Protein AF-A0A034WH17-F1 (afdb_monomer)

Secondary structure (DSSP, 8-state):
-HHHHHHHHHHHHHHHHHHHHHHHHHHSSB-TTT--B--HHHHHHHHHHHHHHHHHHHHHHHHHHHHHHHHHHHHHHHHHHHHHHHHHHHHHHHHHHHHHHHHHHHHHHHHHHHHHHHHHHHHHHHHHHHHHHHHHHHHHHHHHHHHHHHHHHHHHHHHHHHTS-TT--S---HHHHHHHHHHHHHHHHHHHHHHHHHHHHHHHHHHHHHHHHHHHHHHHHHHHHHHHHHHHHHHHHHHHHHHHHHHHHHHHHHHHHHHHHHHHHHHHHHHHHHHHHHHHHHHHHHHHHHHHHHHHHHHHHHHHHHHHHHHHHHHS-HHHHHHHHHHHHHHHHHHHHHHHHHHTTGGGGSGGGTTS-S--SSHHHHHHHHHHHHHHHHHHHHHHHHHHHHHHHHTT--HHHHHHHHHHHHHHHHHHHHHHHHHHHHHHHHHHHHHHHHHHHTSHHHHTHHHHHHHHHHHHHHHHHHHHHHHHHHHHHHHHHHHHHHHHHHHHHHHHHHHHHHH---SS-SEEEEEEPPP-TTS-TTSPPP--EEEEEEETTEEEE-TTTS-HHHHHHHHHHHHHHHHHHH-TT-EEEEEESTTTT--HHHHHHHHHHHHHHHHHHTTSTTEEEEEE---HHHHHHH---SEEEEEEE-TTS-EEEEEEE--

pLDDT: mean 79.83, std 11.94, range [41.06, 96.44]

Solvent-accessible surface area (backbone atoms only — not comparable to full-atom values): 36294 Å² total; per-residue (Å²): 99,72,68,44,52,51,52,38,52,50,52,60,50,47,51,61,49,48,55,54,47,43,55,47,34,72,76,44,52,32,39,93,86,79,68,46,79,46,54,76,67,58,41,48,52,51,43,49,52,49,48,53,49,54,67,49,44,62,60,54,41,54,52,34,49,52,53,38,53,53,44,49,52,51,51,53,54,51,59,64,45,48,63,52,52,57,48,48,56,50,46,68,62,44,52,62,53,53,52,53,52,49,53,55,48,52,55,51,51,53,51,52,50,54,54,47,55,53,52,53,61,64,45,50,59,61,51,53,52,47,54,51,49,58,64,44,48,60,56,51,53,52,49,53,51,50,51,51,48,54,51,48,52,51,50,51,51,54,52,54,58,69,72,48,69,97,78,81,71,95,81,76,69,69,68,64,56,49,53,51,48,51,54,52,48,53,53,47,50,54,53,46,50,54,46,51,53,50,48,55,49,48,51,52,51,50,53,51,49,51,54,51,49,52,51,51,50,52,54,49,52,52,50,48,53,51,50,53,50,52,53,52,48,53,52,50,51,51,52,51,52,53,52,49,52,49,51,52,52,51,52,52,51,52,52,56,50,62,64,47,50,59,59,50,52,52,53,50,52,50,52,52,52,51,51,52,53,51,52,52,54,48,50,55,50,51,52,50,51,51,52,52,51,54,50,52,53,52,51,50,54,50,47,53,48,52,51,51,53,50,54,54,54,68,68,52,65,62,69,59,58,54,49,56,52,53,55,55,52,53,61,54,52,62,55,49,63,65,54,56,67,67,51,63,68,66,61,72,73,60,68,80,69,77,77,80,88,83,80,87,75,78,66,68,65,67,52,54,63,56,49,55,54,51,55,53,51,54,49,50,53,54,48,52,52,47,50,52,50,49,50,58,55,56,76,67,57,61,63,68,59,54,51,53,49,51,53,48,51,49,54,52,50,49,52,53,50,51,51,49,50,54,50,50,50,51,51,51,51,52,51,52,50,50,53,51,50,55,51,55,49,63,35,65,74,57,61,41,34,69,59,54,48,50,51,52,51,48,53,52,52,52,50,52,51,51,52,50,53,51,50,52,51,51,52,53,50,52,51,51,51,52,51,50,52,52,56,51,50,53,53,32,32,53,42,28,33,52,51,38,57,61,25,55,80,64,94,74,56,71,35,45,39,72,46,64,65,86,74,68,87,80,58,66,89,89,54,86,85,83,82,56,79,45,52,32,33,29,39,96,89,43,78,43,66,39,81,98,68,59,52,72,31,54,50,46,48,51,53,48,46,48,50,53,22,46,47,63,72,72,27,83,85,52,36,69,45,77,40,72,48,80,60,58,69,52,52,72,69,37,44,54,27,41,36,52,50,52,49,49,53,50,60,77,38,63,83,46,94,56,60,43,82,45,78,45,71,90,53,66,66,58,61,62,64,48,72,75,67,60,62,51,75,48,76,48,67,48,100,84,72,44,85,43,79,44,83,43,73,57,131

InterPro domains:
  IPR013134 RAD50, zinc hook [PF04423] (13-61)
  IPR013134 RAD50, zinc hook [PS51131] (1-83)
  IPR027417 P-loop containing nucleoside triphosphate hydrolase [G3DSA:3.40.50.300] (482-635)
  IPR027417 P-loop containing nucleoside triphosphate hydrolase [SSF52540] (314-627)

Foldseek 3Di:
DVVLVVVLVVLVVLLVVLVVQLVVCVVAVAGPVPRHHDDPVRSVVSSVVSVVVNVCSVVVSVVSVVVVVVVVVVVVVVVVCVVVVVVVVVCVVVVVVVVVVVVVVVVVVVVVVVVVVVVVVVVPVVVVVVVVVVVCVVVVVVVVVVVVVVVVVVVVVVVVVVVDDPDPDPDDDPPVVVVVVVVVVVVVVVVVVVVVVVVVVVVVVVVVVVVVVVVVVVVVVVVVVVVVVVVVVVVVVVVVVVVVVVVVVVVVVVVVVVVVVVVVVVVVVVVVVVVVVVVVVVVVVVVVVVVVVVVVVVVVVVVVVVVVVVVVVVVPPVVVVVVVVVVVVVVVVVVVVVVVVVCVVVVVVVCVVVPDPDDPDVVVVVVVVVVVVVVVVVVVVVVVVVVVVVVVVVVPDPVVVVVVVVVVVVVVVVVVVVVVVVVVVVVVVVVVVVVVVVVVCPPCCNVCVVVVVVVVVVVVVVVVVVVVVVVVVLVVVVVVVVVVVVVLQVQLQVVLQVQCVQQDPDLFFNGKGKDWDDFDPPPDSPDDDDIDIFIWTDGPNDIDTCVVPDDPQRVLSVVVSSQVSCCVSPVPPAQEDEAEASCPPPDPRSLLSVLVVVLVVCVVCVPPPRHDYHYHHPDPVSVVSNVPDQKDWDWDADPVRDIDIDIDGDD

Organism: Bactrocera dorsalis (NCBI:txid27457)

Radius of gyration: 71.46 Å; Cα contacts (8 Å, |Δi|>4): 250; chains: 1; bounding box: 167×82×192 Å

Nearest PDB structures (foldseek):
  5dac-assembly1_B  TM=8.583E-01  e=9.312E-20  Thermochaetoides thermophila DSM 1495
  5da9-assembly1_B  TM=8.779E-01  e=2.730E-19  Thermochaetoides thermophila DSM 1495
  5da9-assembly1_A  TM=8.452E-01  e=2.422E-19  Thermochaetoides thermophila DSM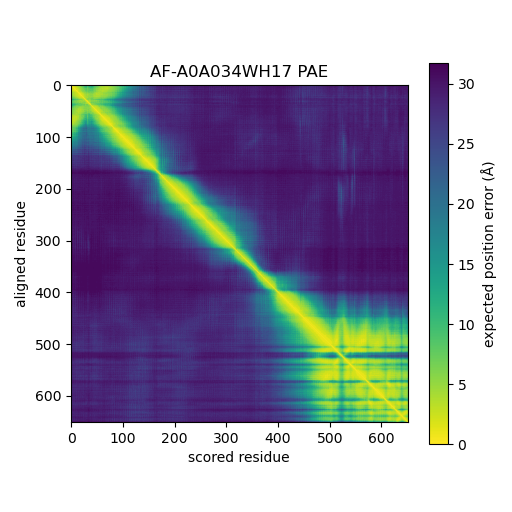 1495
  5dac-assembly1_A  TM=7.720E-01  e=6.506E-20  Thermochaetoides thermophila DSM 1495
  7zr1-assembly1_D  TM=3.183E-01  e=1.409E-17  Thermochaetoides thermophila

Mean predicted aligned error: 24.1 Å

Sequence (651 aa):
MAKYQLEHGALLSAEAMYKKYIEKVTEEPCCPLCHKDMTDNEASDITMELSDEINRLPENIKRTEKLLKAEQKKYENLLHIKSVVETVARLEADIPKKKKELTTIEEKLAKCVEEHESLQMLLAEPTSSLELADSMMGDVSLLDEAMKEVTRLKNDIAQLNTKLPADFESDVNIEELQMIKAGVSEELDTERHTLEEKQANLEKIVNALNKMQEQKNAYQDERLKLQEGQQSLAQLQERQTELKNLIESKTAEIKLLRTKLPTLKQKLNSLVAEKNRLLEASRKRVAKMQTELNAYKKMEHEIERLNSEVLEFQMLNLVAEIAELKESLKTCKAQIEKKSAEISKTTNELETVKTECLQQETLERDLKDNRELKILQDKKASIDVRVQAITKQLGKMDFPKLSVEKNTLIKQRDKGTERRGELIGKIGEVKSQIKKLEGEINEPKYKNSLENYRRANYEVGMSKQAIKELGESRISLEWSLMQFHAEKMERINKLIREYWRLIYRGNDIDYIQIQTDEVDLNANADRRRNYNYRVMQSKNGSEIEMRGRCSAGQRVLASLIIRMALAETFSSNCGVLALDEPTTNLDRNNILSLCEALNRIVDERRMQSNFMLIIITHDDDFISTLGKITTYHRVFRNDECKSVIRKVKVA

Structure (mmCIF, N/CA/C/O backbone):
data_AF-A0A034WH17-F1
#
_entry.id   AF-A0A034WH17-F1
#
loop_
_atom_site.group_PDB
_atom_site.id
_atom_site.type_symbol
_atom_site.label_atom_id
_atom_site.label_alt_id
_atom_site.label_comp_id
_atom_site.label_asym_id
_atom_site.label_entity_id
_atom_site.label_seq_id
_atom_site.pdbx_PDB_ins_code
_atom_site.Cartn_x
_atom_site.Cartn_y
_atom_site.Cartn_z
_atom_site.occupancy
_atom_site.B_iso_or_equiv
_atom_site.auth_seq_id
_atom_site.auth_comp_id
_atom_site.auth_asym_id
_atom_site.auth_atom_id
_atom_site.pdbx_PDB_model_num
ATOM 1 N N . MET A 1 1 ? -64.648 -9.199 15.637 1.00 70.38 1 MET A N 1
ATOM 2 C CA . MET A 1 1 ? -64.026 -10.370 16.298 1.00 70.38 1 MET A CA 1
ATOM 3 C C . MET A 1 1 ? -64.544 -10.606 17.721 1.00 70.38 1 MET A C 1
ATOM 5 O O . MET A 1 1 ? -65.188 -11.623 17.923 1.00 70.38 1 MET A O 1
ATOM 9 N N . ALA A 1 2 ? -64.365 -9.675 18.672 1.00 75.12 2 ALA A N 1
ATOM 10 C CA . ALA A 1 2 ? -64.743 -9.874 20.085 1.00 75.12 2 ALA A CA 1
ATOM 11 C C . ALA A 1 2 ? -66.212 -10.295 20.316 1.00 75.12 2 ALA A C 1
ATOM 13 O O . ALA A 1 2 ? -66.474 -11.201 21.101 1.00 75.12 2 ALA A O 1
ATOM 14 N N . LYS A 1 3 ? -67.160 -9.699 19.576 1.00 80.00 3 LYS A N 1
ATOM 15 C CA . LYS A 1 3 ? -68.592 -10.042 19.648 1.00 80.00 3 LYS A CA 1
ATOM 16 C C . LYS A 1 3 ? -68.870 -11.519 19.316 1.00 80.00 3 LYS A C 1
ATOM 18 O O . LYS A 1 3 ? -69.465 -12.216 20.124 1.00 80.00 3 LYS A O 1
ATOM 23 N N . TYR A 1 4 ? -68.378 -12.005 18.174 1.00 82.81 4 TYR A N 1
ATOM 24 C CA . TYR A 1 4 ? -68.589 -13.393 17.738 1.00 82.81 4 TYR A CA 1
ATOM 25 C C . TYR A 1 4 ? -67.833 -14.415 18.596 1.00 82.81 4 TYR A C 1
ATOM 27 O O . TYR A 1 4 ? -68.262 -15.555 18.709 1.00 82.81 4 TYR A O 1
ATOM 35 N N . GLN A 1 5 ? -66.720 -14.018 19.219 1.00 79.06 5 GLN A N 1
ATOM 36 C CA . GLN A 1 5 ? -65.963 -14.886 20.122 1.00 79.06 5 GLN A CA 1
ATOM 37 C C . GLN A 1 5 ? -66.694 -15.103 21.456 1.00 79.06 5 GLN A C 1
ATOM 39 O O . GLN A 1 5 ? -66.744 -16.228 21.947 1.00 79.06 5 GLN A O 1
ATOM 44 N N . LEU A 1 6 ? -67.304 -14.045 22.003 1.00 80.81 6 LEU A N 1
ATOM 45 C CA . LEU A 1 6 ? -68.185 -14.128 23.173 1.00 80.81 6 LEU A CA 1
ATOM 46 C C . LEU A 1 6 ? -69.433 -14.967 22.878 1.00 80.81 6 LEU A C 1
ATOM 48 O O . LEU A 1 6 ? -69.781 -15.845 23.659 1.00 80.81 6 LEU A O 1
ATOM 52 N N . GLU A 1 7 ? -70.068 -14.734 21.730 1.00 82.44 7 GLU A N 1
ATOM 53 C CA . GLU A 1 7 ? -71.270 -15.454 21.297 1.00 82.44 7 GLU A CA 1
ATOM 54 C C . GLU A 1 7 ? -70.994 -16.949 21.058 1.00 82.44 7 GLU A C 1
ATOM 56 O O . GLU A 1 7 ? -71.742 -17.802 21.526 1.00 82.44 7 GLU A O 1
ATOM 61 N N . HIS A 1 8 ? -69.863 -17.289 20.433 1.00 83.19 8 HIS A N 1
ATOM 62 C CA . HIS A 1 8 ? -69.418 -18.675 20.265 1.00 83.19 8 HIS A CA 1
ATOM 63 C C . HIS A 1 8 ? -69.139 -19.369 21.610 1.00 83.19 8 HIS A C 1
ATOM 65 O O . HIS A 1 8 ? -69.536 -20.516 21.812 1.00 83.19 8 HIS A O 1
ATOM 71 N N . GLY A 1 9 ? -68.486 -18.675 22.551 1.00 79.81 9 GLY A N 1
ATOM 72 C CA . GLY A 1 9 ? -68.226 -19.204 23.894 1.00 79.81 9 GLY A CA 1
ATOM 73 C C . GLY A 1 9 ? -69.499 -19.413 24.721 1.00 79.81 9 GLY A C 1
ATOM 74 O O . GLY A 1 9 ? -69.612 -20.412 25.434 1.00 79.81 9 GLY A O 1
ATOM 75 N N . ALA A 1 10 ? -70.476 -18.511 24.592 1.00 81.56 10 ALA A N 1
ATOM 76 C CA . ALA A 1 10 ? -71.771 -18.626 25.256 1.00 81.56 10 ALA A CA 1
ATOM 77 C C . ALA A 1 10 ? -72.571 -19.836 24.744 1.00 81.56 10 ALA A C 1
ATOM 79 O O . ALA A 1 10 ? -73.089 -20.602 25.553 1.00 81.56 10 ALA A O 1
ATOM 80 N N . LEU A 1 11 ? -72.605 -20.060 23.424 1.00 80.94 11 LEU A N 1
ATOM 81 C CA . LEU A 1 11 ? -73.311 -21.196 22.817 1.00 80.94 11 LEU A CA 1
ATOM 82 C C . LEU A 1 11 ? -72.694 -22.554 23.205 1.00 80.94 11 LEU A C 1
ATOM 84 O O . LEU A 1 11 ? -73.429 -23.483 23.527 1.00 80.94 11 LEU A O 1
ATOM 88 N N . LEU A 1 12 ? -71.360 -22.660 23.258 1.00 77.88 12 LEU A N 1
ATOM 89 C CA . LEU A 1 12 ? -70.675 -23.873 23.741 1.00 77.88 12 LEU A CA 1
ATOM 90 C C . LEU A 1 12 ? -70.960 -24.163 25.222 1.00 77.88 12 LEU A C 1
ATOM 92 O O . LEU A 1 12 ? -71.083 -25.317 25.628 1.00 77.88 12 LEU A O 1
ATOM 96 N N . SER A 1 13 ? -71.070 -23.113 26.035 1.00 78.25 13 SER A N 1
ATOM 97 C CA . SER A 1 13 ? -71.364 -23.248 27.466 1.00 78.25 13 SER A CA 1
ATOM 98 C C . SER A 1 13 ? -72.826 -23.638 27.714 1.00 78.25 13 SER A C 1
ATOM 100 O O . SER A 1 13 ? -73.105 -24.413 28.628 1.00 78.25 13 SER A O 1
ATOM 102 N N . ALA A 1 14 ? -73.748 -23.143 26.881 1.00 80.88 14 ALA A N 1
ATOM 103 C CA . ALA A 1 14 ? -75.170 -23.469 26.948 1.00 80.88 14 ALA A CA 1
ATOM 104 C C . ALA A 1 14 ? -75.442 -24.960 26.682 1.00 80.88 14 ALA A C 1
ATOM 106 O O . ALA A 1 14 ? -76.230 -25.565 27.402 1.00 80.88 14 ALA A O 1
ATOM 107 N N . GLU A 1 15 ? -74.732 -25.590 25.735 1.00 78.06 15 GLU A N 1
ATOM 108 C CA . GLU A 1 15 ? -74.875 -27.029 25.452 1.00 78.06 15 GLU A CA 1
ATOM 109 C C . GLU A 1 15 ? -74.555 -27.899 26.682 1.00 78.06 15 GLU A C 1
ATOM 111 O O . GLU A 1 15 ? -75.314 -28.803 27.037 1.00 78.06 15 GLU A O 1
ATOM 116 N N . ALA A 1 16 ? -73.448 -27.606 27.371 1.00 76.75 16 ALA A N 1
ATOM 117 C CA . ALA A 1 16 ? -73.050 -28.333 28.576 1.00 76.75 16 ALA A CA 1
ATOM 118 C C . ALA A 1 16 ? -74.015 -28.094 29.752 1.00 76.75 16 ALA A C 1
ATOM 120 O O . ALA A 1 16 ? -74.224 -28.983 30.579 1.00 76.75 16 ALA A O 1
ATOM 121 N N . MET A 1 17 ? -74.599 -26.896 29.829 1.00 78.06 17 MET A N 1
ATOM 122 C CA . MET A 1 17 ? -75.560 -26.522 30.865 1.00 78.06 17 MET A CA 1
ATOM 123 C C . MET A 1 17 ? -76.907 -27.223 30.666 1.00 78.06 17 MET A C 1
ATOM 125 O O . MET A 1 17 ? -77.419 -27.820 31.610 1.00 78.06 17 MET A O 1
ATOM 129 N N . TYR A 1 18 ? -77.450 -27.216 29.445 1.00 81.44 18 TYR A N 1
ATOM 130 C CA . TYR A 1 18 ? -78.733 -27.854 29.145 1.00 81.44 18 TYR A CA 1
ATOM 131 C C . TYR A 1 18 ? -78.678 -29.376 29.310 1.00 81.44 18 TYR A C 1
ATOM 133 O O . TYR A 1 18 ? -79.598 -29.940 29.893 1.00 81.44 18 TYR A O 1
ATOM 141 N N . LYS A 1 19 ? -77.574 -30.038 28.925 1.00 78.25 19 LYS A N 1
ATOM 142 C CA . LYS A 1 19 ? -77.391 -31.484 29.167 1.00 78.25 19 LYS A CA 1
ATOM 143 C C . LYS A 1 19 ? -77.446 -31.840 30.656 1.00 78.25 19 LYS A C 1
ATOM 145 O O . LYS A 1 19 ? -78.161 -32.758 31.038 1.00 78.25 19 LYS A O 1
ATOM 150 N N . LYS A 1 20 ? -76.770 -31.061 31.508 1.00 77.56 20 LYS A N 1
ATOM 151 C CA . LYS A 1 20 ? -76.813 -31.250 32.969 1.00 77.56 20 LYS A CA 1
ATOM 152 C C . LYS A 1 20 ? -78.182 -30.962 33.580 1.00 77.56 20 LYS A C 1
ATOM 154 O O . LYS A 1 20 ? -78.516 -31.520 34.620 1.00 77.56 20 LYS A O 1
ATOM 159 N N . TYR A 1 21 ? -78.946 -30.044 32.992 1.00 77.88 21 TYR A N 1
ATOM 160 C CA . TYR A 1 21 ? -80.290 -29.723 33.470 1.00 77.88 21 TYR A CA 1
ATOM 161 C C . TYR A 1 21 ? -81.280 -30.827 33.119 1.00 77.88 21 TYR A C 1
ATOM 163 O O . TYR A 1 21 ? -82.083 -31.183 33.973 1.00 77.88 21 TYR A O 1
ATOM 171 N N . ILE A 1 22 ? -81.157 -31.424 31.932 1.00 76.44 22 ILE A N 1
ATOM 172 C CA . ILE A 1 22 ? -81.919 -32.616 31.553 1.00 76.44 22 ILE A CA 1
ATOM 173 C C . ILE A 1 22 ? -81.597 -33.786 32.489 1.00 76.44 22 ILE A C 1
ATOM 175 O O . ILE A 1 22 ? -82.520 -34.372 33.043 1.00 76.44 22 ILE A O 1
ATOM 179 N N . GLU A 1 23 ? -80.315 -34.086 32.738 1.00 77.62 23 GLU A N 1
ATOM 180 C CA . GLU A 1 23 ? -79.916 -35.159 33.669 1.00 77.62 23 GLU A CA 1
ATOM 181 C C . GLU A 1 23 ? -80.581 -34.992 35.046 1.00 77.62 23 GLU A C 1
ATOM 183 O O . GLU A 1 23 ? -81.218 -35.919 35.539 1.00 77.62 23 GLU A O 1
ATOM 188 N N . LYS A 1 24 ? -80.539 -33.782 35.619 1.00 72.94 24 LYS A N 1
ATOM 189 C CA . LYS A 1 24 ? -81.145 -33.507 36.930 1.00 72.94 24 LYS A CA 1
ATOM 190 C C . LYS A 1 24 ? -82.668 -33.607 36.953 1.00 72.94 24 LYS A C 1
ATOM 192 O O . LYS A 1 24 ? -83.202 -34.126 37.921 1.00 72.94 24 LYS A O 1
ATOM 197 N N . VAL A 1 25 ? -83.349 -33.127 35.912 1.00 74.12 25 VAL A N 1
ATOM 198 C CA . VAL A 1 25 ? -84.822 -33.191 35.809 1.00 74.12 25 VAL A CA 1
ATOM 199 C C . VAL A 1 25 ? -85.300 -34.638 35.634 1.00 74.12 25 VAL A C 1
ATOM 201 O O . VAL A 1 25 ? -86.414 -34.971 36.027 1.00 74.12 25 VAL A O 1
ATOM 204 N N . THR A 1 26 ? -84.452 -35.508 35.069 1.00 67.56 26 THR A N 1
ATOM 205 C CA . THR A 1 26 ? -84.753 -36.937 34.888 1.00 67.56 26 THR A CA 1
ATOM 206 C C . THR A 1 26 ? -84.529 -37.745 36.176 1.00 67.56 26 THR A C 1
ATOM 208 O O . THR A 1 26 ? -85.210 -38.744 36.394 1.00 67.56 26 THR A O 1
ATOM 211 N N . GLU A 1 27 ? -83.577 -37.337 37.024 1.00 72.62 27 GLU A N 1
ATOM 212 C CA . GLU A 1 27 ? -83.278 -37.985 38.313 1.00 72.62 27 GLU A CA 1
ATOM 213 C C . GLU A 1 27 ? -84.244 -37.565 39.432 1.00 72.62 27 GLU A C 1
ATOM 215 O O . GLU A 1 27 ? -84.697 -38.409 40.205 1.00 72.62 27 GLU A O 1
ATOM 220 N N . GLU A 1 28 ? -84.588 -36.278 39.502 1.00 69.06 28 GLU A N 1
ATOM 221 C CA . GLU A 1 28 ? -85.575 -35.721 40.427 1.00 69.06 28 GLU A CA 1
ATOM 222 C C . GLU A 1 28 ? -86.510 -34.793 39.632 1.00 69.06 28 GLU A C 1
ATOM 224 O O . GLU A 1 28 ? -86.023 -33.831 39.032 1.00 69.06 28 GLU A O 1
ATOM 229 N N . PRO A 1 29 ? -87.839 -35.019 39.620 1.00 67.38 29 PRO A N 1
ATOM 230 C CA . PRO A 1 29 ? -88.783 -34.190 38.872 1.00 67.38 29 PRO A CA 1
ATOM 231 C C . PRO A 1 29 ? -89.000 -32.840 39.576 1.00 67.38 29 PRO A C 1
ATOM 233 O O . PRO A 1 29 ? -90.081 -32.526 40.062 1.00 67.38 29 PRO A O 1
ATOM 236 N N . CYS A 1 30 ? -87.952 -32.021 39.655 1.00 69.44 30 CYS A N 1
ATOM 237 C CA . CYS A 1 30 ? -87.979 -30.657 40.161 1.00 69.44 30 CYS A CA 1
ATOM 238 C C . CYS A 1 30 ? -87.142 -29.727 39.265 1.00 69.44 30 CYS A C 1
ATOM 240 O O . CYS A 1 30 ? -86.194 -30.131 38.592 1.00 69.44 30 CYS A O 1
ATOM 242 N N . CYS A 1 31 ? -87.498 -28.442 39.210 1.00 73.62 31 CYS A N 1
ATOM 243 C CA . CYS A 1 31 ? -86.782 -27.476 38.372 1.00 73.62 31 CYS A CA 1
ATOM 244 C C . CYS A 1 31 ? -85.362 -27.199 38.897 1.00 73.62 31 CYS A C 1
ATOM 246 O O . CYS A 1 31 ? -85.235 -26.664 39.995 1.00 73.62 31 CYS A O 1
ATOM 248 N N . PRO A 1 32 ? -84.287 -27.384 38.110 1.00 68.94 32 PRO A N 1
ATOM 249 C CA . PRO A 1 32 ? -82.913 -27.204 38.588 1.00 68.94 32 PRO A CA 1
ATOM 250 C C . PRO A 1 32 ? -82.523 -25.733 38.829 1.00 68.94 32 PRO A C 1
ATOM 252 O O . PRO A 1 32 ? -81.454 -25.459 39.372 1.00 68.94 32 PRO A O 1
ATOM 255 N N . LEU A 1 33 ? -83.372 -24.775 38.433 1.00 75.31 33 LEU A N 1
ATOM 256 C CA . LEU A 1 33 ? -83.175 -23.339 38.668 1.00 75.31 33 LEU A CA 1
ATOM 257 C C . LEU A 1 33 ? -83.979 -22.824 39.868 1.00 75.31 33 LEU A C 1
ATOM 259 O O . LEU A 1 33 ? -83.452 -22.062 40.676 1.00 75.31 33 LEU A O 1
ATOM 263 N N . CYS A 1 34 ? -85.249 -23.223 39.996 1.00 78.06 34 CYS A N 1
ATOM 264 C CA . CYS A 1 34 ? -86.155 -22.703 41.029 1.00 78.06 34 CYS A CA 1
ATOM 265 C C . CYS A 1 34 ? -86.627 -23.748 42.054 1.00 78.06 34 CYS A C 1
ATOM 267 O O . CYS A 1 34 ? -87.380 -23.388 42.952 1.00 78.06 34 CYS A O 1
ATOM 269 N N . HIS A 1 35 ? -86.178 -25.004 41.937 1.00 71.62 35 HIS A N 1
ATOM 270 C CA . HIS A 1 35 ? -86.382 -26.120 42.877 1.00 71.62 35 HIS A CA 1
ATOM 271 C C . HIS A 1 35 ? -87.854 -26.441 43.181 1.00 71.62 35 HIS A C 1
ATOM 273 O O . HIS A 1 35 ? -88.190 -26.908 44.263 1.00 71.62 35 HIS A O 1
ATOM 279 N N . LYS A 1 36 ? -88.750 -26.150 42.233 1.00 73.00 36 LYS A N 1
ATOM 280 C CA . LYS A 1 36 ? -90.177 -26.461 42.341 1.00 73.00 36 LYS A CA 1
ATOM 281 C C . LYS A 1 36 ? -90.426 -27.870 41.806 1.00 73.00 36 LYS A C 1
ATOM 283 O O . LYS A 1 36 ? -89.983 -28.149 40.691 1.00 73.00 36 LYS A O 1
ATOM 288 N N . ASP A 1 37 ? -91.142 -28.693 42.566 1.00 73.94 37 ASP A N 1
ATOM 289 C CA . ASP A 1 37 ? -91.571 -30.026 42.133 1.00 73.94 37 ASP A CA 1
ATOM 290 C C . ASP A 1 37 ? -92.480 -29.913 40.904 1.00 73.94 37 ASP A C 1
ATOM 292 O O . ASP A 1 37 ? -93.397 -29.084 40.862 1.00 73.94 37 ASP A O 1
ATOM 296 N N . MET A 1 38 ? -92.179 -30.713 39.889 1.00 68.81 38 MET A N 1
ATOM 297 C CA . MET A 1 38 ? -92.894 -30.776 38.623 1.00 68.81 38 MET A CA 1
ATOM 298 C C . MET A 1 38 ? -93.713 -32.055 38.547 1.00 68.81 38 MET A C 1
ATOM 300 O O . MET A 1 38 ? -93.343 -33.091 39.097 1.00 68.81 38 MET A O 1
ATOM 304 N N . THR A 1 39 ? -94.822 -31.999 37.821 1.00 70.50 39 THR A N 1
ATOM 305 C CA . THR A 1 39 ? -95.518 -33.221 37.409 1.00 70.50 39 THR A CA 1
ATOM 306 C C . THR A 1 39 ? -94.762 -33.909 36.265 1.00 70.50 39 THR A C 1
ATOM 308 O O . THR A 1 39 ? -94.078 -33.240 35.491 1.00 70.50 39 THR A O 1
ATOM 311 N N . ASP A 1 40 ? -94.900 -35.231 36.111 1.00 69.62 40 ASP A N 1
ATOM 312 C CA . ASP A 1 40 ? -94.170 -36.002 35.082 1.00 69.62 40 ASP A CA 1
ATOM 313 C C . ASP A 1 40 ? -94.384 -35.465 33.650 1.00 69.62 40 ASP A C 1
ATOM 315 O O . ASP A 1 40 ? -93.472 -35.504 32.824 1.00 69.62 40 ASP A O 1
ATOM 319 N N . ASN A 1 41 ? -95.559 -34.892 33.361 1.00 69.56 41 ASN A N 1
ATOM 320 C CA . ASN A 1 41 ? -95.834 -34.246 32.073 1.00 69.56 41 ASN A CA 1
ATOM 321 C C . ASN A 1 41 ? -95.044 -32.935 31.896 1.00 69.56 41 ASN A C 1
ATOM 323 O O . ASN A 1 41 ? -94.470 -32.714 30.836 1.00 69.56 41 ASN A O 1
ATOM 327 N N . GLU A 1 42 ? -94.956 -32.092 32.931 1.00 71.75 42 GLU A N 1
ATOM 328 C CA . GLU A 1 42 ? -94.194 -30.832 32.886 1.00 71.75 42 GLU A CA 1
ATOM 329 C C . GLU A 1 42 ? -92.680 -31.088 32.787 1.00 71.75 42 GLU A C 1
ATOM 331 O O . GLU A 1 42 ? -91.974 -30.387 32.058 1.00 71.75 42 GLU A O 1
ATOM 336 N N . ALA A 1 43 ? -92.182 -32.122 33.475 1.00 70.44 43 ALA A N 1
ATOM 337 C CA . ALA A 1 43 ? -90.789 -32.553 33.382 1.00 70.44 43 ALA A CA 1
ATOM 338 C C . ALA A 1 43 ? -90.451 -33.091 31.979 1.00 70.44 43 ALA A C 1
ATOM 340 O O . ALA A 1 43 ? -89.380 -32.788 31.441 1.00 70.44 43 ALA A O 1
ATOM 341 N N . SER A 1 44 ? -91.370 -33.839 31.357 1.00 73.81 44 SER A N 1
ATOM 342 C CA . SER A 1 44 ? -91.218 -34.337 29.985 1.00 73.81 44 SER A CA 1
ATOM 343 C C . SER A 1 44 ? -91.236 -33.205 28.953 1.00 73.81 44 SER A C 1
ATOM 345 O O . SER A 1 44 ? -90.388 -33.193 28.060 1.00 73.81 44 SER A O 1
ATOM 347 N N . ASP A 1 45 ? -92.140 -32.232 29.086 1.00 77.25 45 ASP A N 1
ATOM 348 C CA . ASP A 1 45 ? -92.236 -31.091 28.166 1.00 77.25 45 ASP A CA 1
ATOM 349 C C . ASP A 1 45 ? -90.972 -30.217 28.214 1.00 77.25 45 ASP A C 1
ATOM 351 O O . ASP A 1 45 ? -90.398 -29.895 27.173 1.00 77.25 45 ASP A O 1
ATOM 355 N N . ILE A 1 46 ? -90.460 -29.911 29.412 1.00 75.75 46 ILE A N 1
ATOM 356 C CA . ILE A 1 46 ? -89.216 -29.139 29.579 1.00 75.75 46 ILE A CA 1
ATOM 357 C C . ILE A 1 46 ? -88.003 -29.916 29.061 1.00 75.75 46 ILE A C 1
ATOM 359 O O . ILE A 1 46 ? -87.108 -29.339 28.442 1.00 75.75 46 ILE A O 1
ATOM 363 N N . THR A 1 47 ? -87.963 -31.231 29.278 1.00 76.56 47 THR A N 1
ATOM 364 C CA . THR A 1 47 ? -86.888 -32.077 28.749 1.00 76.56 47 THR A CA 1
ATOM 365 C C . THR A 1 47 ? -86.925 -32.134 27.222 1.00 76.56 47 THR A C 1
ATOM 367 O O . THR A 1 47 ? -85.868 -32.119 26.587 1.00 76.56 47 THR A O 1
ATOM 370 N N . MET A 1 48 ? -88.117 -32.140 26.621 1.00 79.19 48 MET A N 1
ATOM 371 C CA . MET A 1 48 ? -88.299 -32.095 25.171 1.00 79.19 48 MET A CA 1
ATOM 372 C C . MET A 1 48 ? -87.889 -30.733 24.593 1.00 79.19 48 MET A C 1
ATOM 374 O O . MET A 1 48 ? -87.110 -30.704 23.644 1.00 79.19 48 MET A O 1
ATOM 378 N N . GLU A 1 49 ? -88.303 -29.614 25.199 1.00 79.06 49 GLU A N 1
ATOM 379 C CA . GLU A 1 49 ? -87.887 -28.266 24.775 1.00 79.06 49 GLU A CA 1
ATOM 380 C C . GLU A 1 49 ? -86.369 -28.059 24.893 1.00 79.06 49 GLU A C 1
ATOM 382 O O . GLU A 1 49 ? -85.730 -27.563 23.962 1.00 79.06 49 GLU A O 1
ATOM 387 N N . LEU A 1 50 ? -85.760 -28.479 26.008 1.00 77.31 50 LEU A N 1
ATOM 388 C CA . LEU A 1 50 ? -84.309 -28.400 26.191 1.00 77.31 50 LEU A CA 1
ATOM 389 C C . LEU A 1 50 ? -83.560 -29.333 25.230 1.00 77.31 50 LEU A C 1
ATOM 391 O O . LEU A 1 50 ? -82.482 -28.972 24.758 1.00 77.31 50 LEU A O 1
ATOM 395 N N . SER A 1 51 ? -84.117 -30.502 24.905 1.00 77.44 51 SER A N 1
ATOM 396 C CA . SER A 1 51 ? -83.537 -31.420 23.914 1.00 77.44 51 SER A CA 1
ATOM 397 C C . SER A 1 51 ? -83.613 -30.855 22.497 1.00 77.44 51 SER A C 1
ATOM 399 O O . SER A 1 51 ? -82.632 -30.933 21.756 1.00 77.44 51 SER A O 1
ATOM 401 N N . ASP A 1 52 ? -84.730 -30.234 22.121 1.00 80.31 52 ASP A N 1
ATOM 402 C CA . ASP A 1 52 ? -84.880 -29.551 20.834 1.00 80.31 52 ASP A CA 1
ATOM 403 C C . ASP A 1 52 ? -83.910 -28.371 20.703 1.00 80.31 52 ASP A C 1
ATOM 405 O O . ASP A 1 52 ? -83.305 -28.175 19.643 1.00 80.31 52 ASP A O 1
ATOM 409 N N . GLU A 1 53 ? -83.679 -27.628 21.785 1.00 77.81 53 GLU A N 1
ATOM 410 C CA . GLU A 1 53 ? -82.714 -26.529 21.785 1.00 77.81 53 GLU A CA 1
ATOM 411 C C . GLU A 1 53 ? -81.258 -27.037 21.767 1.00 77.81 53 GLU A C 1
ATOM 413 O O . GLU A 1 53 ? -80.420 -26.484 21.048 1.00 77.81 53 GLU A O 1
ATOM 418 N N . ILE A 1 54 ? -80.955 -28.163 22.433 1.00 78.19 54 ILE A N 1
ATOM 419 C CA . ILE A 1 54 ? -79.680 -28.891 22.275 1.00 78.19 54 ILE A CA 1
ATOM 420 C C . ILE A 1 54 ? -79.483 -29.361 20.834 1.00 78.19 54 ILE A C 1
ATOM 422 O O . ILE A 1 54 ? -78.363 -29.302 20.335 1.00 78.19 54 ILE A O 1
ATOM 426 N N . ASN A 1 55 ? -80.535 -29.781 20.132 1.00 79.62 55 ASN A N 1
ATOM 427 C CA . ASN A 1 55 ? -80.426 -30.206 18.736 1.00 79.62 55 ASN A CA 1
ATOM 428 C C . ASN A 1 55 ? -80.150 -29.029 17.780 1.00 79.62 55 ASN A C 1
ATOM 430 O O . ASN A 1 55 ? -79.479 -29.210 16.762 1.00 79.62 55 ASN A O 1
ATOM 434 N N . ARG A 1 56 ? -80.602 -27.812 18.114 1.00 80.25 56 ARG A N 1
ATOM 435 C CA . ARG A 1 56 ? -80.366 -26.581 17.328 1.00 80.25 56 ARG A CA 1
ATOM 436 C C . ARG A 1 56 ? -79.021 -25.906 17.624 1.00 80.25 56 ARG A C 1
ATOM 438 O O . ARG A 1 56 ? -78.456 -25.228 16.760 1.00 80.25 56 ARG A O 1
ATOM 445 N N . LEU A 1 57 ? -78.472 -26.098 18.824 1.00 80.44 57 LEU A N 1
ATOM 446 C CA . LEU A 1 57 ? -77.203 -25.505 19.265 1.00 80.44 57 LEU A CA 1
ATOM 447 C C . LEU A 1 57 ? -75.991 -25.826 18.357 1.00 80.44 57 LEU A C 1
ATOM 449 O O . LEU A 1 57 ? -75.273 -24.886 18.005 1.00 80.44 57 LEU A O 1
ATOM 453 N N . PRO A 1 58 ? -75.756 -27.072 17.896 1.00 80.50 58 PRO A N 1
ATOM 454 C CA . PRO A 1 58 ? -74.631 -27.415 17.024 1.00 80.50 58 PRO A CA 1
ATOM 455 C C . PRO A 1 58 ? -74.604 -26.632 15.709 1.00 80.50 58 PRO A C 1
ATOM 457 O O . PRO A 1 58 ? -73.532 -26.282 15.206 1.00 80.50 58 PRO A O 1
ATOM 460 N N . GLU A 1 59 ? -75.772 -26.345 15.135 1.00 82.69 59 GLU A N 1
ATOM 461 C CA . GLU A 1 59 ? -75.886 -25.601 13.882 1.00 82.69 59 GLU A CA 1
ATOM 462 C C . GLU A 1 59 ? -75.569 -24.112 14.091 1.00 82.69 59 GLU A C 1
ATOM 464 O O . GLU A 1 59 ? -74.808 -23.513 13.322 1.00 82.69 59 GLU A O 1
ATOM 469 N N . ASN A 1 60 ? -76.043 -23.544 15.203 1.00 82.00 60 ASN A N 1
ATOM 470 C CA . ASN A 1 60 ? -75.722 -22.179 15.620 1.00 82.00 60 ASN A CA 1
ATOM 471 C C . ASN A 1 60 ? -74.235 -22.012 15.979 1.00 82.00 60 ASN A C 1
ATOM 473 O O . ASN A 1 60 ? -73.618 -21.024 15.573 1.00 82.00 60 ASN A O 1
ATOM 477 N N . ILE A 1 61 ? -73.625 -22.991 16.657 1.00 82.12 61 ILE A N 1
ATOM 478 C CA . ILE A 1 61 ? -72.184 -23.009 16.956 1.00 82.12 61 ILE A CA 1
ATOM 479 C C . ILE A 1 61 ? -71.380 -23.013 15.652 1.00 82.12 61 ILE A C 1
ATOM 481 O O . ILE A 1 61 ? -70.544 -22.130 15.454 1.00 82.12 61 ILE A O 1
ATOM 485 N N . LYS A 1 62 ? -71.688 -23.918 14.709 1.00 85.00 62 LYS A N 1
ATOM 486 C CA . LYS A 1 62 ? -71.016 -23.975 13.395 1.00 85.00 62 LYS A CA 1
ATOM 487 C C . LYS A 1 62 ? -71.156 -22.671 12.608 1.00 85.00 62 LYS A C 1
ATOM 489 O O . LYS A 1 62 ? -70.202 -22.228 11.960 1.00 85.00 62 LYS A O 1
ATOM 494 N N . ARG A 1 63 ? -72.330 -22.035 12.648 1.00 86.44 63 ARG A N 1
ATOM 495 C CA . ARG A 1 63 ? -72.577 -20.751 11.977 1.00 86.44 63 ARG A CA 1
ATOM 496 C C . ARG A 1 63 ? -71.716 -19.635 12.569 1.00 86.44 63 ARG A C 1
ATOM 498 O O . ARG A 1 63 ? -71.054 -18.916 11.815 1.00 86.44 63 ARG A O 1
ATOM 505 N N . THR A 1 64 ? -71.690 -19.509 13.893 1.00 83.31 64 THR A N 1
ATOM 506 C CA . THR A 1 64 ? -70.908 -18.481 14.595 1.00 83.31 64 THR A CA 1
ATOM 507 C C . THR A 1 64 ? -69.406 -18.730 14.457 1.00 83.31 64 THR A C 1
ATOM 509 O O . THR A 1 64 ? -68.650 -17.786 14.231 1.00 83.31 64 THR A O 1
ATOM 512 N N . GLU A 1 65 ? -68.962 -19.989 14.468 1.00 84.88 65 GLU A N 1
ATOM 513 C CA . GLU A 1 65 ? -67.566 -20.366 14.221 1.00 84.88 65 GLU A CA 1
ATOM 514 C C . GLU A 1 65 ? -67.112 -19.971 12.805 1.00 84.88 65 GLU A C 1
ATOM 516 O O . GLU A 1 65 ? -66.024 -19.420 12.618 1.00 84.88 65 GLU A O 1
ATOM 521 N N . LYS A 1 66 ? -67.963 -20.179 11.790 1.00 87.50 66 LYS A N 1
ATOM 522 C CA . LYS A 1 66 ? -67.679 -19.775 10.403 1.00 87.50 66 LYS A CA 1
ATOM 523 C C . LYS A 1 66 ? -67.553 -18.255 10.262 1.00 87.50 66 LYS A C 1
ATOM 525 O O . LYS A 1 66 ? -66.655 -17.779 9.566 1.00 87.50 66 LYS A O 1
ATOM 530 N N . LEU A 1 67 ? -68.421 -17.493 10.932 1.00 87.69 67 LEU A N 1
ATOM 531 C CA . LEU A 1 67 ? -68.349 -16.027 10.965 1.00 87.69 67 LEU A CA 1
ATOM 532 C C . LEU A 1 67 ? -67.098 -15.536 11.706 1.00 87.69 67 LEU A C 1
ATOM 534 O O . LEU A 1 67 ? -66.431 -14.611 11.239 1.00 87.69 67 LEU A O 1
ATOM 538 N N . LEU A 1 68 ? -66.734 -16.188 12.814 1.00 86.19 68 LEU A N 1
ATOM 539 C CA . LEU A 1 68 ? -65.526 -15.873 13.572 1.00 86.19 68 LEU A CA 1
ATOM 540 C C . LEU A 1 68 ? -64.259 -16.123 12.742 1.00 86.19 68 LEU A C 1
ATOM 542 O O . LEU A 1 68 ? -63.407 -15.239 12.671 1.00 86.19 68 LEU A O 1
ATOM 546 N N . LYS A 1 69 ? -64.171 -17.268 12.051 1.00 86.44 69 LYS A N 1
ATOM 547 C CA . LYS A 1 69 ? -63.068 -17.592 11.128 1.00 86.44 69 LYS A CA 1
ATOM 548 C C . LYS A 1 69 ? -62.967 -16.596 9.969 1.00 86.44 69 LYS A C 1
ATOM 550 O O . LYS A 1 69 ? -61.866 -16.198 9.593 1.00 86.44 69 LYS A O 1
ATOM 555 N N . ALA A 1 70 ? -64.096 -16.156 9.411 1.00 86.62 70 ALA A N 1
ATOM 556 C CA . ALA A 1 70 ? -64.105 -15.149 8.350 1.00 86.62 70 ALA A CA 1
ATOM 557 C C . ALA A 1 70 ? -63.569 -13.787 8.835 1.00 86.62 70 ALA A C 1
ATOM 559 O O . ALA A 1 70 ? -62.782 -13.152 8.133 1.00 86.62 70 ALA A O 1
ATOM 560 N N . GLU A 1 71 ? -63.950 -13.353 10.039 1.00 84.38 71 GLU A N 1
ATOM 561 C CA . GLU A 1 71 ? -63.451 -12.106 10.635 1.00 84.38 71 GLU A CA 1
ATOM 562 C C . GLU A 1 71 ? -61.987 -12.199 11.090 1.00 84.38 71 GLU A C 1
ATOM 564 O O . GLU A 1 71 ? -61.241 -11.235 10.926 1.00 84.38 71 GLU A O 1
ATOM 569 N N . GLN A 1 72 ? -61.540 -13.360 11.580 1.00 82.88 72 GLN A N 1
ATOM 570 C CA . GLN A 1 72 ? -60.123 -13.634 11.856 1.00 82.88 72 GLN A CA 1
ATOM 571 C C . GLN A 1 72 ? -59.272 -13.496 10.593 1.00 82.88 72 GLN A C 1
ATOM 573 O O . GLN A 1 72 ? -58.291 -12.757 10.589 1.00 82.88 72 GLN A O 1
ATOM 578 N N . LYS A 1 73 ? -59.702 -14.114 9.488 1.00 85.38 73 LYS A N 1
ATOM 579 C CA . LYS A 1 73 ? -58.988 -14.043 8.209 1.00 85.38 73 LYS A CA 1
ATOM 580 C C . LYS A 1 73 ? -58.909 -12.615 7.659 1.00 85.38 73 LYS A C 1
ATOM 582 O O . LYS A 1 73 ? -57.882 -12.211 7.122 1.00 85.38 73 LYS A O 1
ATOM 587 N N . LYS A 1 74 ? -59.977 -11.819 7.803 1.00 83.88 74 LYS A N 1
ATOM 588 C CA . LYS A 1 74 ? -59.943 -10.390 7.440 1.00 83.88 74 LYS A CA 1
ATOM 589 C C . LYS A 1 74 ? -58.948 -9.609 8.298 1.00 83.88 74 LYS A C 1
ATOM 591 O O . LYS A 1 74 ? -58.216 -8.783 7.763 1.00 83.88 74 LYS A O 1
ATOM 596 N N . TYR A 1 75 ? -58.914 -9.867 9.603 1.00 82.94 75 TYR A N 1
ATOM 597 C CA . TYR A 1 75 ? -57.989 -9.207 10.519 1.00 82.94 75 TYR A CA 1
ATOM 598 C C . TYR A 1 75 ? -56.522 -9.548 10.210 1.00 82.94 75 TYR A C 1
ATOM 600 O O . TYR A 1 75 ? -55.696 -8.643 10.122 1.00 82.94 75 TYR A O 1
ATOM 608 N N . GLU A 1 76 ? -56.211 -10.822 9.957 1.00 81.88 76 GLU A N 1
ATOM 609 C CA . GLU A 1 76 ? -54.875 -11.266 9.533 1.00 81.88 76 GLU A CA 1
ATOM 610 C C . GLU A 1 76 ? -54.445 -10.600 8.219 1.00 81.88 76 GLU A C 1
ATOM 612 O O . GLU A 1 76 ? -53.345 -10.053 8.128 1.00 81.88 76 GLU A O 1
ATOM 617 N N . ASN A 1 77 ? -55.337 -10.543 7.226 1.00 83.06 77 ASN A N 1
ATOM 618 C CA . ASN A 1 77 ? -55.064 -9.853 5.963 1.00 83.06 77 ASN A CA 1
ATOM 619 C C . ASN A 1 77 ? -54.776 -8.352 6.163 1.00 83.06 77 ASN A C 1
ATOM 621 O O . ASN A 1 77 ? -53.872 -7.810 5.530 1.00 83.06 77 ASN A O 1
ATOM 625 N N . LEU A 1 78 ? -55.503 -7.672 7.057 1.00 80.88 78 LEU A N 1
ATOM 626 C CA . LEU A 1 78 ? -55.255 -6.259 7.378 1.00 80.88 78 LEU A CA 1
ATOM 627 C C . LEU A 1 78 ? -53.915 -6.050 8.101 1.00 80.88 78 LEU A C 1
ATOM 629 O O . LEU A 1 78 ? -53.230 -5.059 7.847 1.00 80.88 78 LEU A O 1
ATOM 633 N N . LEU A 1 79 ? -53.506 -6.993 8.952 1.00 79.69 79 LEU A N 1
ATOM 634 C CA . LEU A 1 79 ? -52.189 -7.002 9.596 1.00 79.69 79 LEU A CA 1
ATOM 635 C C . LEU A 1 79 ? -51.053 -7.121 8.575 1.00 79.69 79 LEU A C 1
ATOM 637 O O . LEU A 1 79 ? -50.075 -6.382 8.674 1.00 79.69 79 LEU A O 1
ATOM 641 N N . HIS A 1 80 ? -51.208 -7.981 7.566 1.00 77.81 80 HIS A N 1
ATOM 642 C CA . HIS A 1 80 ? -50.244 -8.100 6.468 1.00 77.81 80 HIS A CA 1
ATOM 643 C C . HIS A 1 80 ? -50.150 -6.826 5.614 1.00 77.81 80 HIS A C 1
ATOM 645 O O . HIS A 1 80 ? -49.068 -6.471 5.151 1.00 77.81 80 HIS A O 1
ATOM 651 N N . ILE A 1 81 ? -51.259 -6.107 5.425 1.00 80.50 81 ILE A N 1
ATOM 652 C CA . ILE A 1 81 ? -51.286 -4.863 4.640 1.00 80.50 81 ILE A CA 1
ATOM 653 C C . ILE A 1 81 ? -50.674 -3.688 5.419 1.00 80.50 81 ILE A C 1
ATOM 655 O O . ILE A 1 81 ? -50.106 -2.782 4.810 1.00 80.50 81 ILE A O 1
ATOM 659 N N . LYS A 1 82 ? -50.712 -3.706 6.757 1.00 81.06 82 LYS A N 1
ATOM 660 C CA . LYS A 1 82 ? -50.192 -2.617 7.598 1.00 81.06 82 LYS A CA 1
ATOM 661 C C . LYS A 1 82 ? -48.718 -2.290 7.319 1.00 81.06 82 LYS A C 1
ATOM 663 O O . LYS A 1 82 ? -48.386 -1.124 7.123 1.00 81.06 82 LYS A O 1
ATOM 668 N N . SER A 1 83 ? -47.846 -3.297 7.226 1.00 77.81 83 SER A N 1
ATOM 669 C CA . SER A 1 83 ? -46.415 -3.082 6.942 1.00 77.81 83 SER A CA 1
ATOM 670 C C . SER A 1 83 ? -46.163 -2.540 5.533 1.00 77.81 83 SER A C 1
ATOM 672 O O . SER A 1 83 ? -45.214 -1.786 5.307 1.00 77.81 83 SER A O 1
ATOM 674 N N . VAL A 1 84 ? -47.017 -2.913 4.576 1.00 79.88 84 VAL A N 1
ATOM 675 C CA . VAL A 1 84 ? -46.953 -2.417 3.198 1.00 79.88 84 VAL A CA 1
ATOM 676 C C . VAL A 1 84 ? -47.372 -0.950 3.156 1.00 79.88 84 VAL A C 1
ATOM 678 O O . VAL A 1 84 ? -46.657 -0.144 2.573 1.00 79.88 84 VAL A O 1
ATOM 681 N N . VAL A 1 85 ? -48.455 -0.575 3.840 1.00 82.75 85 VAL A N 1
ATOM 682 C CA . VAL A 1 85 ? -48.931 0.818 3.919 1.00 82.75 85 VAL A CA 1
ATOM 683 C C . VAL A 1 85 ? -47.904 1.726 4.597 1.00 82.75 85 VAL A C 1
ATOM 685 O O . VAL A 1 85 ? -47.611 2.801 4.082 1.00 82.75 85 VAL A O 1
ATOM 688 N N . GLU A 1 86 ? -47.290 1.285 5.698 1.00 82.06 86 GLU A N 1
ATOM 689 C CA . GLU A 1 86 ? -46.211 2.033 6.363 1.00 82.06 86 GLU A CA 1
ATOM 690 C C . GLU A 1 86 ? -44.982 2.204 5.452 1.00 82.06 86 GLU A C 1
ATOM 692 O O . GLU A 1 86 ? -44.340 3.256 5.438 1.00 82.06 86 GLU A O 1
ATOM 697 N N . THR A 1 87 ? -44.669 1.190 4.639 1.00 81.50 87 THR A N 1
ATOM 698 C CA . THR A 1 87 ? -43.561 1.255 3.679 1.00 81.50 87 THR A CA 1
ATOM 699 C C . THR A 1 87 ? -43.872 2.179 2.505 1.00 81.50 87 THR A C 1
ATOM 701 O O . THR A 1 87 ? -43.008 2.967 2.127 1.00 81.50 87 THR A O 1
ATOM 704 N N . VAL A 1 88 ? -45.092 2.131 1.966 1.00 84.50 88 VAL A N 1
ATOM 705 C CA . VAL A 1 88 ? -45.547 3.013 0.884 1.00 84.50 88 VAL A CA 1
ATOM 706 C C . VAL A 1 88 ? -45.567 4.466 1.350 1.00 84.50 88 VAL A C 1
ATOM 708 O O . VAL A 1 88 ? -44.971 5.298 0.681 1.00 84.50 88 VAL A O 1
ATOM 711 N N . ALA A 1 89 ? -46.116 4.768 2.530 1.00 83.94 89 ALA A N 1
ATOM 712 C CA . ALA A 1 89 ? -46.144 6.132 3.066 1.00 83.94 89 ALA A CA 1
ATOM 713 C C . ALA A 1 89 ? -44.733 6.724 3.252 1.00 83.94 89 ALA A C 1
ATOM 715 O O . ALA A 1 89 ? -44.488 7.896 2.965 1.00 83.94 89 ALA A O 1
ATOM 716 N N . ARG A 1 90 ? -43.771 5.901 3.693 1.00 85.88 90 ARG A N 1
ATOM 717 C CA . ARG A 1 90 ? -42.356 6.293 3.772 1.00 85.88 90 ARG A CA 1
ATOM 718 C C . ARG A 1 90 ? -41.758 6.546 2.385 1.00 85.88 90 ARG A C 1
ATOM 720 O O . ARG A 1 90 ? -41.107 7.566 2.184 1.00 85.88 90 ARG A O 1
ATOM 727 N N . LEU A 1 91 ? -41.992 5.651 1.425 1.00 84.81 91 LEU A N 1
ATOM 728 C CA . LEU A 1 91 ? -41.477 5.795 0.059 1.00 84.81 91 LEU A CA 1
ATOM 729 C C . LEU A 1 91 ? -42.093 6.997 -0.672 1.00 84.81 91 LEU A C 1
ATOM 731 O O . LEU A 1 91 ? -41.372 7.716 -1.358 1.00 84.81 91 LEU A O 1
ATOM 735 N N . GLU A 1 92 ? -43.382 7.275 -0.484 1.00 85.44 92 GLU A N 1
ATOM 736 C CA . GLU A 1 92 ? -44.054 8.466 -1.020 1.00 85.44 92 GLU A CA 1
ATOM 737 C C . GLU A 1 92 ? -43.451 9.768 -0.473 1.00 85.44 92 GLU A C 1
ATOM 739 O O . GLU A 1 92 ? -43.358 10.755 -1.202 1.00 85.44 92 GLU A O 1
ATOM 744 N N . ALA A 1 93 ? -42.973 9.769 0.776 1.00 84.62 93 ALA A N 1
ATOM 745 C CA . ALA A 1 93 ? -42.276 10.912 1.365 1.00 84.62 93 ALA A CA 1
ATOM 746 C C . ALA A 1 93 ? -40.807 11.040 0.906 1.00 84.62 93 ALA A C 1
ATOM 748 O O . ALA A 1 93 ? -40.291 12.158 0.791 1.00 84.62 93 ALA A O 1
ATOM 749 N N . ASP A 1 94 ? -40.126 9.920 0.645 1.00 86.81 94 ASP A N 1
ATOM 750 C CA . ASP A 1 94 ? -38.693 9.892 0.330 1.00 86.81 94 ASP A CA 1
ATOM 751 C C . ASP A 1 94 ? -38.390 10.054 -1.170 1.00 86.81 94 ASP A C 1
ATOM 753 O O . ASP A 1 94 ? -37.407 10.709 -1.529 1.00 86.81 94 ASP A O 1
ATOM 757 N N . ILE A 1 95 ? -39.245 9.542 -2.064 1.00 87.56 95 ILE A N 1
ATOM 758 C CA . ILE A 1 95 ? -39.068 9.647 -3.525 1.00 87.56 95 ILE A CA 1
ATOM 759 C C . ILE A 1 95 ? -38.937 11.110 -4.000 1.00 87.56 95 ILE A C 1
ATOM 761 O O . ILE A 1 95 ? -38.012 11.396 -4.765 1.00 87.56 95 ILE A O 1
ATOM 765 N N . PRO A 1 96 ? -39.776 12.072 -3.563 1.00 90.25 96 PRO A N 1
ATOM 766 C CA . PRO A 1 96 ? -39.644 13.471 -3.972 1.00 90.25 96 PRO A CA 1
ATOM 767 C C . PRO A 1 96 ? -38.341 14.113 -3.485 1.00 90.25 96 PRO A C 1
ATOM 769 O O . PRO A 1 96 ? -37.743 14.913 -4.204 1.00 90.25 96 PRO A O 1
ATOM 772 N N . LYS A 1 97 ? -37.879 13.754 -2.278 1.00 87.00 97 LYS A N 1
ATOM 773 C CA . LYS A 1 97 ? -36.609 14.251 -1.725 1.00 87.00 97 LYS A CA 1
ATOM 774 C C . LYS A 1 97 ? -35.433 13.736 -2.545 1.00 87.00 97 LYS A C 1
ATOM 776 O O . LYS A 1 97 ? -34.592 14.526 -2.958 1.00 87.00 97 LYS A O 1
ATOM 781 N N . LYS A 1 98 ? -35.427 12.438 -2.861 1.00 86.75 98 LYS A N 1
ATOM 782 C CA . LYS A 1 98 ? -34.384 11.821 -3.686 1.00 86.75 98 LYS A CA 1
ATOM 783 C C . LYS A 1 98 ? -34.386 12.338 -5.122 1.00 86.75 98 LYS A C 1
ATOM 785 O O . LYS A 1 98 ? -33.315 12.567 -5.667 1.00 86.75 98 LYS A O 1
ATOM 790 N N . LYS A 1 99 ? -35.557 12.617 -5.708 1.00 87.19 99 LYS A N 1
ATOM 791 C CA . LYS A 1 99 ? -35.650 13.286 -7.017 1.00 87.19 99 LYS A CA 1
ATOM 792 C C . LYS A 1 99 ? -35.062 14.701 -6.993 1.00 87.19 99 LYS A C 1
ATOM 794 O O . LYS A 1 99 ? -34.330 15.042 -7.910 1.00 87.19 99 LYS A O 1
ATOM 799 N N . LYS A 1 100 ? -35.321 15.496 -5.947 1.00 89.38 100 LYS A N 1
ATOM 800 C CA . LYS A 1 100 ? -34.708 16.831 -5.788 1.00 89.38 100 LYS A CA 1
ATOM 801 C C . LYS A 1 100 ? -33.194 16.768 -5.575 1.00 89.38 100 LYS A C 1
ATOM 803 O O . LYS A 1 100 ? -32.462 17.601 -6.103 1.00 89.38 100 LYS A O 1
ATOM 808 N N . GLU A 1 101 ? -32.718 15.799 -4.796 1.00 87.25 101 GLU A N 1
ATOM 809 C CA . GLU A 1 101 ? -31.279 15.563 -4.629 1.00 87.25 101 GLU A CA 1
ATOM 810 C C . GLU A 1 101 ? -30.628 15.198 -5.968 1.00 87.25 101 GLU A C 1
ATOM 812 O O . GLU A 1 101 ? -29.588 15.760 -6.300 1.00 87.25 101 GLU A O 1
ATOM 817 N N . LEU A 1 102 ? -31.269 14.330 -6.759 1.00 87.50 102 LEU A N 1
ATOM 818 C CA . LEU A 1 102 ? -30.780 13.926 -8.076 1.00 87.50 102 LEU A CA 1
ATOM 819 C C . LEU A 1 102 ? -30.678 15.118 -9.034 1.00 87.50 102 LEU A C 1
ATOM 821 O O . LEU A 1 102 ? -29.603 15.343 -9.577 1.00 87.50 102 LEU A O 1
ATOM 825 N N . THR A 1 103 ? -31.726 15.941 -9.156 1.00 90.31 103 THR A N 1
ATOM 826 C CA . THR A 1 103 ? -31.683 17.131 -10.026 1.00 90.31 103 THR A CA 1
ATOM 827 C C . THR A 1 103 ? -30.607 18.125 -9.587 1.00 90.31 103 THR A C 1
ATOM 829 O O . THR A 1 103 ? -29.913 18.698 -10.417 1.00 90.31 103 THR A O 1
ATOM 832 N N . THR A 1 104 ? -30.397 18.289 -8.276 1.00 90.38 104 THR A N 1
ATOM 833 C CA . THR A 1 104 ? -29.334 19.169 -7.755 1.00 90.38 104 THR A CA 1
ATOM 834 C C . THR A 1 104 ? -27.937 18.637 -8.100 1.00 90.38 104 THR A C 1
ATOM 836 O O . THR A 1 104 ? -27.010 19.412 -8.332 1.00 90.38 104 THR A O 1
ATOM 839 N N . ILE A 1 105 ? -27.755 17.314 -8.094 1.00 87.56 105 ILE A N 1
ATOM 840 C CA . ILE A 1 105 ? -26.490 16.673 -8.473 1.00 87.56 105 ILE A CA 1
ATOM 841 C C . ILE A 1 105 ? -26.271 16.780 -9.985 1.00 87.56 105 ILE A C 1
ATOM 843 O O . ILE A 1 105 ? -25.163 17.107 -10.399 1.00 87.56 105 ILE A O 1
ATOM 847 N N . GLU A 1 106 ? -27.308 16.569 -10.796 1.00 88.25 106 GLU A N 1
ATOM 848 C CA . GLU A 1 106 ? -27.252 16.717 -12.255 1.00 88.25 106 GLU A CA 1
ATOM 849 C C . GLU A 1 106 ? -26.904 18.156 -12.668 1.00 88.25 106 GLU A C 1
ATOM 851 O O . GLU A 1 106 ? -26.032 18.353 -13.511 1.00 88.25 106 GLU A O 1
ATOM 856 N N . GLU A 1 107 ? -27.479 19.172 -12.015 1.00 91.06 107 GLU A N 1
ATOM 857 C CA . GLU A 1 107 ? -27.127 20.582 -12.245 1.00 91.06 107 GLU A CA 1
ATOM 858 C C . GLU A 1 107 ? -25.671 20.898 -11.873 1.00 91.06 107 GLU A C 1
ATOM 860 O O . GLU A 1 107 ? -24.991 21.648 -12.575 1.00 91.06 107 GLU A O 1
ATOM 865 N N . LYS A 1 108 ? -25.168 20.330 -10.769 1.00 90.69 108 LYS A N 1
ATOM 866 C CA . LYS A 1 108 ? -23.757 20.482 -10.380 1.00 90.69 108 LYS A CA 1
ATOM 867 C C . LYS A 1 108 ? -22.826 19.797 -11.372 1.00 90.69 108 LYS A C 1
ATOM 869 O O . LYS A 1 108 ? -21.793 20.362 -11.706 1.00 90.69 108 LYS A O 1
ATOM 874 N N . LEU A 1 109 ? -23.197 18.609 -11.845 1.00 87.38 109 LEU A N 1
ATOM 875 C CA . LEU A 1 109 ? -22.427 17.876 -12.842 1.00 87.38 109 LEU A CA 1
ATOM 876 C C . LEU A 1 109 ? -22.355 18.658 -14.155 1.00 87.38 109 LEU A C 1
ATOM 878 O O . LEU A 1 109 ? -21.264 18.810 -14.691 1.00 87.38 109 LEU A O 1
ATOM 882 N N . ALA A 1 110 ? -23.479 19.207 -14.624 1.00 89.81 110 ALA A N 1
ATOM 883 C CA . ALA A 1 110 ? -23.517 20.034 -15.828 1.00 89.81 110 ALA A CA 1
ATOM 884 C C . ALA A 1 110 ? -22.580 21.248 -15.716 1.00 89.81 110 ALA A C 1
ATOM 886 O O . ALA A 1 110 ? -21.775 21.476 -16.614 1.00 89.81 110 ALA A O 1
ATOM 887 N N . LYS A 1 111 ? -22.601 21.961 -14.579 1.00 90.81 111 LYS A N 1
ATOM 888 C CA . LYS A 1 111 ? -21.681 23.084 -14.329 1.00 90.81 111 LYS A CA 1
ATOM 889 C C . LYS A 1 111 ? -20.215 22.659 -14.312 1.00 90.81 111 LYS A C 1
ATOM 891 O O . LYS A 1 111 ? -19.388 23.319 -14.924 1.00 90.81 111 LYS A O 1
ATOM 896 N N . CYS A 1 112 ? -19.888 21.555 -13.641 1.00 87.19 112 CYS A N 1
ATOM 897 C CA . CYS A 1 112 ? -18.511 21.061 -13.606 1.00 87.19 112 CYS A CA 1
ATOM 898 C C . CYS A 1 112 ? -18.011 20.619 -14.988 1.00 87.19 112 CYS A C 1
ATOM 900 O O . CYS A 1 112 ? -16.832 20.790 -15.282 1.00 87.19 112 CYS A O 1
ATOM 902 N N . VAL A 1 113 ? -18.881 20.049 -15.828 1.00 89.38 113 VAL A N 1
ATOM 903 C CA . VAL A 1 113 ? -18.534 19.685 -17.210 1.00 89.38 113 VAL A CA 1
ATOM 904 C C . VAL A 1 113 ? -18.288 20.940 -18.049 1.00 89.38 113 VAL A C 1
ATOM 906 O O . VAL A 1 113 ? -17.265 21.012 -18.721 1.00 89.38 113 VAL A O 1
ATOM 909 N N . GLU A 1 114 ? -19.150 21.952 -17.944 1.00 90.56 114 GLU A N 1
ATOM 910 C CA . GLU A 1 114 ? -18.989 23.229 -18.653 1.00 90.56 114 GLU A CA 1
ATOM 911 C C . GLU A 1 114 ? -17.692 23.959 -18.241 1.00 90.56 114 GLU A C 1
ATOM 913 O O . GLU A 1 114 ? -16.925 24.403 -19.095 1.00 90.56 114 GLU A O 1
ATOM 918 N N . GLU A 1 115 ? -17.384 24.006 -16.939 1.00 90.88 115 GLU A N 1
ATOM 919 C CA . GLU A 1 115 ? -16.119 24.550 -16.420 1.00 90.88 115 GLU A CA 1
ATOM 920 C C . GLU A 1 115 ? -14.899 23.749 -16.908 1.00 90.88 115 GLU A C 1
ATOM 922 O O . GLU A 1 115 ? -13.852 24.321 -17.219 1.00 90.88 115 GLU A O 1
ATOM 927 N N . HIS A 1 116 ? -15.012 22.421 -16.990 1.00 87.75 116 HIS A N 1
ATOM 928 C CA . HIS A 1 116 ? -13.929 21.569 -17.471 1.00 87.75 116 HIS A CA 1
ATOM 929 C C . HIS A 1 116 ? -13.633 21.801 -18.955 1.00 87.75 116 HIS A C 1
ATOM 931 O O . HIS A 1 116 ? -12.470 21.965 -19.325 1.00 87.75 116 HIS A O 1
ATOM 937 N N . GLU A 1 117 ? -14.671 21.855 -19.790 1.00 88.44 117 GLU A N 1
ATOM 938 C CA . GLU A 1 117 ? -14.537 22.135 -21.220 1.00 88.44 117 GLU A CA 1
ATOM 939 C C . GLU A 1 117 ? -13.956 23.537 -21.458 1.00 88.44 117 GLU A C 1
ATOM 941 O O . GLU A 1 117 ? -13.047 23.694 -22.278 1.00 88.44 117 GLU A O 1
ATOM 946 N N . SER A 1 118 ? -14.380 24.549 -20.686 1.00 90.25 118 SER A N 1
ATOM 947 C CA . SER A 1 118 ? -13.813 25.898 -20.809 1.00 90.25 118 SER A CA 1
ATOM 948 C C . SER A 1 118 ? -12.331 25.940 -20.425 1.00 90.25 118 SER A C 1
ATOM 950 O O . SER A 1 118 ? -11.533 26.593 -21.097 1.00 90.25 118 SER A O 1
ATOM 952 N N . LEU A 1 119 ? -11.943 25.243 -19.350 1.00 86.06 119 LEU A N 1
ATOM 953 C CA . LEU A 1 119 ? -10.550 25.162 -18.904 1.00 86.06 119 LEU A CA 1
ATOM 954 C C . LEU A 1 119 ? -9.672 24.389 -19.894 1.00 86.06 119 LEU A C 1
ATOM 956 O O . LEU A 1 119 ? -8.540 24.803 -20.138 1.00 86.06 119 LEU A O 1
ATOM 960 N N . GLN A 1 120 ? -10.180 23.311 -20.499 1.00 83.31 120 GLN A N 1
ATOM 961 C CA . GLN A 1 120 ? -9.471 22.602 -21.568 1.00 83.31 120 GLN A CA 1
ATOM 962 C C . GLN A 1 120 ? -9.246 23.500 -22.788 1.00 83.31 120 GLN A C 1
ATOM 964 O O . GLN A 1 120 ? -8.145 23.517 -23.339 1.00 83.31 120 GLN A O 1
ATOM 969 N N . MET A 1 121 ? -10.251 24.291 -23.175 1.00 85.06 121 MET A N 1
ATOM 970 C CA . MET A 1 121 ? -10.129 25.218 -24.300 1.00 85.06 121 MET A CA 1
ATOM 971 C C . MET A 1 121 ? -9.108 26.332 -24.016 1.00 85.06 121 MET A C 1
ATOM 973 O O . MET A 1 121 ? -8.311 26.665 -24.890 1.00 85.06 121 MET A O 1
ATOM 977 N N . LEU A 1 122 ? -9.065 26.852 -22.782 1.00 87.56 122 LEU A N 1
ATOM 978 C CA . LEU A 1 122 ? -8.062 27.834 -22.343 1.00 87.56 122 LEU A CA 1
ATOM 979 C C . LEU A 1 122 ? -6.637 27.261 -22.276 1.00 87.56 122 LEU A C 1
ATOM 981 O O . LEU A 1 122 ? -5.678 28.004 -22.458 1.00 87.56 122 LEU A O 1
ATOM 985 N N . LEU A 1 123 ? -6.480 25.961 -22.011 1.00 86.62 123 LEU A N 1
ATOM 986 C CA . LEU A 1 123 ? -5.177 25.289 -21.941 1.00 86.62 123 LEU A CA 1
ATOM 987 C C . LEU A 1 123 ? -4.601 24.922 -23.313 1.00 86.62 123 LEU A C 1
ATOM 989 O O . LEU A 1 123 ? -3.382 24.785 -23.432 1.00 86.62 123 LEU A O 1
ATOM 993 N N . ALA A 1 124 ? -5.437 24.776 -24.342 1.00 85.69 124 ALA A N 1
ATOM 994 C CA . ALA A 1 124 ? -5.005 24.325 -25.664 1.00 85.69 124 ALA A CA 1
ATOM 995 C C . ALA A 1 124 ? -3.968 25.264 -26.313 1.00 85.69 124 ALA A C 1
ATOM 997 O O . ALA A 1 124 ? -2.930 24.803 -26.788 1.00 85.69 124 ALA A O 1
ATOM 998 N N . GLU A 1 125 ? -4.206 26.579 -26.292 1.00 84.31 125 GLU A N 1
ATOM 999 C CA . GLU A 1 125 ? -3.311 27.573 -26.907 1.00 84.31 125 GLU A CA 1
ATOM 1000 C C . GLU A 1 125 ? -1.957 27.717 -26.172 1.00 84.31 125 GLU A C 1
ATOM 1002 O O . GLU A 1 125 ? -0.917 27.636 -26.836 1.00 84.31 125 GLU A O 1
ATOM 1007 N N . PRO A 1 126 ? -1.904 27.845 -24.827 1.00 84.69 126 PRO A N 1
ATOM 1008 C CA . PRO A 1 126 ? -0.644 27.832 -24.085 1.00 84.69 126 PRO A CA 1
ATOM 1009 C C . PRO A 1 126 ? 0.153 26.540 -24.276 1.00 84.69 126 PRO A C 1
ATOM 1011 O O . PRO A 1 126 ? 1.371 26.599 -24.415 1.00 84.69 126 PRO A O 1
ATOM 1014 N N . THR A 1 127 ? -0.517 25.383 -24.314 1.00 83.62 127 THR A N 1
ATOM 1015 C CA . THR A 1 127 ? 0.152 24.084 -24.498 1.00 83.62 127 THR A CA 1
ATOM 1016 C C . THR A 1 127 ? 0.755 23.977 -25.895 1.00 83.62 127 THR A C 1
ATOM 1018 O O . THR A 1 127 ? 1.922 23.625 -26.027 1.00 83.62 127 THR A O 1
ATOM 1021 N N . SER A 1 128 ? 0.014 24.381 -26.933 1.00 86.56 128 SER A N 1
ATOM 1022 C CA . SER A 1 128 ? 0.538 24.425 -28.303 1.00 86.56 128 SER A CA 1
ATOM 1023 C C . SER A 1 128 ? 1.699 25.415 -28.449 1.00 86.56 128 SER A C 1
ATOM 1025 O O . SER A 1 128 ? 2.659 25.135 -29.165 1.00 86.56 128 SER A O 1
ATOM 1027 N N . SER A 1 129 ? 1.640 26.554 -27.752 1.00 84.19 129 SER A N 1
ATOM 1028 C CA . SER A 1 129 ? 2.723 27.545 -27.742 1.00 84.19 129 SER A CA 1
ATOM 1029 C C . SER A 1 129 ? 3.974 27.022 -27.030 1.00 84.19 129 SER A C 1
ATOM 1031 O O . SER A 1 129 ? 5.087 27.278 -27.484 1.00 84.19 129 SER A O 1
ATOM 1033 N N . LEU A 1 130 ? 3.799 26.270 -25.938 1.00 86.44 130 LEU A N 1
ATOM 1034 C CA . LEU A 1 130 ? 4.887 25.620 -25.210 1.00 86.44 130 LEU A CA 1
ATOM 1035 C C . LEU A 1 130 ? 5.545 24.527 -26.060 1.00 86.44 130 LEU A C 1
ATOM 1037 O O . LEU A 1 130 ? 6.761 24.521 -26.185 1.00 86.44 130 LEU A O 1
ATOM 1041 N N . GLU A 1 131 ? 4.757 23.657 -26.698 1.00 85.56 131 GLU A N 1
ATOM 1042 C CA . GLU A 1 131 ? 5.273 22.615 -27.597 1.00 85.56 131 GLU A CA 1
ATOM 1043 C C . GLU A 1 131 ? 6.055 23.216 -28.773 1.00 85.56 131 GLU A C 1
ATOM 1045 O O . GLU A 1 131 ? 7.119 22.711 -29.141 1.00 85.56 131 GLU A O 1
ATOM 1050 N N . LEU A 1 132 ? 5.575 24.333 -29.335 1.00 85.19 132 LEU A N 1
ATOM 1051 C CA . LEU A 1 132 ? 6.298 25.066 -30.371 1.00 85.19 132 LEU A CA 1
ATOM 1052 C C . LEU A 1 132 ? 7.616 25.641 -29.829 1.00 85.19 132 LEU A C 1
ATOM 1054 O O . LEU A 1 132 ? 8.658 25.464 -30.459 1.00 85.19 132 LEU A O 1
ATOM 1058 N N . ALA A 1 133 ? 7.603 26.274 -28.654 1.00 80.69 133 ALA A N 1
ATOM 1059 C CA . ALA A 1 133 ? 8.809 26.811 -28.023 1.00 80.69 133 ALA A CA 1
ATOM 1060 C C . ALA A 1 133 ? 9.834 25.711 -27.680 1.00 80.69 133 ALA A C 1
ATOM 1062 O O . ALA A 1 133 ? 11.025 25.880 -27.945 1.00 80.69 133 ALA A O 1
ATOM 1063 N N . ASP A 1 134 ? 9.376 24.565 -27.172 1.00 81.44 134 ASP A N 1
ATOM 1064 C CA . ASP A 1 134 ? 10.208 23.395 -26.880 1.00 81.44 134 ASP A CA 1
ATOM 1065 C C . ASP A 1 134 ? 10.824 22.813 -28.157 1.00 81.44 134 ASP A C 1
ATOM 1067 O O . ASP A 1 134 ? 12.005 22.459 -28.169 1.00 81.44 134 ASP A O 1
ATOM 1071 N N . SER A 1 135 ? 10.064 22.777 -29.257 1.00 85.88 135 SER A N 1
ATOM 1072 C CA . SER A 1 135 ? 10.588 22.345 -30.558 1.00 85.88 135 SER A CA 1
ATOM 1073 C C . SER A 1 135 ? 11.680 23.283 -31.087 1.00 85.88 135 SER A C 1
ATOM 1075 O O . SER A 1 135 ? 12.660 22.821 -31.667 1.00 85.88 135 SER A O 1
ATOM 1077 N N . MET A 1 136 ? 11.565 24.588 -30.815 1.00 82.19 136 MET A N 1
ATOM 1078 C CA . MET A 1 136 ? 12.526 25.602 -31.253 1.00 82.19 136 MET A CA 1
ATOM 1079 C C . MET A 1 136 ? 13.759 25.707 -30.344 1.00 82.19 136 MET A C 1
ATOM 1081 O O . MET A 1 136 ? 14.797 26.177 -30.800 1.00 82.19 136 MET A O 1
ATOM 1085 N N . MET A 1 137 ? 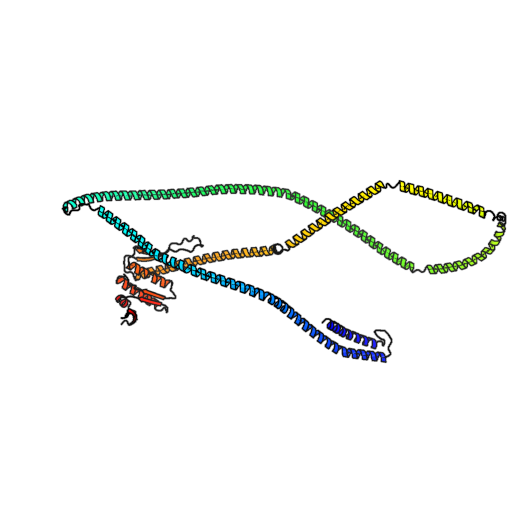13.705 25.262 -29.081 1.00 80.38 137 MET A N 1
ATOM 1086 C CA . MET A 1 137 ? 14.864 25.310 -28.172 1.00 80.38 137 MET A CA 1
ATOM 1087 C C . MET A 1 137 ? 16.073 24.531 -28.702 1.00 80.38 137 MET A C 1
ATOM 1089 O O . MET A 1 137 ? 17.210 24.971 -28.523 1.00 80.38 137 MET A O 1
ATOM 1093 N N . GLY A 1 138 ? 15.838 23.391 -29.362 1.00 81.19 138 GLY A N 1
ATOM 1094 C CA . GLY A 1 138 ? 16.905 22.609 -29.993 1.00 81.19 138 GLY A CA 1
ATOM 1095 C C . GLY A 1 138 ? 17.622 23.406 -31.084 1.00 81.19 138 GLY A C 1
ATOM 1096 O O . GLY A 1 138 ? 18.850 23.500 -31.078 1.00 81.19 138 GLY A O 1
ATOM 1097 N N . ASP A 1 139 ? 16.851 24.056 -31.955 1.00 83.44 139 ASP A N 1
ATOM 1098 C CA . ASP A 1 139 ? 17.373 24.883 -33.045 1.00 83.44 139 ASP A CA 1
ATOM 1099 C C . ASP A 1 139 ? 18.062 26.154 -32.527 1.00 83.44 139 ASP A C 1
ATOM 1101 O O . ASP A 1 139 ? 19.121 26.529 -33.029 1.00 83.44 139 ASP A O 1
ATOM 1105 N N . VAL A 1 140 ? 17.525 26.791 -31.479 1.00 81.88 140 VAL A N 1
ATOM 1106 C CA . VAL A 1 140 ? 18.141 27.962 -30.829 1.00 81.88 140 VAL A CA 1
ATOM 1107 C C . VAL A 1 140 ? 19.475 27.591 -30.182 1.00 81.88 140 VAL A C 1
ATOM 1109 O O . VAL A 1 140 ? 20.440 28.340 -30.311 1.00 81.88 140 VAL A O 1
ATOM 1112 N N . SER A 1 141 ? 19.577 26.418 -29.551 1.00 81.81 141 SER A N 1
ATOM 1113 C CA . SER A 1 141 ? 20.846 25.950 -28.987 1.00 81.81 141 SER A CA 1
ATOM 1114 C C . SER A 1 141 ? 21.895 25.673 -30.069 1.00 81.81 141 SER A C 1
ATOM 1116 O O . SER A 1 141 ? 23.074 25.948 -29.849 1.00 81.81 141 SER A O 1
ATOM 1118 N N . LEU A 1 142 ? 21.490 25.144 -31.230 1.00 84.19 142 LEU A N 1
ATOM 1119 C CA . LEU A 1 142 ? 22.382 24.968 -32.381 1.00 84.19 142 LEU A CA 1
ATOM 1120 C C . LEU A 1 142 ? 22.812 26.319 -32.970 1.00 84.19 142 LEU A C 1
ATOM 1122 O O . LEU A 1 142 ? 23.974 26.481 -33.345 1.00 84.19 142 LEU A O 1
ATOM 1126 N N . LEU A 1 143 ? 21.901 27.295 -33.017 1.00 84.44 143 LEU A N 1
ATOM 1127 C CA . LEU A 1 143 ? 22.185 28.656 -33.469 1.00 84.44 143 LEU A CA 1
ATOM 1128 C C . LEU A 1 143 ? 23.200 29.354 -32.550 1.00 84.44 143 LEU A C 1
ATOM 1130 O O . LEU A 1 143 ? 24.147 29.961 -33.046 1.00 84.44 143 LEU A O 1
ATOM 1134 N N . ASP A 1 144 ? 23.045 29.229 -31.230 1.00 85.38 144 ASP A N 1
ATOM 1135 C CA . ASP A 1 144 ? 23.972 29.783 -30.234 1.00 85.38 144 ASP A CA 1
ATOM 1136 C C . ASP A 1 144 ? 25.373 29.167 -30.353 1.00 85.38 144 ASP A C 1
ATOM 1138 O O . ASP A 1 144 ? 26.382 29.876 -30.289 1.00 85.38 144 ASP A O 1
ATOM 1142 N N . GLU A 1 145 ? 25.453 27.852 -30.569 1.00 84.25 145 GLU A N 1
ATOM 1143 C CA . GLU A 1 145 ? 26.727 27.158 -30.770 1.00 84.25 145 GLU A CA 1
ATOM 1144 C C . GLU A 1 145 ? 27.399 27.607 -32.078 1.00 84.25 145 GLU A C 1
ATOM 1146 O O . GLU A 1 145 ? 28.584 27.948 -32.085 1.00 84.25 145 GLU A O 1
ATOM 1151 N N . ALA A 1 146 ? 26.627 27.731 -33.163 1.00 81.31 146 ALA A N 1
ATOM 1152 C CA . ALA A 1 146 ? 27.113 28.263 -34.433 1.00 81.31 146 ALA A CA 1
ATOM 1153 C C . ALA A 1 146 ? 27.569 29.730 -34.314 1.00 81.31 146 ALA A C 1
ATOM 1155 O O . ALA A 1 146 ? 28.597 30.107 -34.878 1.00 81.31 146 ALA A O 1
ATOM 1156 N N . MET A 1 147 ? 26.865 30.571 -33.545 1.00 84.56 147 MET A N 1
ATOM 1157 C CA . MET A 1 147 ? 27.272 31.959 -33.291 1.00 84.56 147 MET A CA 1
ATOM 1158 C C . MET A 1 147 ? 28.577 32.042 -32.492 1.00 84.56 147 MET A C 1
ATOM 1160 O O . MET A 1 147 ? 29.441 32.871 -32.809 1.00 84.56 147 MET A O 1
ATOM 1164 N N . LYS A 1 148 ? 28.767 31.173 -31.491 1.00 86.06 148 LYS A N 1
ATOM 1165 C CA . LYS A 1 148 ? 30.047 31.056 -30.775 1.00 86.06 148 LYS A CA 1
ATOM 1166 C C . LYS A 1 148 ? 31.164 30.625 -31.715 1.00 86.06 148 LYS A C 1
ATOM 1168 O O . LYS A 1 148 ? 32.248 31.203 -31.656 1.00 86.06 148 LYS A O 1
ATOM 1173 N N . GLU A 1 149 ? 30.903 29.676 -32.611 1.00 85.31 149 GLU A N 1
ATOM 1174 C CA . GLU A 1 149 ? 31.891 29.219 -33.587 1.00 85.31 149 GLU A CA 1
ATOM 1175 C C . GLU A 1 149 ? 32.273 30.304 -34.593 1.00 85.31 149 GLU A C 1
ATOM 1177 O O . GLU A 1 149 ? 33.459 30.529 -34.826 1.00 85.31 149 GLU A O 1
ATOM 1182 N N . VAL A 1 150 ? 31.301 31.053 -35.118 1.00 85.25 150 VAL A N 1
ATOM 1183 C CA . VAL A 1 150 ? 31.554 32.217 -35.982 1.00 85.25 150 VAL A CA 1
ATOM 1184 C C . VAL A 1 150 ? 32.382 33.272 -35.249 1.00 85.25 150 VAL A C 1
ATOM 1186 O O . VAL A 1 150 ? 33.288 33.865 -35.834 1.00 85.25 150 VAL A O 1
ATOM 1189 N N . THR A 1 151 ? 32.105 33.502 -33.965 1.00 85.50 151 THR A N 1
ATOM 1190 C CA . THR A 1 151 ? 32.861 34.462 -33.149 1.00 85.50 151 THR A CA 1
ATOM 1191 C C . THR A 1 151 ? 34.290 33.976 -32.897 1.00 85.50 151 THR A C 1
ATOM 1193 O O . THR A 1 151 ? 35.231 34.757 -33.041 1.00 85.50 151 THR A O 1
ATOM 1196 N N . ARG A 1 152 ? 34.477 32.681 -32.602 1.00 87.94 152 ARG A N 1
ATOM 1197 C CA . ARG A 1 152 ? 35.797 32.047 -32.469 1.00 87.94 152 ARG A CA 1
ATOM 1198 C C . ARG A 1 152 ? 36.590 32.168 -33.767 1.00 87.94 152 ARG A C 1
ATOM 1200 O O . ARG A 1 152 ? 37.686 32.707 -33.745 1.00 87.94 152 ARG A O 1
ATOM 1207 N N . LEU A 1 153 ? 36.001 31.783 -34.899 1.00 83.38 153 LEU A N 1
ATOM 1208 C CA . LEU A 1 153 ? 36.644 31.857 -36.214 1.00 83.38 153 LEU A CA 1
ATOM 1209 C C . LEU A 1 153 ? 37.006 33.297 -36.606 1.00 83.38 153 LEU A C 1
ATOM 1211 O O . LEU A 1 153 ? 38.073 33.524 -37.166 1.00 83.38 153 LEU A O 1
ATOM 1215 N N . LYS A 1 154 ? 36.170 34.292 -36.276 1.00 81.12 154 LYS A N 1
ATOM 1216 C CA . LYS A 1 154 ? 36.514 35.712 -36.474 1.00 81.12 154 LYS A CA 1
ATOM 1217 C C . LYS A 1 154 ? 37.711 36.142 -35.627 1.00 81.12 154 LYS A C 1
ATOM 1219 O O . LYS A 1 154 ? 38.576 36.856 -36.132 1.00 81.12 154 LYS A O 1
ATOM 1224 N N . ASN A 1 155 ? 37.775 35.703 -34.371 1.00 81.19 155 ASN A N 1
ATOM 1225 C CA . ASN A 1 155 ? 38.908 35.986 -33.492 1.00 81.19 155 ASN A CA 1
ATOM 1226 C C . ASN A 1 155 ? 40.182 35.271 -33.964 1.00 81.19 155 ASN A C 1
ATOM 1228 O O . ASN A 1 155 ? 41.248 35.880 -33.950 1.00 81.19 155 ASN A O 1
ATOM 1232 N N . ASP A 1 156 ? 40.071 34.035 -34.450 1.00 81.12 156 ASP A N 1
ATOM 1233 C CA . ASP A 1 156 ? 41.192 33.271 -35.003 1.00 81.12 156 ASP A CA 1
ATOM 1234 C C . ASP A 1 156 ? 41.730 33.927 -36.286 1.00 81.12 156 ASP A C 1
ATOM 1236 O O . ASP A 1 156 ? 42.941 34.081 -36.435 1.00 81.12 156 ASP A O 1
ATOM 1240 N N . ILE A 1 157 ? 40.853 34.402 -37.181 1.00 77.38 157 ILE A N 1
ATOM 1241 C CA . ILE A 1 157 ? 41.243 35.178 -38.373 1.00 77.38 157 ILE A CA 1
ATOM 1242 C C . ILE A 1 157 ? 41.933 36.486 -37.969 1.00 77.38 157 ILE A C 1
ATOM 1244 O O . ILE A 1 157 ? 42.962 36.840 -38.543 1.00 77.38 157 ILE A O 1
ATOM 1248 N N . ALA A 1 158 ? 41.407 37.201 -36.970 1.00 76.81 158 ALA A N 1
ATOM 1249 C CA . ALA A 1 158 ? 42.034 38.421 -36.468 1.00 76.81 158 ALA A CA 1
ATOM 1250 C C . ALA A 1 158 ? 43.427 38.137 -35.877 1.00 76.81 158 ALA A C 1
ATOM 1252 O O . ALA A 1 158 ? 44.377 38.854 -36.182 1.00 76.81 158 ALA A O 1
ATOM 1253 N N . GLN A 1 159 ? 43.577 37.055 -35.108 1.00 75.88 159 GLN A N 1
ATOM 1254 C CA . GLN A 1 159 ? 44.867 36.635 -34.559 1.00 75.88 159 GLN A CA 1
ATOM 1255 C C . GLN A 1 159 ? 45.856 36.193 -35.644 1.00 75.88 159 GLN A C 1
ATOM 1257 O O . GLN A 1 159 ? 47.037 36.530 -35.569 1.00 75.88 159 GLN A O 1
ATOM 1262 N N . LEU A 1 160 ? 45.403 35.469 -36.670 1.00 71.38 160 LEU A N 1
ATOM 1263 C CA . LEU A 1 160 ? 46.243 35.078 -37.804 1.00 71.38 160 LEU A CA 1
ATOM 1264 C C . LEU A 1 160 ? 46.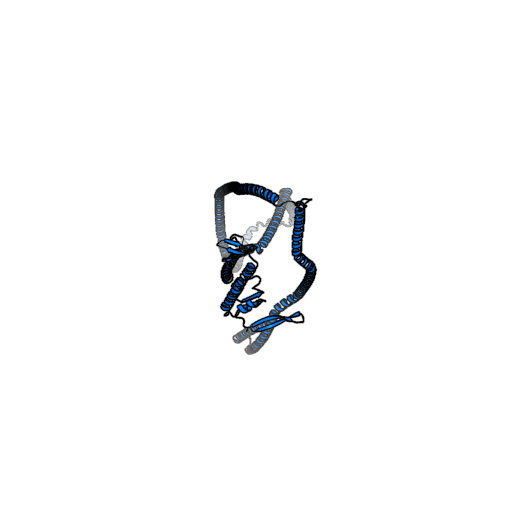697 36.297 -38.615 1.00 71.38 160 LEU A C 1
ATOM 1266 O O . LEU A 1 160 ? 47.872 36.381 -38.961 1.00 71.38 160 LEU A O 1
ATOM 1270 N N . ASN A 1 161 ? 45.823 37.287 -38.811 1.00 65.94 161 ASN A N 1
ATOM 1271 C CA . ASN A 1 161 ? 46.185 38.556 -39.443 1.00 65.94 161 ASN A CA 1
ATOM 1272 C C . ASN A 1 161 ? 47.196 39.363 -38.613 1.00 65.94 161 ASN A C 1
ATOM 1274 O O . ASN A 1 161 ? 48.054 40.017 -39.190 1.00 65.94 161 ASN A O 1
ATOM 1278 N N . THR A 1 162 ? 47.166 39.284 -37.275 1.00 66.75 162 THR A N 1
ATOM 1279 C CA . THR A 1 162 ? 48.191 39.929 -36.425 1.00 66.75 162 THR A CA 1
ATOM 1280 C C . THR A 1 162 ? 49.540 39.205 -36.405 1.00 66.75 162 THR A C 1
ATOM 1282 O O . THR A 1 162 ? 50.533 39.787 -35.977 1.00 66.75 162 THR A O 1
ATOM 1285 N N . LYS A 1 163 ? 49.593 37.941 -36.847 1.00 65.81 163 LYS A N 1
ATOM 1286 C CA . LYS A 1 163 ? 50.833 37.152 -36.954 1.00 65.81 163 LYS A CA 1
ATOM 1287 C C . LYS A 1 163 ? 51.528 37.308 -38.312 1.00 65.81 163 LYS A C 1
ATOM 1289 O O . LYS A 1 163 ? 52.623 36.779 -38.486 1.00 65.81 163 LYS A O 1
ATOM 1294 N N . LEU A 1 164 ? 50.913 38.025 -39.252 1.00 56.66 164 LEU A N 1
ATOM 1295 C CA . LEU A 1 164 ? 51.530 38.437 -40.510 1.00 56.66 164 LEU A CA 1
ATOM 1296 C C . LEU A 1 164 ? 52.183 39.820 -40.317 1.00 56.66 164 LEU A C 1
ATOM 1298 O O . LEU A 1 164 ? 51.513 40.737 -39.840 1.00 56.66 164 LEU A O 1
ATOM 1302 N N . PRO A 1 165 ? 53.472 40.003 -40.653 1.00 58.66 165 PRO A N 1
ATOM 1303 C CA . PRO A 1 165 ? 54.091 41.327 -40.666 1.00 58.66 165 PRO A CA 1
ATOM 1304 C C . PRO A 1 165 ? 53.417 42.227 -41.711 1.00 58.66 165 PRO A C 1
ATOM 1306 O O . PRO A 1 165 ? 53.002 41.743 -42.762 1.00 58.66 165 PRO A O 1
ATOM 1309 N N . ALA A 1 166 ? 53.341 43.534 -41.445 1.00 56.38 166 ALA A N 1
ATOM 1310 C CA . ALA A 1 166 ? 52.698 44.500 -42.343 1.00 56.38 166 ALA A CA 1
ATOM 1311 C C . ALA A 1 166 ? 53.396 44.642 -43.716 1.00 56.38 166 ALA A C 1
ATOM 1313 O O . ALA A 1 166 ? 52.735 45.013 -44.680 1.00 56.38 166 ALA A O 1
ATOM 1314 N N . ASP A 1 167 ? 54.677 44.268 -43.810 1.00 55.22 167 ASP A N 1
ATOM 1315 C CA . ASP A 1 167 ? 55.518 44.397 -45.008 1.00 55.22 167 ASP A CA 1
ATOM 1316 C C . ASP A 1 167 ? 56.034 43.026 -45.494 1.00 55.22 167 ASP A C 1
ATOM 1318 O O . ASP A 1 167 ? 57.238 42.784 -45.580 1.00 55.22 167 ASP A O 1
ATOM 1322 N N . PHE A 1 168 ? 55.134 42.077 -45.774 1.00 50.66 168 PHE A N 1
ATOM 1323 C CA . PHE A 1 168 ? 55.529 40.811 -46.405 1.00 50.66 168 PHE A CA 1
ATOM 1324 C C . PHE A 1 168 ? 55.719 41.001 -47.921 1.00 50.66 168 PHE A C 1
ATOM 1326 O O . PHE A 1 168 ? 54.826 40.704 -48.715 1.00 50.66 168 PHE A O 1
ATOM 1333 N N . GLU A 1 169 ? 56.886 41.511 -48.321 1.00 47.12 169 GLU A N 1
ATOM 1334 C CA . GLU A 1 169 ? 57.381 41.444 -49.701 1.00 47.12 169 GLU A CA 1
ATOM 1335 C C . GLU A 1 169 ? 58.113 40.114 -49.943 1.00 47.12 169 GLU A C 1
ATOM 1337 O O . GLU A 1 169 ? 58.921 39.657 -49.130 1.00 47.12 169 GLU A O 1
ATOM 1342 N N . SER A 1 170 ? 57.808 39.469 -51.073 1.00 51.12 170 SER A N 1
ATOM 1343 C CA . SER A 1 170 ? 58.500 38.264 -51.519 1.00 51.12 170 SER A CA 1
ATOM 1344 C C . SER A 1 170 ? 59.873 38.638 -52.069 1.00 51.12 170 SER A C 1
ATOM 1346 O O . SER A 1 170 ? 59.944 39.104 -53.197 1.00 51.12 170 SER A O 1
ATOM 1348 N N . ASP A 1 171 ? 60.931 38.451 -51.284 1.00 49.03 171 ASP A N 1
ATOM 1349 C CA . ASP A 1 171 ? 62.275 38.104 -51.775 1.00 49.03 171 ASP A CA 1
ATOM 1350 C C . ASP A 1 171 ? 63.230 37.915 -50.586 1.00 49.03 171 ASP A C 1
ATOM 1352 O O . ASP A 1 171 ? 63.929 38.831 -50.160 1.00 49.03 171 ASP A O 1
ATOM 1356 N N . VAL A 1 172 ? 63.279 36.697 -50.034 1.00 52.97 172 VAL A N 1
ATOM 1357 C CA . VAL A 1 172 ? 64.382 36.269 -49.157 1.00 52.97 172 VAL A CA 1
ATOM 1358 C C . VAL A 1 172 ? 64.783 34.842 -49.523 1.00 52.97 172 VAL A C 1
ATOM 1360 O O . VAL A 1 172 ? 63.936 33.961 -49.683 1.00 52.97 172 VAL A O 1
ATOM 1363 N N . ASN A 1 173 ? 66.088 34.629 -49.688 1.00 58.56 173 ASN A N 1
ATOM 1364 C CA . ASN A 1 173 ? 66.680 33.376 -50.142 1.00 58.56 173 ASN A CA 1
ATOM 1365 C C . ASN A 1 173 ? 66.484 32.238 -49.111 1.00 58.56 173 ASN A C 1
ATOM 1367 O O . ASN A 1 173 ? 66.661 32.417 -47.906 1.00 58.56 173 ASN A O 1
ATOM 1371 N N . ILE A 1 174 ? 66.120 31.052 -49.605 1.00 57.06 174 ILE A N 1
ATOM 1372 C CA . ILE A 1 174 ? 65.641 29.885 -48.838 1.00 57.06 174 ILE A CA 1
ATOM 1373 C C . ILE A 1 174 ? 66.711 29.278 -47.912 1.00 57.06 174 ILE A C 1
ATOM 1375 O O . ILE A 1 174 ? 66.369 28.665 -46.899 1.00 57.06 174 ILE A O 1
ATOM 1379 N N . GLU A 1 175 ? 67.994 29.460 -48.217 1.00 56.59 175 GLU A N 1
ATOM 1380 C CA . GLU A 1 175 ? 69.100 28.835 -47.475 1.00 56.59 175 GLU A CA 1
ATOM 1381 C C . GLU A 1 175 ? 69.381 29.513 -46.119 1.00 56.59 175 GLU A C 1
ATOM 1383 O O . GLU A 1 175 ? 69.617 28.819 -45.128 1.00 56.59 175 GLU A O 1
ATOM 1388 N N . GLU A 1 176 ? 69.250 30.842 -46.013 1.00 56.38 176 GLU A N 1
ATOM 1389 C CA . GLU A 1 176 ? 69.409 31.560 -44.733 1.00 56.38 176 GLU A CA 1
ATOM 1390 C C . GLU A 1 176 ? 68.240 31.278 -43.775 1.00 56.38 176 GLU A C 1
ATOM 1392 O O . GLU A 1 176 ? 68.433 31.080 -42.573 1.00 56.38 176 GLU A O 1
ATOM 1397 N N . LEU A 1 177 ? 67.024 31.145 -44.315 1.00 56.41 177 LEU A N 1
ATOM 1398 C CA . LEU A 1 177 ? 65.836 30.763 -43.548 1.00 56.41 177 LEU A CA 1
ATOM 1399 C C . LEU A 1 177 ? 65.896 29.312 -43.051 1.00 56.41 177 LEU A C 1
ATOM 1401 O O . LEU A 1 177 ? 65.367 29.018 -41.980 1.00 56.41 177 LEU A O 1
ATOM 1405 N N . GLN A 1 178 ? 66.553 28.400 -43.776 1.00 57.00 178 GLN A N 1
ATOM 1406 C CA . GLN A 1 178 ? 66.743 27.017 -43.328 1.00 57.00 178 GLN A CA 1
ATOM 1407 C C . GLN A 1 178 ? 67.769 26.894 -42.197 1.00 57.00 178 GLN A C 1
ATOM 1409 O O . GLN A 1 178 ? 67.540 26.109 -41.277 1.00 57.00 178 GLN A O 1
ATOM 1414 N N . MET A 1 179 ? 68.844 27.688 -42.208 1.00 63.47 179 MET A N 1
ATOM 1415 C CA . MET A 1 179 ? 69.811 27.711 -41.103 1.00 63.47 179 MET A CA 1
ATOM 1416 C C . MET A 1 179 ? 69.225 28.330 -39.832 1.00 63.47 179 MET A C 1
ATOM 1418 O O . MET A 1 179 ? 69.389 27.769 -38.750 1.00 63.47 179 MET A O 1
ATOM 1422 N N . ILE A 1 180 ? 68.476 29.430 -39.959 1.00 63.53 180 ILE A N 1
ATOM 1423 C CA . ILE A 1 180 ? 67.765 30.032 -38.821 1.00 63.53 180 ILE A CA 1
ATOM 1424 C C . ILE A 1 180 ? 66.694 29.066 -38.299 1.00 63.53 180 ILE A C 1
ATOM 1426 O O . ILE A 1 180 ? 66.573 28.878 -37.093 1.00 63.53 180 ILE A O 1
ATOM 1430 N N . LYS A 1 181 ? 65.964 28.377 -39.186 1.00 66.38 181 LYS A N 1
ATOM 1431 C CA . LYS A 1 181 ? 64.997 27.341 -38.794 1.00 66.38 181 LYS A CA 1
ATOM 1432 C C . LYS A 1 181 ? 65.661 26.172 -38.066 1.00 66.38 181 LYS A C 1
ATOM 1434 O O . LYS A 1 181 ? 65.070 25.673 -37.119 1.00 66.38 181 LYS A O 1
ATOM 1439 N N . ALA A 1 182 ? 66.847 25.732 -38.485 1.00 68.06 182 ALA A N 1
ATOM 1440 C CA . ALA A 1 182 ? 67.565 24.643 -37.825 1.00 68.06 182 ALA A CA 1
ATOM 1441 C C . ALA A 1 182 ? 68.042 25.045 -36.420 1.00 68.06 182 ALA A C 1
ATOM 1443 O O . ALA A 1 182 ? 67.768 24.317 -35.471 1.00 68.06 182 ALA A O 1
ATOM 1444 N N . GLY A 1 183 ? 68.647 26.230 -36.270 1.00 72.44 183 GLY A N 1
ATOM 1445 C CA . GLY A 1 183 ? 69.081 26.741 -34.963 1.00 72.44 183 GLY A CA 1
ATOM 1446 C C . GLY A 1 183 ? 67.913 26.996 -34.006 1.00 72.44 183 GLY A C 1
ATOM 1447 O O . GLY A 1 183 ? 67.941 26.556 -32.862 1.00 72.44 183 GLY A O 1
ATOM 1448 N N . VAL A 1 184 ? 66.830 27.608 -34.498 1.00 69.19 184 VAL A N 1
ATOM 1449 C CA . VAL A 1 184 ? 65.610 27.827 -33.702 1.00 69.19 184 VAL A CA 1
ATOM 1450 C C . VAL A 1 184 ? 64.901 26.507 -33.388 1.00 69.19 184 VAL A C 1
ATOM 1452 O O . VAL A 1 184 ? 64.290 26.398 -32.333 1.00 69.19 184 VAL A O 1
ATOM 1455 N N . SER A 1 185 ? 64.973 25.489 -34.254 1.00 68.88 185 SER A N 1
ATOM 1456 C CA . SER A 1 185 ? 64.400 24.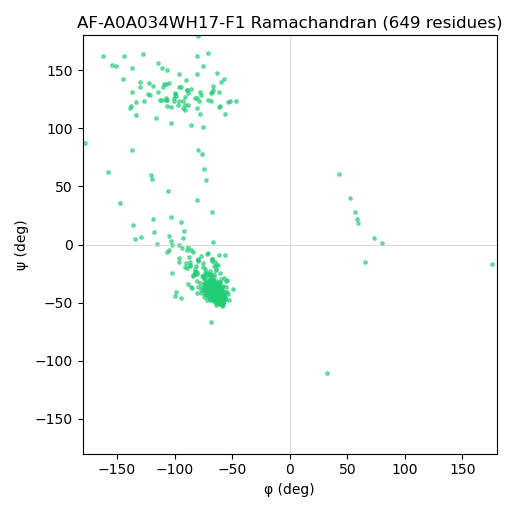167 -33.962 1.00 68.88 185 SER A CA 1
ATOM 1457 C C . SER A 1 185 ? 65.193 23.426 -32.887 1.00 68.88 185 SER A C 1
ATOM 1459 O O . SER A 1 185 ? 64.581 22.760 -32.063 1.00 68.88 185 SER A O 1
ATOM 1461 N N . GLU A 1 186 ? 66.519 23.566 -32.859 1.00 75.38 186 GLU A N 1
ATOM 1462 C CA . GLU A 1 186 ? 67.366 22.970 -31.821 1.00 75.38 186 GLU A CA 1
ATOM 1463 C C . GLU A 1 186 ? 67.155 23.666 -30.467 1.00 75.38 186 GLU A C 1
ATOM 1465 O O . GLU A 1 186 ? 66.914 22.998 -29.462 1.00 75.38 186 GLU A O 1
ATOM 1470 N N . GLU A 1 187 ? 67.103 25.003 -30.444 1.00 74.38 187 GLU A N 1
ATOM 1471 C CA . GLU A 1 187 ? 66.722 25.763 -29.245 1.00 74.38 187 GLU A CA 1
ATOM 1472 C C . GLU A 1 187 ? 65.299 25.410 -28.779 1.00 74.38 187 GLU A C 1
ATOM 1474 O O . GLU A 1 187 ? 65.072 25.177 -27.590 1.00 74.38 187 GLU A O 1
ATOM 1479 N N . LEU A 1 188 ? 64.344 25.278 -29.705 1.00 74.25 188 LEU A N 1
ATOM 1480 C CA . LEU A 1 188 ? 62.967 24.886 -29.401 1.00 74.25 188 LEU A CA 1
ATOM 1481 C C . LEU A 1 188 ? 62.878 23.463 -28.845 1.00 74.25 188 LEU A C 1
ATOM 1483 O O . LEU A 1 188 ? 62.076 23.228 -27.945 1.00 74.25 188 LEU A O 1
ATOM 1487 N N . ASP A 1 189 ? 63.669 22.521 -29.353 1.00 75.50 189 ASP A N 1
ATOM 1488 C CA . ASP A 1 189 ? 63.680 21.149 -28.850 1.00 75.50 189 ASP A CA 1
ATOM 1489 C C . ASP A 1 189 ? 64.332 21.075 -27.462 1.00 75.50 189 ASP A C 1
ATOM 1491 O O . ASP A 1 189 ? 63.804 20.388 -26.586 1.00 75.50 189 ASP A O 1
ATOM 1495 N N . THR A 1 190 ? 65.388 21.858 -27.196 1.00 80.44 190 THR A N 1
ATOM 1496 C CA . THR A 1 190 ? 65.936 21.970 -25.832 1.00 80.44 190 THR A CA 1
ATOM 1497 C C . THR A 1 190 ? 64.942 22.592 -24.851 1.00 80.44 190 THR A C 1
ATOM 1499 O O . THR A 1 190 ? 64.773 22.072 -23.746 1.00 80.44 190 THR A O 1
ATOM 1502 N N . GLU A 1 191 ? 64.214 23.636 -25.259 1.00 77.44 191 GLU A N 1
ATOM 1503 C CA . GLU A 1 191 ? 63.239 24.301 -24.391 1.00 77.44 191 GLU A CA 1
ATOM 1504 C C . GLU A 1 191 ? 61.938 23.495 -24.236 1.00 77.44 191 GLU A C 1
ATOM 1506 O O . GLU A 1 191 ? 61.270 23.547 -23.203 1.00 77.44 191 GLU A O 1
ATOM 1511 N N . ARG A 1 192 ? 61.582 22.670 -25.229 1.00 77.06 192 ARG A N 1
ATOM 1512 C CA . ARG A 1 192 ? 60.517 21.666 -25.097 1.00 77.06 192 ARG A CA 1
ATOM 1513 C C . ARG A 1 192 ? 60.893 20.593 -24.096 1.00 77.06 192 ARG A C 1
ATOM 1515 O O . ARG A 1 192 ? 60.050 20.224 -23.286 1.00 77.06 192 ARG A O 1
ATOM 1522 N N . HIS A 1 193 ? 62.141 20.133 -24.103 1.00 80.38 193 HIS A N 1
ATOM 1523 C CA . HIS A 1 193 ? 62.569 19.108 -23.161 1.00 80.38 193 HIS A CA 1
ATOM 1524 C C . HIS A 1 193 ? 62.616 19.645 -21.722 1.00 80.38 193 HIS A C 1
ATOM 1526 O O . HIS A 1 193 ? 62.132 18.987 -20.801 1.00 80.38 193 HIS A O 1
ATOM 1532 N N . THR A 1 194 ? 63.075 20.886 -21.518 1.00 82.75 194 THR A N 1
ATOM 1533 C CA . THR A 1 194 ? 62.994 21.542 -20.200 1.00 82.75 194 THR A CA 1
ATOM 1534 C C . THR A 1 194 ? 61.548 21.826 -19.778 1.00 82.75 194 THR A C 1
ATOM 1536 O O . THR A 1 194 ? 61.229 21.737 -18.587 1.00 82.75 194 THR A O 1
ATOM 1539 N N . LEU A 1 195 ? 60.647 22.131 -20.718 1.00 79.94 195 LEU A N 1
ATOM 1540 C CA . LEU A 1 195 ? 59.215 22.278 -20.449 1.00 79.94 195 LEU A CA 1
ATOM 1541 C C . LEU A 1 195 ? 58.576 20.944 -20.043 1.00 79.94 195 LEU A C 1
ATOM 1543 O O . LEU A 1 195 ? 57.835 20.922 -19.064 1.00 79.94 195 LEU A O 1
ATOM 1547 N N . GLU A 1 196 ? 58.880 19.848 -20.737 1.00 82.38 196 GLU A N 1
ATOM 1548 C CA . GLU A 1 196 ? 58.405 18.497 -20.411 1.00 82.38 196 GLU A CA 1
ATOM 1549 C C . GLU A 1 196 ? 58.900 18.050 -19.031 1.00 82.38 196 GLU A C 1
ATOM 1551 O O . GLU A 1 196 ? 58.111 17.558 -18.223 1.00 82.38 196 GLU A O 1
ATOM 1556 N N . GLU A 1 197 ? 60.170 18.296 -18.694 1.00 85.25 197 GLU A N 1
ATOM 1557 C CA . GLU A 1 197 ? 60.702 18.018 -17.355 1.00 85.25 197 GLU A CA 1
ATOM 1558 C C . GLU A 1 197 ? 60.009 18.854 -16.270 1.00 85.25 197 GLU A C 1
ATOM 1560 O O . GLU A 1 197 ? 59.659 18.340 -15.199 1.00 85.25 197 GLU A O 1
ATOM 1565 N N . LYS A 1 198 ? 59.768 20.146 -16.531 1.00 82.56 198 LYS A N 1
ATOM 1566 C CA . LYS A 1 198 ? 59.041 21.023 -15.601 1.00 82.56 198 LYS A CA 1
ATOM 1567 C C . LYS A 1 198 ? 57.569 20.633 -15.474 1.00 82.56 198 LYS A C 1
ATOM 1569 O O . LYS A 1 198 ? 57.052 20.675 -14.361 1.00 82.56 198 LYS A O 1
ATOM 1574 N N . GLN A 1 199 ? 56.907 20.221 -16.554 1.00 80.69 199 GLN A N 1
ATOM 1575 C CA . GLN A 1 199 ? 55.526 19.727 -16.544 1.00 80.69 199 GLN A CA 1
ATOM 1576 C C . GLN A 1 199 ? 55.417 18.405 -15.787 1.00 80.69 199 GLN A C 1
ATOM 1578 O O . GLN A 1 199 ? 54.568 18.287 -14.907 1.00 80.69 199 GLN A O 1
ATOM 1583 N N . ALA A 1 200 ? 56.331 17.461 -16.019 1.00 83.75 200 ALA A N 1
ATOM 1584 C CA . ALA A 1 200 ? 56.393 16.209 -15.271 1.00 83.75 200 ALA A CA 1
ATOM 1585 C C . ALA A 1 200 ? 56.648 16.450 -13.771 1.00 83.75 200 ALA A C 1
ATOM 1587 O O . ALA A 1 200 ? 56.072 15.775 -12.915 1.00 83.75 200 ALA A O 1
ATOM 1588 N N . ASN A 1 201 ? 57.481 17.435 -13.418 1.00 86.75 201 ASN A N 1
ATOM 1589 C CA . ASN A 1 201 ? 57.664 17.842 -12.023 1.00 86.75 201 ASN A CA 1
ATOM 1590 C C . ASN A 1 201 ? 56.426 18.538 -11.444 1.00 86.75 201 ASN A C 1
ATOM 1592 O O . ASN A 1 201 ? 56.084 18.294 -10.287 1.00 86.75 201 ASN A O 1
ATOM 1596 N N . LEU A 1 202 ? 55.729 19.359 -12.226 1.00 82.44 202 LEU A N 1
ATOM 1597 C CA . LEU A 1 202 ? 54.497 20.015 -11.799 1.00 82.44 202 LEU A CA 1
ATOM 1598 C C . LEU A 1 202 ? 53.378 18.993 -11.569 1.00 82.44 202 LEU A C 1
ATOM 1600 O O . LEU A 1 202 ? 52.719 19.057 -10.537 1.00 82.44 202 LEU A O 1
ATOM 1604 N N . GLU A 1 203 ? 53.228 17.990 -12.436 1.00 82.88 203 GLU A N 1
ATOM 1605 C CA . GLU A 1 203 ? 52.305 16.869 -12.227 1.00 82.88 203 GLU A CA 1
ATOM 1606 C C . GLU A 1 203 ? 52.648 16.067 -10.969 1.00 82.88 203 GLU A C 1
ATOM 1608 O O . GLU A 1 203 ? 51.757 15.740 -10.184 1.00 82.88 203 GLU A O 1
ATOM 1613 N N . LYS A 1 204 ? 53.935 15.797 -10.709 1.00 86.62 204 LYS A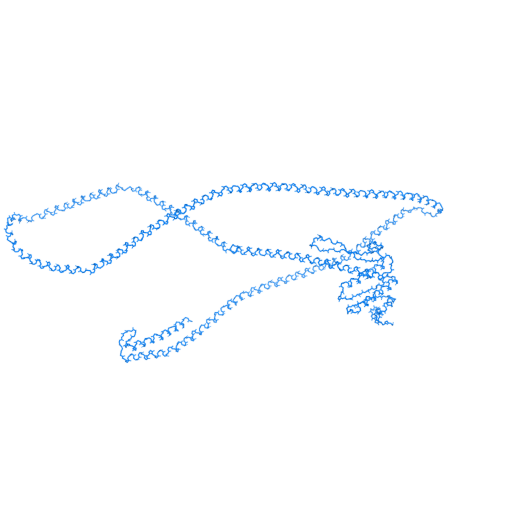 N 1
ATOM 1614 C CA . LYS A 1 204 ? 54.365 15.150 -9.456 1.00 86.62 204 LYS A CA 1
ATOM 1615 C C . LYS A 1 204 ? 53.990 15.982 -8.228 1.00 86.62 204 LYS A C 1
ATOM 1617 O O . LYS A 1 204 ? 53.497 15.419 -7.250 1.00 86.62 204 LYS A O 1
ATOM 1622 N N . ILE A 1 205 ? 54.190 17.301 -8.272 1.00 85.00 205 ILE A N 1
ATOM 1623 C CA . ILE A 1 205 ? 53.836 18.216 -7.176 1.00 85.00 205 ILE A CA 1
ATOM 1624 C C . ILE A 1 205 ? 52.315 18.293 -6.999 1.00 85.00 205 ILE A C 1
ATOM 1626 O O . ILE A 1 205 ? 51.840 18.214 -5.870 1.00 85.00 205 ILE A O 1
ATOM 1630 N N . VAL A 1 206 ? 51.543 18.389 -8.084 1.00 86.19 206 VAL A N 1
ATOM 1631 C CA . VAL A 1 206 ? 50.072 18.423 -8.049 1.00 86.19 206 VAL A CA 1
ATOM 1632 C C . VAL A 1 206 ? 49.512 17.115 -7.498 1.00 86.19 206 VAL A C 1
ATOM 1634 O O . VAL A 1 206 ? 48.651 17.144 -6.624 1.00 86.19 206 VAL A O 1
ATOM 1637 N N . ASN A 1 207 ? 50.044 15.966 -7.917 1.00 86.00 207 ASN A N 1
ATOM 1638 C CA . ASN A 1 207 ? 49.639 14.666 -7.384 1.00 86.00 207 ASN A CA 1
ATOM 1639 C C . ASN A 1 207 ? 49.993 14.522 -5.898 1.00 86.00 207 ASN A C 1
ATOM 1641 O O . ASN A 1 207 ? 49.185 14.017 -5.118 1.00 86.00 207 ASN A O 1
ATOM 1645 N N . ALA A 1 208 ? 51.163 15.011 -5.473 1.00 86.75 208 ALA A N 1
ATOM 1646 C CA . ALA A 1 208 ? 51.523 15.059 -4.059 1.00 86.75 208 ALA A CA 1
ATOM 1647 C C . ALA A 1 208 ? 50.592 15.991 -3.261 1.00 86.75 208 ALA A C 1
ATOM 1649 O O . ALA A 1 208 ? 50.175 15.639 -2.160 1.00 86.75 208 ALA A O 1
ATOM 1650 N N . LEU A 1 209 ? 50.221 17.144 -3.822 1.00 87.25 209 LEU A N 1
ATOM 1651 C CA . LEU A 1 209 ? 49.323 18.115 -3.197 1.00 87.25 209 LEU A CA 1
ATOM 1652 C C . LEU A 1 209 ? 47.891 17.579 -3.086 1.00 87.25 209 LEU A C 1
ATOM 1654 O O . LEU A 1 209 ? 47.285 17.704 -2.026 1.00 87.25 209 LEU A O 1
ATOM 1658 N N . ASN A 1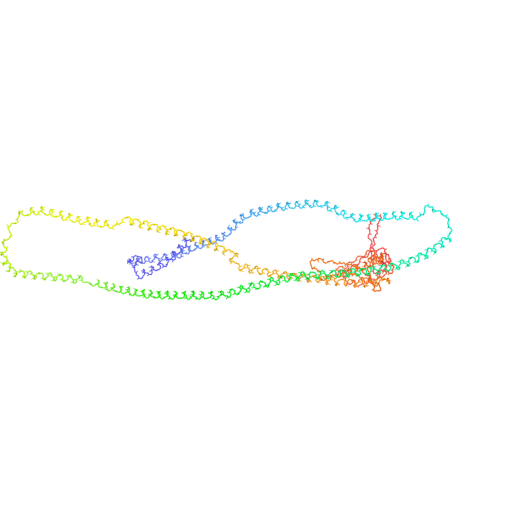 210 ? 47.389 16.902 -4.120 1.00 84.31 210 ASN A N 1
ATOM 1659 C CA . ASN A 1 210 ? 46.097 16.215 -4.091 1.00 84.31 210 ASN A CA 1
ATOM 1660 C C . ASN A 1 210 ? 46.085 15.104 -3.036 1.00 84.31 210 ASN A C 1
ATOM 1662 O O . ASN A 1 210 ? 45.160 15.039 -2.233 1.00 84.31 210 ASN A O 1
ATOM 1666 N N . LYS A 1 211 ? 47.156 14.306 -2.942 1.00 87.44 211 LYS A N 1
ATOM 1667 C CA . LYS A 1 211 ? 47.291 13.273 -1.904 1.00 87.44 211 LYS A CA 1
ATOM 1668 C C . LYS A 1 211 ? 47.324 13.864 -0.489 1.00 87.44 211 LYS A C 1
ATOM 1670 O O . LYS A 1 211 ? 46.711 13.319 0.424 1.00 87.44 211 LYS A O 1
ATOM 1675 N N . MET A 1 212 ? 48.008 14.994 -0.297 1.00 83.56 212 MET A N 1
ATOM 1676 C CA . MET A 1 212 ? 48.019 15.714 0.985 1.00 83.56 212 MET A CA 1
ATOM 1677 C C . MET A 1 212 ? 46.652 16.332 1.309 1.00 83.56 212 MET A C 1
ATOM 1679 O O . MET A 1 212 ? 46.249 16.355 2.471 1.00 83.56 212 MET A O 1
ATOM 1683 N N . GLN A 1 213 ? 45.914 16.796 0.300 1.00 84.50 213 GLN A N 1
ATOM 1684 C CA . GLN A 1 213 ? 44.557 17.317 0.456 1.00 84.50 213 GLN A CA 1
ATOM 1685 C C . GLN A 1 213 ? 43.565 16.202 0.823 1.00 84.50 213 GLN A C 1
ATOM 1687 O O . GLN A 1 213 ? 42.751 16.393 1.722 1.00 84.50 213 GLN A O 1
ATOM 1692 N N . GLU A 1 214 ? 43.668 15.024 0.203 1.00 84.94 214 GLU A N 1
ATOM 1693 C CA . GLU A 1 214 ? 42.895 13.834 0.580 1.00 84.94 214 GLU A CA 1
ATOM 1694 C C . GLU A 1 214 ? 43.180 13.416 2.025 1.00 84.94 214 GLU A C 1
ATOM 1696 O O . GLU A 1 214 ? 42.248 13.199 2.796 1.00 84.94 214 GLU A O 1
ATOM 1701 N N . GLN A 1 215 ? 44.454 13.383 2.432 1.00 88.81 215 GLN A N 1
ATOM 1702 C CA . GLN A 1 215 ? 44.833 13.095 3.819 1.00 88.81 215 GLN A CA 1
ATOM 1703 C C . GLN A 1 215 ? 44.293 14.145 4.795 1.00 88.81 215 GLN A C 1
ATOM 1705 O O . GLN A 1 215 ? 43.764 13.798 5.849 1.00 88.81 215 GLN A O 1
ATOM 1710 N N . LYS A 1 216 ? 44.374 15.433 4.449 1.00 88.94 216 LYS A N 1
ATOM 1711 C CA . LYS A 1 216 ? 43.805 16.520 5.254 1.00 88.94 216 LYS A CA 1
ATOM 1712 C C . LYS A 1 216 ? 42.291 16.375 5.409 1.00 88.94 216 LYS A C 1
ATOM 1714 O O . LYS A 1 216 ? 41.791 16.556 6.518 1.00 88.94 216 LYS A O 1
ATOM 1719 N N . ASN A 1 217 ? 41.579 16.046 4.332 1.00 83.69 217 ASN A N 1
ATOM 1720 C CA . ASN A 1 217 ? 40.135 15.824 4.366 1.00 83.69 217 ASN A CA 1
ATOM 1721 C C . ASN A 1 217 ? 39.793 14.594 5.221 1.00 83.69 217 ASN A C 1
ATOM 1723 O O . ASN A 1 217 ? 38.921 14.684 6.078 1.00 83.69 217 ASN A O 1
ATOM 1727 N N . ALA A 1 218 ? 40.546 13.497 5.093 1.00 86.56 218 ALA A N 1
ATOM 1728 C CA . ALA A 1 218 ? 40.375 12.310 5.930 1.00 86.56 218 ALA A CA 1
ATOM 1729 C C . ALA A 1 218 ? 40.566 12.619 7.427 1.00 86.56 218 ALA A C 1
ATOM 1731 O O . ALA A 1 218 ? 39.739 12.230 8.250 1.00 86.56 218 ALA A O 1
ATOM 1732 N N . TYR A 1 219 ? 41.599 13.390 7.791 1.00 85.31 219 TYR A N 1
ATOM 1733 C CA . TYR A 1 219 ? 41.799 13.827 9.177 1.00 85.31 219 TYR A CA 1
ATOM 1734 C C . TYR A 1 219 ? 40.723 14.813 9.660 1.00 85.31 219 TYR A C 1
ATOM 1736 O O . TYR A 1 219 ? 40.394 14.829 10.847 1.00 85.31 219 TYR A O 1
ATOM 1744 N N . GLN A 1 220 ? 40.154 15.639 8.776 1.00 85.06 220 GLN A N 1
ATOM 1745 C CA . GLN A 1 220 ? 39.016 16.498 9.117 1.00 85.06 220 GLN A CA 1
ATOM 1746 C C . GLN A 1 220 ? 37.747 15.682 9.379 1.00 85.06 220 GLN A C 1
ATOM 1748 O O . GLN A 1 220 ? 37.063 15.959 10.365 1.00 85.06 220 GLN A O 1
ATOM 1753 N N . ASP A 1 221 ? 37.480 14.655 8.575 1.00 83.06 221 ASP A N 1
ATOM 1754 C CA . ASP A 1 221 ? 36.359 13.735 8.776 1.00 83.06 221 ASP A CA 1
ATOM 1755 C C . ASP A 1 221 ? 36.513 12.929 10.071 1.00 83.06 221 ASP A C 1
ATOM 1757 O O . ASP A 1 221 ? 35.555 12.787 10.833 1.00 83.06 221 ASP A O 1
ATOM 1761 N N . GLU A 1 222 ? 37.720 12.443 10.381 1.00 84.19 222 GLU A N 1
ATOM 1762 C CA . GLU A 1 222 ? 38.006 11.799 11.669 1.00 84.19 222 GLU A CA 1
ATOM 1763 C C . GLU A 1 222 ? 37.804 12.761 12.844 1.00 84.19 222 GLU A C 1
ATOM 1765 O O . GLU A 1 222 ? 37.193 12.390 13.849 1.00 84.19 222 GLU A O 1
ATOM 1770 N N . ARG A 1 223 ? 38.245 14.020 12.718 1.00 85.25 223 ARG A N 1
ATOM 1771 C CA . ARG A 1 223 ? 38.029 15.044 13.749 1.00 85.25 223 ARG A CA 1
ATOM 1772 C C . ARG A 1 223 ? 36.542 15.334 13.958 1.00 85.25 223 ARG A C 1
ATOM 1774 O O . ARG A 1 223 ? 36.121 15.471 15.104 1.00 85.25 223 ARG A O 1
ATOM 1781 N N . LEU A 1 224 ? 35.756 15.422 12.883 1.00 82.25 224 LEU A N 1
ATOM 1782 C CA . LEU A 1 224 ? 34.306 15.627 12.956 1.00 82.25 224 LEU A CA 1
ATOM 1783 C C . LEU A 1 224 ? 33.615 14.441 13.635 1.00 82.25 224 LEU A C 1
ATOM 1785 O O . LEU A 1 224 ? 32.862 14.653 14.581 1.00 82.25 224 LEU A O 1
ATOM 1789 N N . LYS A 1 225 ? 33.953 13.203 13.255 1.00 82.44 225 LYS A N 1
ATOM 1790 C CA . LYS A 1 225 ? 33.427 11.987 13.901 1.00 82.44 225 LYS A CA 1
ATOM 1791 C C . LYS A 1 225 ? 33.777 11.916 15.389 1.00 82.44 225 LYS A C 1
ATOM 1793 O O . LYS A 1 225 ? 32.935 11.550 16.207 1.00 82.44 225 LYS A O 1
ATOM 1798 N N . LEU A 1 226 ? 35.002 12.290 15.767 1.00 79.75 226 LEU A N 1
ATOM 1799 C CA . LEU A 1 226 ? 35.413 12.363 17.173 1.00 79.75 226 LEU A CA 1
ATOM 1800 C C . LEU A 1 226 ? 34.648 13.454 17.938 1.00 79.75 226 LEU A C 1
ATOM 1802 O O . LEU A 1 226 ? 34.258 13.236 19.084 1.00 79.75 226 LEU A O 1
ATOM 1806 N N . GLN A 1 227 ? 34.390 14.601 17.307 1.00 79.62 227 GLN A N 1
ATOM 1807 C CA . GLN A 1 227 ? 33.636 15.704 17.903 1.00 79.62 227 GLN A CA 1
ATOM 1808 C C . GLN A 1 227 ? 32.146 15.356 18.086 1.00 79.62 227 GLN A C 1
ATOM 1810 O O . GLN A 1 227 ? 31.579 15.643 19.142 1.00 79.62 227 GLN A O 1
ATOM 1815 N N . GLU A 1 228 ? 31.531 14.677 17.114 1.00 77.25 228 GLU A N 1
ATOM 1816 C CA . GLU A 1 228 ? 30.180 14.108 17.229 1.00 77.25 228 GLU A CA 1
ATOM 1817 C C . GLU A 1 228 ? 30.111 13.060 18.349 1.00 77.25 228 GLU A C 1
ATOM 1819 O O . GLU A 1 228 ? 29.215 13.102 19.196 1.00 77.25 228 GLU A O 1
ATOM 1824 N N . GLY A 1 229 ? 31.105 12.169 18.422 1.00 76.06 229 GLY A N 1
ATOM 1825 C CA . GLY A 1 229 ? 31.228 11.189 19.501 1.00 76.06 229 GLY A CA 1
ATOM 1826 C C . GLY A 1 229 ? 31.348 11.836 20.885 1.00 76.06 229 GLY A C 1
ATOM 1827 O O . GLY A 1 229 ? 30.716 11.381 21.837 1.00 76.06 229 GLY A O 1
ATOM 1828 N N . GLN A 1 230 ? 32.096 12.937 21.005 1.00 78.75 230 GLN A N 1
ATOM 1829 C CA . GLN A 1 230 ? 32.259 13.673 22.262 1.00 78.75 230 GLN A CA 1
ATOM 1830 C C . GLN A 1 230 ? 30.967 14.386 22.697 1.00 78.75 230 GLN A C 1
ATOM 1832 O O . GLN A 1 230 ? 30.637 14.378 23.885 1.00 78.75 230 GLN A O 1
ATOM 1837 N N . GLN A 1 231 ? 30.200 14.946 21.755 1.00 74.50 231 GLN A N 1
ATOM 1838 C CA . GLN A 1 231 ? 28.873 15.505 22.043 1.00 74.50 231 GLN A CA 1
ATOM 1839 C C . GLN A 1 231 ? 27.880 14.416 22.469 1.00 74.50 231 GLN A C 1
ATOM 1841 O O . GLN A 1 231 ? 27.156 14.593 23.451 1.00 74.50 231 GLN A O 1
ATOM 1846 N N . SER A 1 232 ? 27.892 13.263 21.794 1.00 76.25 232 SER A N 1
ATOM 1847 C CA . SER A 1 232 ? 27.067 12.117 22.182 1.00 76.25 232 SER A CA 1
ATOM 1848 C C . SER A 1 232 ? 27.444 11.577 23.566 1.00 76.25 232 SER A C 1
ATOM 1850 O O . SER A 1 232 ? 26.555 11.176 24.316 1.00 76.25 232 SER A O 1
ATOM 1852 N N . LEU A 1 233 ? 28.730 11.580 23.935 1.00 79.00 233 LEU A N 1
ATOM 1853 C CA . LEU A 1 233 ? 29.192 11.159 25.260 1.00 79.00 233 LEU A CA 1
ATOM 1854 C C . LEU A 1 233 ? 28.667 12.090 26.363 1.00 79.00 233 LEU A C 1
ATOM 1856 O O . LEU A 1 233 ? 28.189 11.606 27.388 1.00 79.00 233 LEU A O 1
ATOM 1860 N N . ALA A 1 234 ? 28.705 13.408 26.141 1.00 78.44 234 ALA A N 1
ATOM 1861 C CA . ALA A 1 234 ? 28.175 14.391 27.085 1.00 78.44 234 ALA A CA 1
ATOM 1862 C C . ALA A 1 234 ? 26.660 14.213 27.301 1.00 78.44 234 ALA A C 1
ATOM 1864 O O . ALA A 1 234 ? 26.202 14.162 28.442 1.00 78.44 234 ALA A O 1
ATOM 1865 N N . GLN A 1 235 ? 25.895 14.011 26.220 1.00 79.38 235 GLN A N 1
ATOM 1866 C CA . GLN A 1 235 ? 24.456 13.725 26.300 1.00 79.38 235 GLN A CA 1
ATOM 1867 C C . GLN A 1 235 ? 24.164 12.402 27.022 1.00 79.38 235 GLN A C 1
ATOM 1869 O O . GLN A 1 235 ? 23.230 12.315 27.820 1.00 79.38 235 GLN A O 1
ATOM 1874 N N . LEU A 1 236 ? 24.966 11.360 26.779 1.00 77.44 236 LEU A N 1
ATOM 1875 C CA . LEU A 1 236 ? 24.824 10.071 27.459 1.00 77.44 236 LEU A CA 1
ATOM 1876 C C . LEU A 1 236 ? 25.145 10.168 28.956 1.00 77.44 236 LEU A C 1
ATOM 1878 O O . LEU A 1 236 ? 24.455 9.542 29.760 1.00 77.44 236 LEU A O 1
ATOM 1882 N N . GLN A 1 237 ? 26.141 10.966 29.347 1.00 81.88 237 GLN A N 1
ATOM 1883 C CA . GLN A 1 237 ? 26.470 11.226 30.753 1.00 81.88 237 GLN A CA 1
ATOM 1884 C C . GLN A 1 237 ? 25.365 12.017 31.463 1.00 81.88 237 GLN A C 1
ATOM 1886 O O . GLN A 1 237 ? 24.989 11.675 32.587 1.00 81.88 237 GLN A O 1
ATOM 1891 N N . GLU A 1 238 ? 24.785 13.023 30.807 1.00 81.81 238 GLU A N 1
ATOM 1892 C CA . GLU A 1 238 ? 23.634 13.766 31.330 1.00 81.81 238 GLU A CA 1
ATOM 1893 C C . GLU A 1 238 ? 22.430 12.833 31.532 1.00 81.81 238 GLU A C 1
ATOM 1895 O O . GLU A 1 238 ? 21.906 12.721 32.643 1.00 81.81 238 GLU A O 1
ATOM 1900 N N . ARG A 1 239 ? 22.092 12.031 30.513 1.00 80.75 239 ARG A N 1
ATOM 1901 C CA . ARG A 1 239 ? 21.028 11.014 30.568 1.00 80.75 239 ARG A CA 1
ATOM 1902 C C . ARG A 1 239 ? 21.262 9.980 31.672 1.00 80.75 239 ARG A C 1
ATOM 1904 O O . ARG A 1 239 ? 20.323 9.570 32.354 1.00 80.75 239 ARG A O 1
ATOM 1911 N N . GLN A 1 240 ? 22.506 9.543 31.865 1.00 83.62 240 GLN A N 1
ATOM 1912 C CA . GLN A 1 240 ? 22.874 8.614 32.934 1.00 83.62 240 GLN A CA 1
ATOM 1913 C C . GLN A 1 240 ? 22.640 9.241 34.313 1.00 83.62 240 GLN A C 1
ATOM 1915 O O . GLN A 1 240 ? 22.145 8.568 35.219 1.00 83.62 240 GLN A O 1
ATOM 1920 N N . THR A 1 241 ? 22.959 10.526 34.466 1.00 87.75 241 THR A N 1
ATOM 1921 C CA . THR A 1 241 ? 22.775 11.271 35.717 1.00 87.75 241 THR A CA 1
ATOM 1922 C C . THR A 1 241 ? 21.288 11.476 36.022 1.00 87.75 241 THR A C 1
ATOM 1924 O O . THR A 1 241 ? 20.850 11.210 37.142 1.00 87.75 241 THR A O 1
ATOM 1927 N N . GLU A 1 242 ? 20.482 11.835 35.018 1.00 84.31 242 GLU A N 1
ATOM 1928 C CA . GLU A 1 242 ? 19.019 11.923 35.127 1.00 84.31 242 GLU A CA 1
ATOM 1929 C C . GLU A 1 242 ? 18.387 10.591 35.543 1.00 84.31 242 GLU A C 1
ATOM 1931 O O . GLU A 1 242 ? 17.589 10.538 36.483 1.00 84.31 242 GLU A O 1
ATOM 1936 N N . LEU A 1 243 ? 18.766 9.494 34.876 1.00 79.75 243 LEU A N 1
ATOM 1937 C CA . LEU A 1 243 ? 18.257 8.160 35.190 1.00 79.75 243 LEU A CA 1
ATOM 1938 C C . LEU A 1 243 ? 18.651 7.724 36.603 1.00 79.75 243 LEU A C 1
ATOM 1940 O O . LEU A 1 243 ? 17.836 7.126 37.306 1.00 79.75 243 LEU A O 1
ATOM 1944 N N . LYS A 1 244 ? 19.866 8.053 37.051 1.00 88.12 244 LYS A N 1
ATOM 1945 C CA . LYS A 1 244 ? 20.326 7.751 38.411 1.00 88.12 244 LYS A CA 1
ATOM 1946 C C . LYS A 1 244 ? 19.515 8.516 39.461 1.00 88.12 244 LYS A C 1
ATOM 1948 O O . LYS A 1 244 ? 19.023 7.899 40.405 1.00 88.12 244 LYS A O 1
ATOM 1953 N N . ASN A 1 245 ? 19.271 9.808 39.240 1.00 88.00 245 ASN A N 1
ATOM 1954 C CA . ASN A 1 245 ? 18.420 10.631 40.106 1.00 88.00 245 ASN A CA 1
ATOM 1955 C C . ASN A 1 245 ? 16.970 10.119 40.141 1.00 88.00 245 ASN A C 1
ATOM 1957 O O . ASN A 1 245 ? 16.339 10.078 41.200 1.00 88.00 245 ASN A O 1
ATOM 1961 N N . LEU A 1 246 ? 16.438 9.675 38.998 1.00 85.94 246 LEU A N 1
ATOM 1962 C CA . LEU A 1 246 ? 15.098 9.097 38.914 1.00 85.94 246 LEU A CA 1
ATOM 1963 C C . LEU A 1 246 ? 15.005 7.776 39.690 1.00 85.94 246 LEU A C 1
ATOM 1965 O O . LEU A 1 246 ? 14.034 7.557 40.417 1.00 85.94 246 LEU A O 1
ATOM 1969 N N . ILE A 1 247 ? 16.019 6.915 39.578 1.00 85.19 247 ILE A N 1
ATOM 1970 C CA . ILE A 1 247 ? 16.107 5.665 40.342 1.00 85.19 247 ILE A CA 1
ATOM 1971 C C . ILE A 1 247 ? 16.167 5.959 41.842 1.00 85.19 247 ILE A C 1
ATOM 1973 O O . ILE A 1 247 ? 15.434 5.328 42.605 1.00 85.19 247 ILE A O 1
ATOM 1977 N N . GLU A 1 248 ? 16.975 6.922 42.285 1.00 89.25 248 GLU A N 1
ATOM 1978 C CA . GLU A 1 248 ? 17.061 7.305 43.701 1.00 89.25 248 GLU A CA 1
ATOM 1979 C C . GLU A 1 248 ? 15.729 7.853 44.230 1.00 89.25 248 GLU A C 1
ATOM 1981 O O . GLU A 1 248 ? 15.242 7.394 45.268 1.00 89.25 248 GLU A O 1
ATOM 1986 N N . SER A 1 249 ? 15.080 8.745 43.476 1.00 88.44 249 SER A N 1
ATOM 1987 C CA . SER A 1 249 ? 13.754 9.284 43.799 1.00 88.44 249 SER A CA 1
ATOM 1988 C C . SER A 1 249 ? 12.702 8.177 43.927 1.00 88.44 249 SER A C 1
ATOM 1990 O O . SER A 1 249 ? 12.011 8.073 44.946 1.00 88.44 249 SER A O 1
ATOM 1992 N N . LYS A 1 250 ? 12.622 7.279 42.937 1.00 83.00 250 LYS A N 1
ATOM 1993 C CA . LYS A 1 250 ? 11.656 6.172 42.940 1.00 83.00 250 LYS A CA 1
ATOM 1994 C C . LYS A 1 250 ? 11.955 5.152 44.034 1.00 83.00 250 LYS A C 1
ATOM 1996 O O . LYS A 1 250 ? 11.030 4.627 44.652 1.00 83.00 250 LYS A O 1
ATOM 2001 N N . THR A 1 251 ? 13.225 4.917 44.350 1.00 85.88 251 THR A N 1
ATOM 2002 C CA . THR A 1 251 ? 13.629 4.037 45.456 1.00 85.88 251 THR A CA 1
ATOM 2003 C C . THR A 1 251 ? 13.242 4.628 46.816 1.00 85.88 251 THR A C 1
ATOM 2005 O O . THR A 1 251 ? 12.774 3.894 47.694 1.00 85.88 251 THR A O 1
ATOM 2008 N N . ALA A 1 252 ? 13.366 5.947 46.996 1.00 84.12 252 ALA A N 1
ATOM 2009 C CA . ALA A 1 252 ? 12.901 6.645 48.196 1.00 84.12 252 ALA A CA 1
ATOM 2010 C C . ALA A 1 252 ? 11.368 6.582 48.339 1.00 84.12 252 ALA A C 1
ATOM 2012 O O . ALA A 1 252 ? 10.857 6.289 49.424 1.00 84.12 252 ALA A O 1
ATOM 2013 N N . GLU A 1 253 ? 10.636 6.764 47.238 1.00 85.75 253 GLU A N 1
ATOM 2014 C CA . GLU A 1 253 ? 9.174 6.666 47.189 1.00 85.75 253 GLU A CA 1
ATOM 2015 C C . GLU A 1 253 ? 8.688 5.245 47.543 1.00 85.75 253 GLU A C 1
ATOM 2017 O O . GLU A 1 253 ? 7.797 5.071 48.380 1.00 85.75 253 GLU A O 1
ATOM 2022 N N . ILE A 1 254 ? 9.351 4.210 47.012 1.00 82.75 254 ILE A N 1
ATOM 2023 C CA . ILE A 1 254 ? 9.093 2.803 47.360 1.00 82.75 254 ILE A CA 1
ATOM 2024 C C . ILE A 1 254 ? 9.369 2.536 48.845 1.00 82.75 254 ILE A C 1
ATOM 2026 O O . ILE A 1 254 ? 8.577 1.850 49.497 1.00 82.75 254 ILE A O 1
ATOM 2030 N N . LYS A 1 255 ? 10.458 3.074 49.413 1.00 84.06 255 LYS A N 1
ATOM 2031 C CA . LYS A 1 255 ? 10.754 2.951 50.853 1.00 84.06 255 LYS A CA 1
ATOM 2032 C C . LYS A 1 255 ? 9.658 3.589 51.710 1.00 84.06 255 LYS A C 1
ATOM 2034 O O . LYS A 1 255 ? 9.212 2.963 52.669 1.00 84.06 255 LYS A O 1
ATOM 2039 N N . LEU A 1 256 ? 9.190 4.783 51.346 1.00 83.69 256 LEU A N 1
ATOM 2040 C CA . LEU A 1 256 ? 8.121 5.488 52.059 1.00 83.69 256 LEU A CA 1
ATOM 2041 C C . LEU A 1 256 ? 6.781 4.737 51.986 1.00 83.69 256 LEU A C 1
ATOM 2043 O O . LEU A 1 256 ? 6.045 4.649 52.969 1.00 83.69 256 LEU A O 1
ATOM 2047 N N . LEU A 1 257 ? 6.450 4.167 50.828 1.00 79.19 257 LEU A N 1
ATOM 2048 C CA . LEU A 1 257 ? 5.241 3.358 50.672 1.00 79.19 257 LEU A CA 1
ATOM 2049 C C . LEU A 1 257 ? 5.341 2.042 51.456 1.00 79.19 257 LEU A C 1
ATOM 2051 O O . LEU A 1 257 ? 4.373 1.640 52.105 1.00 79.19 257 LEU A O 1
ATOM 2055 N N . ARG A 1 258 ? 6.523 1.411 51.487 1.00 82.00 258 ARG A N 1
ATOM 2056 C CA . ARG A 1 258 ? 6.786 0.214 52.303 1.00 82.00 258 ARG A CA 1
ATOM 2057 C C . ARG A 1 258 ? 6.676 0.472 53.804 1.00 82.00 258 ARG A C 1
ATOM 2059 O O . ARG A 1 258 ? 6.257 -0.437 54.510 1.00 82.00 258 ARG A O 1
ATOM 2066 N N . THR A 1 259 ? 6.993 1.670 54.300 1.00 80.12 259 THR A N 1
ATOM 2067 C CA . THR A 1 259 ? 6.805 2.017 55.724 1.00 80.12 259 THR A CA 1
ATOM 2068 C C . THR A 1 259 ? 5.363 2.396 56.070 1.00 80.12 259 THR A C 1
ATOM 2070 O O . THR A 1 259 ? 4.944 2.200 57.209 1.00 80.12 259 THR A O 1
ATOM 2073 N N . LYS A 1 260 ? 4.564 2.875 55.106 1.00 80.44 260 LYS A N 1
ATOM 2074 C CA . LYS A 1 260 ? 3.127 3.172 55.296 1.00 80.44 260 LYS A CA 1
ATOM 2075 C C . LYS A 1 260 ? 2.214 1.942 55.176 1.00 80.44 260 LYS A C 1
ATOM 2077 O O . LYS A 1 260 ? 1.131 1.918 55.756 1.00 80.44 260 LYS A O 1
ATOM 2082 N N . LEU A 1 261 ? 2.628 0.906 54.447 1.00 78.75 261 LEU A N 1
ATOM 2083 C CA . LEU A 1 261 ? 1.835 -0.315 54.247 1.00 78.75 261 LEU A CA 1
ATOM 2084 C C . LEU A 1 261 ? 1.477 -1.068 55.556 1.00 78.75 261 LEU A C 1
ATOM 2086 O O . LEU A 1 261 ? 0.329 -1.503 55.689 1.00 78.75 261 LEU A O 1
ATOM 2090 N N . PRO A 1 262 ? 2.392 -1.230 56.536 1.00 81.69 262 PRO A N 1
ATOM 2091 C CA . PRO A 1 262 ? 2.109 -1.930 57.786 1.00 81.69 262 PRO A CA 1
ATOM 2092 C C . PRO A 1 262 ? 1.111 -1.169 58.655 1.00 81.69 262 PRO A C 1
ATOM 2094 O O . PRO A 1 262 ? 0.188 -1.779 59.182 1.00 81.69 262 PRO A O 1
ATOM 2097 N N . THR A 1 263 ? 1.239 0.159 58.751 1.00 81.06 263 THR A N 1
ATOM 2098 C CA . THR A 1 263 ? 0.339 0.992 59.564 1.00 81.06 263 THR A CA 1
ATOM 2099 C C . THR A 1 263 ? -1.079 0.998 58.997 1.00 81.06 263 THR A C 1
ATOM 2101 O O . THR A 1 263 ? -2.041 0.873 59.752 1.00 81.06 263 THR A O 1
ATOM 2104 N N . LEU A 1 264 ? -1.226 1.037 57.668 1.00 76.06 264 LEU A N 1
ATOM 2105 C CA . LEU A 1 264 ? -2.519 0.883 56.995 1.00 76.06 264 LEU A CA 1
ATOM 2106 C C . LEU A 1 264 ? -3.123 -0.514 57.196 1.00 76.06 264 LEU A C 1
ATOM 2108 O O . LEU A 1 264 ? -4.309 -0.613 57.505 1.00 76.06 264 LEU A O 1
ATOM 2112 N N . LYS A 1 265 ? -2.323 -1.588 57.100 1.00 79.50 265 LYS A N 1
ATOM 2113 C CA . LYS A 1 265 ? -2.780 -2.957 57.417 1.00 79.50 265 LYS A CA 1
ATOM 2114 C C . LYS A 1 265 ? -3.229 -3.092 58.873 1.00 79.50 265 LYS A C 1
ATOM 2116 O O . LYS A 1 265 ? -4.250 -3.718 59.137 1.00 79.50 265 LYS A O 1
ATOM 2121 N N . GLN A 1 266 ? -2.512 -2.477 59.810 1.00 82.06 266 GLN A N 1
ATOM 2122 C CA . GLN A 1 266 ? -2.863 -2.495 61.231 1.00 82.06 266 GLN A CA 1
ATOM 2123 C C . GLN A 1 266 ? -4.189 -1.764 61.491 1.00 82.06 266 GLN A C 1
ATOM 2125 O O . GLN A 1 266 ? -5.045 -2.279 62.206 1.00 82.06 266 GLN A O 1
ATOM 2130 N N . LYS A 1 267 ? -4.393 -0.612 60.837 1.00 82.19 267 LYS A N 1
ATOM 2131 C CA . LYS A 1 267 ? -5.632 0.180 60.910 1.00 82.19 267 LYS A CA 1
ATOM 2132 C C . LYS A 1 267 ? -6.824 -0.531 60.258 1.00 82.19 267 LYS A C 1
ATOM 2134 O O . LYS A 1 267 ? -7.945 -0.444 60.750 1.00 82.19 267 LYS A O 1
ATOM 2139 N N . LEU A 1 268 ? -6.587 -1.263 59.169 1.00 80.06 268 LEU A N 1
ATOM 2140 C CA . LEU A 1 268 ? -7.601 -2.102 58.529 1.00 80.06 268 LEU A CA 1
ATOM 2141 C C . LEU A 1 268 ? -8.009 -3.263 59.446 1.00 80.06 268 LEU A C 1
ATOM 2143 O O . LEU A 1 268 ? -9.198 -3.499 59.642 1.00 80.06 268 LEU A O 1
ATOM 2147 N N . ASN A 1 269 ? -7.036 -3.944 60.054 1.00 83.50 269 ASN A N 1
ATOM 2148 C CA . ASN A 1 269 ? -7.298 -5.053 60.967 1.00 83.50 269 ASN A CA 1
ATOM 2149 C C . ASN A 1 269 ? -8.063 -4.604 62.221 1.00 83.50 269 ASN A C 1
ATOM 2151 O O . ASN A 1 269 ? -8.971 -5.313 62.653 1.00 83.50 269 ASN A O 1
ATOM 2155 N N . SER A 1 270 ? -7.764 -3.422 62.776 1.00 83.00 270 SER A N 1
ATOM 2156 C CA . SER A 1 270 ? -8.517 -2.888 63.919 1.00 83.00 270 SER A CA 1
ATOM 2157 C C . SER A 1 270 ? -9.964 -2.544 63.550 1.00 83.00 270 SER A C 1
ATOM 2159 O O . SER A 1 270 ? -10.879 -2.912 64.283 1.00 83.00 270 SER A O 1
ATOM 2161 N N . LEU A 1 271 ? -10.200 -1.932 62.384 1.00 80.19 271 LEU A N 1
ATOM 2162 C CA . LEU A 1 271 ? -11.551 -1.635 61.888 1.00 80.19 271 LEU A CA 1
ATOM 2163 C C . LEU A 1 271 ? -12.365 -2.902 61.583 1.00 80.19 271 LEU A C 1
ATOM 2165 O O . LEU A 1 271 ? -13.566 -2.948 61.850 1.00 80.19 271 LEU A O 1
ATOM 2169 N N . VAL A 1 272 ? -11.729 -3.947 61.047 1.00 82.44 272 VAL A N 1
ATOM 2170 C CA . VAL A 1 272 ? -12.379 -5.246 60.807 1.00 82.44 272 VAL A CA 1
ATOM 2171 C C . VAL A 1 272 ? -12.739 -5.933 62.128 1.00 82.44 272 VAL A C 1
ATOM 2173 O O . VAL A 1 272 ? -13.846 -6.461 62.256 1.00 82.44 272 VAL A O 1
ATOM 2176 N N . ALA A 1 273 ? -11.857 -5.884 63.130 1.00 83.25 273 ALA A N 1
ATOM 2177 C CA . ALA A 1 273 ? -12.141 -6.409 64.465 1.00 83.25 273 ALA A CA 1
ATOM 2178 C C . ALA A 1 273 ? -13.308 -5.661 65.139 1.00 83.25 273 ALA A C 1
ATOM 2180 O O . ALA A 1 273 ? -14.206 -6.290 65.700 1.00 83.25 273 ALA A O 1
ATOM 2181 N N . GLU A 1 274 ? -13.348 -4.332 65.018 1.00 82.88 274 GLU A N 1
ATOM 2182 C CA . GLU A 1 274 ? -14.437 -3.489 65.525 1.00 82.88 274 GLU A CA 1
ATOM 2183 C C . GLU A 1 274 ? -15.778 -3.806 64.839 1.00 82.88 274 GLU A C 1
ATOM 2185 O O . GLU A 1 274 ? -16.791 -4.021 65.510 1.00 82.88 274 GLU A O 1
ATOM 2190 N N . LYS A 1 275 ? -15.780 -3.938 63.504 1.00 82.38 275 LYS A N 1
ATOM 2191 C CA . LYS A 1 275 ? -16.957 -4.353 62.724 1.00 82.38 275 LYS A CA 1
ATOM 2192 C C . LYS A 1 275 ? -17.495 -5.708 63.191 1.00 82.38 275 LYS A C 1
ATOM 2194 O O . LYS A 1 275 ? -18.703 -5.850 63.387 1.00 82.38 275 LYS A O 1
ATOM 2199 N N . ASN A 1 276 ? -16.621 -6.698 63.366 1.00 81.19 276 ASN A N 1
ATOM 2200 C CA . ASN A 1 276 ? -17.024 -8.038 63.794 1.00 81.19 276 ASN A CA 1
ATOM 2201 C C . ASN A 1 276 ? -17.601 -8.020 65.216 1.00 81.19 276 ASN A C 1
ATOM 2203 O O . ASN A 1 276 ? -18.653 -8.613 65.455 1.00 81.19 276 ASN A O 1
ATOM 2207 N N . ARG A 1 277 ? -16.999 -7.245 66.128 1.00 87.06 277 ARG A N 1
ATOM 2208 C CA . ARG A 1 277 ? -17.509 -7.059 67.493 1.00 87.06 277 ARG A CA 1
ATOM 2209 C C . ARG A 1 277 ? -18.908 -6.428 67.511 1.00 87.06 277 ARG A C 1
ATOM 2211 O O . ARG A 1 277 ? -19.772 -6.875 68.267 1.00 87.06 277 ARG A O 1
ATOM 2218 N N . LEU A 1 278 ? -19.157 -5.419 66.672 1.00 81.06 278 LEU A N 1
ATOM 2219 C CA . LEU A 1 278 ? -20.473 -4.776 66.548 1.00 81.06 278 LEU A CA 1
ATOM 2220 C C . LEU A 1 278 ? -21.526 -5.710 65.932 1.00 81.06 278 LEU A C 1
ATOM 2222 O O . LEU A 1 278 ? -22.663 -5.743 66.407 1.00 81.06 278 LEU A O 1
ATOM 2226 N N . LEU A 1 279 ? -21.156 -6.504 64.922 1.00 79.62 279 LEU A N 1
ATOM 2227 C CA . LEU A 1 279 ? -22.041 -7.513 64.326 1.00 79.62 279 LEU A CA 1
ATOM 2228 C C . LEU A 1 279 ? -22.452 -8.583 65.339 1.00 79.62 279 LEU A C 1
ATOM 2230 O O . LEU A 1 279 ? -23.618 -8.970 65.390 1.00 79.62 279 LEU A O 1
ATOM 2234 N N . GLU A 1 280 ? -21.523 -9.036 66.175 1.00 82.38 280 GLU A N 1
ATOM 2235 C CA . GLU A 1 280 ? -21.789 -10.053 67.189 1.00 82.38 280 GLU A CA 1
ATOM 2236 C C . GLU A 1 280 ? -22.637 -9.510 68.348 1.00 82.38 280 GLU A C 1
ATOM 2238 O O . GLU A 1 280 ? -23.574 -10.170 68.805 1.00 82.38 280 GLU A O 1
ATOM 2243 N N . ALA A 1 281 ? -22.403 -8.257 68.755 1.00 82.19 281 ALA A N 1
ATOM 2244 C CA . ALA A 1 281 ? -23.266 -7.551 69.700 1.00 82.19 281 ALA A CA 1
ATOM 2245 C C . ALA A 1 281 ? -24.687 -7.335 69.148 1.00 82.19 281 ALA A C 1
ATOM 2247 O O . ALA A 1 281 ? -25.660 -7.459 69.895 1.00 82.19 281 ALA A O 1
ATOM 2248 N N . SER A 1 282 ? -24.818 -7.042 67.849 1.00 76.25 282 SER A N 1
ATOM 2249 C CA . SER A 1 282 ? -26.109 -6.923 67.162 1.00 76.25 282 SER A CA 1
ATOM 2250 C C . SER A 1 282 ? -26.837 -8.270 67.097 1.00 76.25 282 SER A C 1
ATOM 2252 O O . SER A 1 282 ? -27.993 -8.358 67.507 1.00 76.25 282 SER A O 1
ATOM 2254 N N . ARG A 1 283 ? -26.143 -9.355 66.716 1.00 81.94 283 ARG A N 1
ATOM 2255 C CA . ARG A 1 283 ? -26.697 -10.723 66.704 1.00 81.94 283 ARG A CA 1
ATOM 2256 C C . ARG A 1 283 ? -27.216 -11.160 68.072 1.00 81.94 283 ARG A C 1
ATOM 2258 O O . ARG A 1 283 ? -28.317 -11.695 68.149 1.00 81.94 283 ARG A O 1
ATOM 2265 N N . LYS A 1 284 ? -26.476 -10.889 69.155 1.00 84.06 284 LYS A N 1
ATOM 2266 C CA . LYS A 1 284 ? -26.936 -11.176 70.528 1.00 84.06 284 LYS A CA 1
ATOM 2267 C C . LYS A 1 284 ? -28.192 -10.384 70.900 1.00 84.06 284 LYS A C 1
ATOM 2269 O O . LYS A 1 284 ? -29.077 -10.922 71.558 1.00 84.06 284 LYS A O 1
ATOM 2274 N N . ARG A 1 285 ? -28.294 -9.125 70.460 1.00 82.25 285 ARG A N 1
ATOM 2275 C CA . ARG A 1 285 ? -29.465 -8.267 70.704 1.00 82.25 285 ARG A CA 1
ATOM 2276 C C . ARG A 1 285 ? -30.701 -8.766 69.955 1.00 82.25 285 ARG A C 1
ATOM 2278 O O . ARG A 1 285 ? -31.765 -8.869 70.552 1.00 82.25 285 ARG A O 1
ATOM 2285 N N . VAL A 1 286 ? -30.529 -9.143 68.687 1.00 80.56 286 VAL A N 1
ATOM 2286 C CA . VAL A 1 286 ? -31.587 -9.734 67.855 1.00 80.56 286 VAL A CA 1
ATOM 2287 C C . VAL A 1 286 ? -32.049 -11.073 68.431 1.00 80.56 286 VAL A C 1
ATOM 2289 O O . VAL A 1 286 ? -33.247 -11.284 68.564 1.00 80.56 286 VAL A O 1
ATOM 2292 N N . ALA A 1 287 ? -31.128 -11.944 68.855 1.00 82.50 287 ALA A N 1
ATOM 2293 C CA . ALA A 1 287 ? -31.480 -13.213 69.494 1.00 82.50 287 ALA A CA 1
ATOM 2294 C C . ALA A 1 287 ? -32.297 -13.007 70.782 1.00 82.50 287 ALA A C 1
ATOM 2296 O O . ALA A 1 287 ? -33.290 -13.701 70.989 1.00 82.50 287 ALA A O 1
ATOM 2297 N N . LYS A 1 288 ? -31.929 -12.013 71.605 1.00 84.25 288 LYS A N 1
ATOM 2298 C CA . LYS A 1 288 ? -32.658 -11.669 72.833 1.00 84.25 288 LYS A CA 1
ATOM 2299 C C . LYS A 1 288 ? -34.067 -11.129 72.544 1.00 84.25 288 LYS A C 1
ATOM 2301 O O . LYS A 1 288 ? -35.035 -11.590 73.144 1.00 84.25 288 LYS A O 1
ATOM 2306 N N . MET A 1 289 ? -34.198 -10.228 71.568 1.00 76.44 289 MET A N 1
ATOM 2307 C CA . MET A 1 289 ? -35.505 -9.745 71.101 1.00 76.44 289 MET A CA 1
ATOM 2308 C C . MET A 1 289 ? -36.365 -10.873 70.521 1.00 76.44 289 MET A C 1
ATOM 2310 O O . MET A 1 289 ? -37.565 -10.903 70.763 1.00 76.44 289 MET A O 1
ATOM 2314 N N . GLN A 1 290 ? -35.771 -11.835 69.811 1.00 78.38 290 GLN A N 1
ATOM 2315 C CA . GLN A 1 290 ? -36.498 -12.985 69.270 1.00 78.38 290 GLN A CA 1
ATOM 2316 C C . GLN A 1 290 ? -37.011 -13.913 70.381 1.00 78.38 290 GLN A C 1
ATOM 2318 O O . GLN A 1 290 ? -38.130 -14.417 70.292 1.00 78.38 290 GLN A O 1
ATOM 2323 N N . THR A 1 291 ? -36.227 -14.124 71.445 1.00 84.25 291 THR A N 1
ATOM 2324 C CA . THR A 1 291 ? -36.683 -14.882 72.621 1.00 84.25 291 THR A CA 1
ATOM 2325 C C . THR A 1 291 ? -37.802 -14.169 73.376 1.00 84.25 291 THR A C 1
ATOM 2327 O O . THR A 1 291 ? -38.760 -14.825 73.775 1.00 84.25 291 THR A O 1
ATOM 2330 N N . GLU A 1 292 ? -37.728 -12.842 73.518 1.00 83.62 292 GLU A N 1
ATOM 2331 C CA . GLU A 1 292 ? -38.792 -12.037 74.134 1.00 83.62 292 GLU A CA 1
ATOM 2332 C C . GLU A 1 292 ? -40.070 -12.064 73.277 1.00 83.62 292 GLU A C 1
ATOM 2334 O O . GLU A 1 292 ? -41.150 -12.326 73.796 1.00 83.62 292 GLU A O 1
ATOM 2339 N N . LEU A 1 293 ? -39.954 -11.918 71.953 1.00 81.38 293 LEU A N 1
ATOM 2340 C CA . LEU A 1 293 ? -41.076 -12.034 71.012 1.00 81.38 293 LEU A CA 1
ATOM 2341 C C . LEU A 1 293 ? -41.761 -13.406 71.100 1.00 81.38 293 LEU A C 1
ATOM 2343 O O . LEU A 1 293 ? -42.986 -13.495 71.112 1.00 81.38 293 LEU A O 1
ATOM 2347 N N . ASN A 1 294 ? -40.979 -14.484 71.182 1.00 81.31 294 ASN A N 1
ATOM 2348 C CA . ASN A 1 294 ? -41.519 -15.833 71.328 1.00 81.31 294 ASN A CA 1
ATOM 2349 C C . ASN A 1 294 ? -42.206 -16.044 72.689 1.00 81.31 294 ASN A C 1
ATOM 2351 O O . ASN A 1 294 ? -43.156 -16.819 72.763 1.00 81.31 294 ASN A O 1
ATOM 2355 N N . ALA A 1 295 ? -41.763 -15.361 73.750 1.00 82.56 295 ALA A N 1
ATOM 2356 C CA . ALA A 1 295 ? -42.448 -15.370 75.042 1.00 82.56 295 ALA A CA 1
ATOM 2357 C C . ALA A 1 295 ? -43.791 -14.624 74.972 1.00 82.56 295 ALA A C 1
ATOM 2359 O O . ALA A 1 295 ? -44.797 -15.153 75.439 1.00 82.56 295 ALA A O 1
ATOM 2360 N N . TYR A 1 296 ? -43.837 -13.462 74.310 1.00 79.94 296 TYR A N 1
ATOM 2361 C CA . TYR A 1 296 ? -45.089 -12.734 74.085 1.00 79.94 296 TYR A CA 1
ATOM 2362 C C . TYR A 1 296 ? -46.093 -13.537 73.251 1.00 79.94 296 TYR A C 1
ATOM 2364 O O . TYR A 1 296 ? -47.261 -13.582 73.612 1.00 79.94 296 TYR A O 1
ATOM 2372 N N . LYS A 1 297 ? -45.643 -14.254 72.212 1.00 80.62 297 LYS A N 1
ATOM 2373 C CA . LYS A 1 297 ? -46.511 -15.150 71.423 1.00 80.62 297 LYS A CA 1
ATOM 2374 C C . LYS A 1 297 ? -47.093 -16.308 72.237 1.00 80.62 297 LYS A C 1
ATOM 2376 O O . LYS A 1 297 ? -48.231 -16.701 72.017 1.00 80.62 297 LYS A O 1
ATOM 2381 N N . LYS A 1 298 ? -46.329 -16.867 73.183 1.00 81.81 298 LYS A N 1
ATOM 2382 C CA . LYS A 1 298 ? -46.859 -17.884 74.110 1.00 81.81 298 LYS A CA 1
ATOM 2383 C C . LYS A 1 298 ? -47.918 -17.291 75.036 1.00 81.81 298 LYS A C 1
ATOM 2385 O O . LYS A 1 298 ? -48.950 -17.917 75.234 1.00 81.81 298 LYS A O 1
ATOM 2390 N N . MET A 1 299 ? -47.674 -16.085 75.548 1.00 79.00 299 MET A N 1
ATOM 2391 C CA . MET A 1 299 ? -48.629 -15.366 76.393 1.00 79.00 299 MET A CA 1
ATOM 2392 C C . MET A 1 299 ? -49.918 -15.029 75.630 1.00 79.00 299 MET A C 1
ATOM 2394 O O . MET A 1 299 ? -51.000 -15.159 76.183 1.00 79.00 299 MET A O 1
ATOM 2398 N N . GLU A 1 300 ? -49.811 -14.644 74.358 1.00 80.75 300 GLU A N 1
ATOM 2399 C CA . GLU A 1 300 ? -50.949 -14.400 73.464 1.00 80.75 300 GLU A CA 1
ATOM 2400 C C . GLU A 1 300 ? -51.799 -15.665 73.274 1.00 80.75 300 GLU A C 1
ATOM 2402 O O . GLU A 1 300 ? -53.000 -15.622 73.516 1.00 80.75 300 GLU A O 1
ATOM 2407 N N . HIS A 1 301 ? -51.181 -16.816 72.983 1.00 80.25 301 HIS A N 1
ATOM 2408 C CA . HIS A 1 301 ? -51.898 -18.097 72.924 1.00 80.25 301 HIS A CA 1
ATOM 2409 C C . HIS A 1 301 ? -52.536 -18.506 74.258 1.00 80.25 301 HIS A C 1
ATOM 2411 O O . HIS A 1 301 ? -53.597 -19.128 74.282 1.00 80.25 301 HIS A O 1
ATOM 2417 N N . GLU A 1 302 ? -51.909 -18.171 75.382 1.00 80.69 302 GLU A N 1
ATOM 2418 C CA . GLU A 1 302 ? -52.454 -18.470 76.705 1.00 80.69 302 GLU A CA 1
ATOM 2419 C C . GLU A 1 302 ? -53.643 -17.562 77.051 1.00 80.69 302 GLU A C 1
ATOM 2421 O O . GLU A 1 302 ? -54.615 -18.027 77.645 1.00 80.69 302 GLU A O 1
ATOM 2426 N N . ILE A 1 303 ? -53.616 -16.305 76.594 1.00 78.75 303 ILE A N 1
ATOM 2427 C CA . ILE A 1 303 ? -54.754 -15.378 76.640 1.00 78.75 303 ILE A CA 1
ATOM 2428 C C . ILE A 1 303 ? -55.882 -15.866 75.727 1.00 78.75 303 ILE A C 1
ATOM 2430 O O . ILE A 1 303 ? -57.031 -15.855 76.152 1.00 78.75 303 ILE A O 1
ATOM 2434 N N . GLU A 1 304 ? -55.591 -16.332 74.511 1.00 81.38 304 GLU A N 1
ATOM 2435 C CA . GLU A 1 304 ? -56.598 -16.906 73.604 1.00 81.38 304 GLU A CA 1
ATOM 2436 C C . GLU A 1 304 ? -57.259 -18.158 74.198 1.00 81.38 304 GLU A C 1
ATOM 2438 O O . GLU A 1 304 ? -58.481 -18.308 74.112 1.00 81.38 304 GLU A O 1
ATOM 2443 N N . ARG A 1 305 ? -56.479 -19.023 74.863 1.00 83.31 305 ARG A N 1
ATOM 2444 C CA . ARG A 1 305 ? -57.006 -20.177 75.607 1.00 83.31 305 ARG A CA 1
ATOM 2445 C C . ARG A 1 305 ? -57.910 -19.733 76.756 1.00 83.31 305 ARG A C 1
ATOM 2447 O O . ARG A 1 305 ? -59.044 -20.187 76.826 1.00 83.31 305 ARG A O 1
ATOM 2454 N N . LEU A 1 306 ? -57.447 -18.818 77.612 1.00 78.88 306 LEU A N 1
ATOM 2455 C CA . LEU A 1 306 ? -58.247 -18.292 78.727 1.00 78.88 306 LEU A CA 1
ATOM 2456 C C . LEU A 1 306 ? -59.513 -17.580 78.234 1.00 78.88 306 LEU A C 1
ATOM 2458 O O . LEU A 1 306 ? -60.561 -17.686 78.856 1.00 78.88 306 LEU A O 1
ATOM 2462 N N . ASN A 1 307 ? -59.446 -16.880 77.103 1.00 78.69 307 ASN A N 1
ATOM 2463 C CA . ASN A 1 307 ? -60.603 -16.229 76.498 1.00 78.69 307 ASN A CA 1
ATOM 2464 C C . ASN A 1 307 ? -61.606 -17.255 75.944 1.00 78.69 307 ASN A C 1
ATOM 2466 O O . ASN A 1 307 ? -62.812 -17.047 76.041 1.00 78.69 307 ASN A O 1
ATOM 2470 N N . SER A 1 308 ? -61.118 -18.384 75.423 1.00 74.44 308 SER A N 1
ATOM 2471 C CA . SER A 1 308 ? -61.959 -19.519 75.022 1.00 74.44 308 SER A CA 1
ATOM 2472 C C . SER A 1 308 ? -62.619 -20.186 76.239 1.00 74.44 308 SER A C 1
ATOM 2474 O O . SER A 1 308 ? -63.816 -20.449 76.205 1.00 74.44 308 SER A O 1
ATOM 2476 N N . GLU A 1 309 ? -61.887 -20.352 77.347 1.00 75.81 309 GLU A N 1
ATOM 2477 C CA . GLU A 1 309 ? -62.420 -20.853 78.627 1.00 75.81 309 GLU A CA 1
ATOM 2478 C C . GLU A 1 309 ? -63.449 -19.881 79.251 1.00 75.81 309 GLU A C 1
ATOM 2480 O O . GLU A 1 309 ? -64.448 -20.309 79.824 1.00 75.81 309 GLU A O 1
ATOM 2485 N N . VAL A 1 310 ? -63.262 -18.562 79.106 1.00 70.00 310 VAL A N 1
ATOM 2486 C CA . VAL A 1 310 ? -64.233 -17.534 79.538 1.00 70.00 310 VAL A CA 1
ATOM 2487 C C . VAL A 1 310 ? -65.495 -17.550 78.672 1.00 70.00 310 VAL A C 1
ATOM 2489 O O . VAL A 1 310 ? -66.595 -17.380 79.201 1.00 70.00 310 VAL A O 1
ATOM 2492 N N . LEU A 1 311 ? -65.361 -17.778 77.363 1.00 69.88 311 LEU A N 1
ATOM 2493 C CA . LEU A 1 311 ? -66.501 -17.957 76.459 1.00 69.88 311 LEU A CA 1
ATOM 2494 C C . LEU A 1 311 ? -67.283 -19.241 76.791 1.00 69.88 311 LEU A C 1
ATOM 2496 O O . LEU A 1 311 ? -68.512 -19.204 76.806 1.00 69.88 311 LEU A O 1
ATOM 2500 N N . GLU A 1 312 ? -66.605 -20.335 77.154 1.00 65.56 312 GLU A N 1
ATOM 2501 C CA . GLU A 1 312 ? -67.247 -21.543 77.702 1.00 65.56 312 GLU A CA 1
ATOM 2502 C C . GLU A 1 312 ? -67.943 -21.269 79.046 1.00 65.56 312 GLU A C 1
ATOM 2504 O O . GLU A 1 312 ? -69.063 -21.731 79.270 1.00 65.56 312 GLU A O 1
ATOM 2509 N N . PHE A 1 313 ? -67.352 -20.440 79.913 1.00 58.28 313 PHE A N 1
ATOM 2510 C CA . PHE A 1 313 ? -67.982 -19.999 81.163 1.00 58.28 313 PHE A CA 1
ATOM 2511 C C . PHE A 1 313 ? -69.218 -19.112 80.942 1.00 58.28 313 PHE A C 1
ATOM 2513 O O . PHE A 1 313 ? -70.146 -19.148 81.746 1.00 58.28 313 PHE A O 1
ATOM 2520 N N . GLN A 1 314 ? -69.269 -18.339 79.852 1.00 57.53 314 GLN A N 1
ATOM 2521 C CA . GLN A 1 314 ? -70.455 -17.568 79.453 1.00 57.53 314 GLN A CA 1
ATOM 2522 C C . GLN A 1 314 ? -71.583 -18.442 78.886 1.00 57.53 314 GLN A C 1
ATOM 2524 O O . GLN A 1 314 ? -72.738 -18.016 78.913 1.00 57.53 314 GLN A O 1
ATOM 2529 N N . MET A 1 315 ? -71.282 -19.655 78.409 1.00 57.28 315 MET A N 1
ATOM 2530 C CA . MET A 1 315 ? -72.298 -20.634 77.997 1.00 57.28 315 MET A CA 1
ATOM 2531 C C . MET A 1 315 ? -72.926 -21.384 79.184 1.00 57.28 315 MET A C 1
ATOM 2533 O O . MET A 1 315 ? -73.973 -22.015 79.022 1.00 57.28 315 MET A O 1
ATOM 2537 N N . LEU A 1 316 ? -72.338 -21.297 80.384 1.00 57.91 316 LEU A N 1
ATOM 2538 C CA . LEU A 1 316 ? -72.930 -21.825 81.612 1.00 57.91 316 LEU A CA 1
ATOM 2539 C C . LEU A 1 316 ? -74.021 -20.870 82.123 1.00 57.91 316 LEU A C 1
ATOM 2541 O O . LEU A 1 316 ? -73.778 -19.747 82.561 1.00 57.91 316 LEU A O 1
ATOM 2545 N N . ASN A 1 317 ? -75.259 -21.350 82.054 1.00 55.09 317 ASN A N 1
ATOM 2546 C CA . ASN A 1 317 ? -76.506 -20.641 82.324 1.00 55.09 317 ASN A CA 1
ATOM 2547 C C . ASN A 1 317 ? -76.752 -20.358 83.829 1.00 55.09 317 ASN A C 1
ATOM 2549 O O . ASN A 1 317 ? -77.800 -20.709 84.369 1.00 55.09 317 ASN A O 1
ATOM 2553 N N . LEU A 1 318 ? -75.816 -19.689 84.520 1.00 57.31 318 LEU A N 1
ATOM 2554 C CA . LEU A 1 318 ? -75.953 -19.309 85.942 1.00 57.31 318 LEU A CA 1
ATOM 2555 C C . LEU A 1 318 ? -77.086 -18.298 86.206 1.00 57.31 318 LEU A C 1
ATOM 2557 O O . LEU A 1 318 ? -77.509 -18.105 87.345 1.00 57.31 318 LEU A O 1
ATOM 2561 N N . VAL A 1 319 ? -77.603 -17.639 85.166 1.00 57.50 319 VAL A N 1
ATOM 2562 C CA . VAL A 1 319 ? -78.731 -16.703 85.291 1.00 57.50 319 VAL A CA 1
ATOM 2563 C C . VAL A 1 319 ? -80.057 -17.452 85.497 1.00 57.50 319 VAL A C 1
ATOM 2565 O O . VAL A 1 319 ? -80.935 -16.932 86.188 1.00 57.50 319 VAL A O 1
ATOM 2568 N N . ALA A 1 320 ? -80.187 -18.683 84.983 1.00 57.75 320 ALA A N 1
ATOM 2569 C CA . ALA A 1 320 ? -81.360 -19.531 85.205 1.00 57.75 320 ALA A CA 1
ATOM 2570 C C . ALA A 1 320 ? -81.401 -20.127 86.628 1.00 57.75 320 ALA A C 1
ATOM 2572 O O . ALA A 1 320 ? -82.454 -20.100 87.261 1.00 57.75 320 ALA A O 1
ATOM 2573 N N . GLU A 1 321 ? -80.260 -20.544 87.193 1.00 56.56 321 GLU A N 1
ATOM 2574 C CA . GLU A 1 321 ? -80.182 -21.039 88.585 1.00 56.56 321 GLU A CA 1
ATOM 2575 C C . GLU A 1 321 ? -80.455 -19.936 89.628 1.00 56.56 321 GLU A C 1
ATOM 2577 O O . GLU A 1 321 ? -81.074 -20.171 90.668 1.00 56.56 321 GLU A O 1
ATOM 2582 N N . ILE A 1 322 ? -80.070 -18.685 89.343 1.00 58.22 322 ILE A N 1
ATOM 2583 C CA . ILE A 1 322 ? -80.383 -17.540 90.218 1.00 58.22 322 ILE A CA 1
ATOM 2584 C C . ILE A 1 322 ? -81.886 -17.189 90.179 1.00 58.22 322 ILE A C 1
ATOM 2586 O O . ILE A 1 322 ? -82.413 -16.637 91.152 1.00 58.22 322 ILE A O 1
ATOM 2590 N N . ALA A 1 323 ? -82.598 -17.513 89.093 1.00 60.50 323 ALA A N 1
ATOM 2591 C CA . ALA A 1 323 ? -84.047 -17.331 89.006 1.00 60.50 323 ALA A CA 1
ATOM 2592 C C . ALA A 1 323 ? -84.808 -18.336 89.895 1.00 60.50 323 ALA A C 1
ATOM 2594 O O . ALA A 1 323 ? -85.684 -17.908 90.650 1.00 60.50 323 ALA A O 1
ATOM 2595 N N . GLU A 1 324 ? -84.404 -19.613 89.922 1.00 58.31 324 GLU A N 1
ATOM 2596 C CA . GLU A 1 324 ? -84.961 -20.629 90.839 1.00 58.31 324 GLU A CA 1
ATOM 2597 C C . GLU A 1 324 ? -84.682 -20.304 92.322 1.00 58.31 324 GLU A C 1
ATOM 2599 O O . GLU A 1 324 ? -85.548 -20.462 93.194 1.00 58.31 324 GLU A O 1
ATOM 2604 N N . LEU A 1 325 ? -83.502 -19.752 92.628 1.00 56.50 325 LEU A N 1
ATOM 2605 C CA . LEU A 1 325 ? -83.160 -19.298 93.982 1.00 56.50 325 LEU A CA 1
ATOM 2606 C C . LEU A 1 325 ? -83.954 -18.052 94.415 1.00 56.50 325 LEU A C 1
ATOM 2608 O O . LEU A 1 325 ? -84.275 -17.912 95.598 1.00 56.50 325 LEU A O 1
ATOM 2612 N N . LYS A 1 326 ? -84.336 -17.164 93.485 1.00 57.38 326 LYS A N 1
ATOM 2613 C CA . LYS A 1 326 ? -85.219 -16.015 93.772 1.00 57.38 326 LYS A CA 1
ATOM 2614 C C . LYS A 1 326 ? -86.669 -16.427 94.028 1.00 57.38 326 LYS A C 1
ATOM 2616 O O . LYS A 1 326 ? -87.339 -15.777 94.833 1.00 57.38 326 LYS A O 1
ATOM 2621 N N . GLU A 1 327 ? -87.142 -17.495 93.394 1.00 59.69 327 GLU A N 1
ATOM 2622 C CA . GLU A 1 327 ? -88.480 -18.049 93.626 1.00 59.69 327 GLU A CA 1
ATOM 2623 C C . GLU A 1 327 ? -88.557 -18.757 94.990 1.00 59.69 327 GLU A C 1
ATOM 2625 O O . GLU A 1 327 ? -89.473 -18.500 95.774 1.00 59.69 327 GLU A O 1
ATOM 2630 N N . SER A 1 328 ? -87.495 -19.477 95.363 1.00 58.12 328 SER A N 1
ATOM 2631 C CA . SER A 1 328 ? -87.304 -20.071 96.699 1.00 58.12 328 SER A CA 1
ATOM 2632 C C . SER A 1 328 ? -87.252 -19.023 97.831 1.00 58.12 328 SER A C 1
ATOM 2634 O O . SER A 1 328 ? -87.783 -19.229 98.927 1.00 58.12 328 SER A O 1
ATOM 2636 N N . LEU A 1 329 ? -86.679 -17.844 97.560 1.00 54.69 329 LEU A N 1
ATOM 2637 C CA . LEU A 1 329 ? -86.625 -16.706 98.492 1.00 54.69 329 LEU A CA 1
ATOM 2638 C C . LEU A 1 329 ? -88.006 -16.066 98.733 1.00 54.69 329 LEU A C 1
ATOM 2640 O O . LEU A 1 329 ? -88.245 -15.469 99.787 1.00 54.69 329 LEU A O 1
ATOM 2644 N N . LYS A 1 330 ? -88.936 -16.208 97.781 1.00 61.69 330 LYS A N 1
ATOM 2645 C CA . LYS A 1 330 ? -90.322 -15.727 97.888 1.00 61.69 330 LYS A CA 1
ATOM 2646 C C . LYS A 1 330 ? -91.138 -16.615 98.835 1.00 61.69 330 LYS A C 1
ATOM 2648 O O . LYS A 1 330 ? -91.868 -16.100 99.680 1.00 61.69 330 LYS A O 1
ATOM 2653 N N . THR A 1 331 ? -90.915 -17.927 98.784 1.00 62.19 331 THR A N 1
ATOM 2654 C CA . THR A 1 331 ? -91.517 -18.929 99.683 1.00 62.19 331 THR A CA 1
ATOM 2655 C C . THR A 1 331 ? -91.021 -18.779 101.125 1.00 62.19 331 THR A C 1
ATOM 2657 O O . THR A 1 331 ? -91.792 -18.929 102.072 1.00 62.19 331 THR A O 1
ATOM 2660 N N . CYS A 1 332 ? -89.754 -18.389 101.310 1.00 52.53 332 CYS A N 1
ATOM 2661 C CA . CYS A 1 332 ? -89.173 -18.140 102.632 1.00 52.53 332 CYS A CA 1
ATOM 2662 C C . CYS A 1 332 ? -89.663 -16.820 103.270 1.00 52.53 332 CYS A C 1
ATOM 2664 O O . CYS A 1 332 ? -89.807 -16.739 104.489 1.00 52.53 332 CYS A O 1
ATOM 2666 N N . LYS A 1 333 ? -90.002 -15.796 102.467 1.00 57.50 333 LYS A N 1
ATOM 2667 C CA . LYS A 1 333 ? -90.614 -14.542 102.959 1.00 57.50 333 LYS A CA 1
ATOM 2668 C C . LYS A 1 333 ? -92.046 -14.732 103.482 1.00 57.50 333 LYS A C 1
ATOM 2670 O O . LYS A 1 333 ? -92.409 -14.081 104.456 1.00 57.50 333 LYS A O 1
ATOM 2675 N N . ALA A 1 334 ? -92.808 -15.683 102.938 1.00 60.25 334 ALA A N 1
ATOM 2676 C CA . ALA A 1 334 ? -94.139 -16.043 103.446 1.00 60.25 334 ALA A CA 1
ATOM 2677 C C . ALA A 1 334 ? -94.101 -16.745 104.826 1.00 60.25 334 ALA A C 1
ATOM 2679 O O . ALA A 1 334 ? -95.072 -16.707 105.578 1.00 60.25 334 ALA A O 1
ATOM 2680 N N . GLN A 1 335 ? -92.971 -17.357 105.202 1.00 58.50 335 GLN A N 1
ATOM 2681 C CA . GLN A 1 335 ? -92.770 -17.927 106.544 1.00 58.50 335 GLN A CA 1
ATOM 2682 C C . GLN A 1 335 ? -92.350 -16.872 107.584 1.00 58.50 335 GLN A C 1
ATOM 2684 O O . GLN A 1 335 ? -92.620 -17.043 108.774 1.00 58.50 335 GLN A O 1
ATOM 2689 N N . ILE A 1 336 ? -91.760 -15.753 107.145 1.00 58.59 336 ILE A N 1
ATOM 2690 C CA . ILE A 1 336 ? -91.380 -14.619 108.005 1.00 58.59 336 ILE A CA 1
ATOM 2691 C C . ILE A 1 336 ? -92.623 -13.839 108.475 1.00 58.59 336 ILE A C 1
ATOM 2693 O O . ILE A 1 336 ? -92.685 -13.462 109.644 1.00 58.59 336 ILE A O 1
ATOM 2697 N N . GLU A 1 337 ? -93.664 -13.716 107.642 1.00 57.50 337 GLU A N 1
ATOM 2698 C CA . GLU A 1 337 ? -94.962 -13.125 108.033 1.00 57.50 337 GLU A CA 1
ATOM 2699 C C . GLU A 1 337 ? -95.707 -13.928 109.122 1.00 57.50 337 GLU A C 1
ATOM 2701 O O . GLU A 1 337 ? -96.535 -13.401 109.866 1.00 57.50 337 GLU A O 1
ATOM 2706 N N . LYS A 1 338 ? -95.379 -15.215 109.279 1.00 61.75 338 LYS A N 1
ATOM 2707 C CA . LYS A 1 338 ? -95.942 -16.076 110.329 1.00 61.75 338 LYS A CA 1
ATOM 2708 C C . LYS A 1 338 ? -95.231 -15.898 111.678 1.00 61.75 338 LYS A C 1
ATOM 2710 O O . LYS A 1 338 ? -95.827 -16.141 112.722 1.00 61.75 338 LYS A O 1
ATOM 2715 N N . LYS A 1 339 ? -93.975 -15.431 111.662 1.00 58.88 339 LYS A N 1
ATOM 2716 C CA . LYS A 1 339 ? -93.168 -15.094 112.850 1.00 58.88 339 LYS A CA 1
ATOM 2717 C C . LYS A 1 339 ? -93.311 -13.625 113.275 1.00 58.88 339 LYS A C 1
ATOM 2719 O O . LYS A 1 339 ? -93.106 -13.321 114.448 1.00 58.88 339 LYS A O 1
ATOM 2724 N N . SER A 1 340 ? -93.767 -12.733 112.387 1.00 53.31 340 SER A N 1
ATOM 2725 C CA . SER A 1 340 ? -94.151 -11.353 112.736 1.00 53.31 340 SER A CA 1
ATOM 2726 C C . SER A 1 340 ? -95.397 -11.251 113.630 1.00 53.31 340 SER A C 1
ATOM 2728 O O . SER A 1 340 ? -95.622 -10.204 114.228 1.00 53.31 340 SER A O 1
ATOM 2730 N N . ALA A 1 341 ? -96.163 -12.335 113.798 1.00 57.25 341 ALA A N 1
ATOM 2731 C CA . ALA A 1 341 ? -97.286 -12.402 114.738 1.00 57.25 341 ALA A CA 1
ATOM 2732 C C . ALA A 1 341 ? -96.863 -12.678 116.202 1.00 57.25 341 ALA A C 1
ATOM 2734 O O . ALA A 1 341 ? -97.623 -12.388 117.119 1.00 57.25 341 ALA A O 1
ATOM 2735 N N . GLU A 1 342 ? -95.651 -13.194 116.451 1.00 57.56 342 GLU A N 1
ATOM 2736 C CA . GLU A 1 342 ? -95.131 -13.424 117.815 1.00 57.56 342 GLU A CA 1
ATOM 2737 C C . GLU A 1 342 ? -94.382 -12.203 118.382 1.00 57.56 342 GLU A C 1
ATOM 2739 O O . GLU A 1 342 ? -94.269 -12.058 119.598 1.00 57.56 342 GLU A O 1
ATOM 2744 N N . ILE A 1 343 ? -93.930 -11.283 117.522 1.00 54.66 343 ILE A N 1
ATOM 2745 C CA . ILE A 1 343 ? -93.210 -10.057 117.918 1.00 54.66 343 ILE A CA 1
ATOM 2746 C C . ILE A 1 343 ? -94.176 -8.899 118.238 1.00 54.66 343 ILE A C 1
ATOM 2748 O O . ILE A 1 343 ? -93.821 -8.006 119.007 1.00 54.66 343 ILE A O 1
ATOM 2752 N N . SER A 1 344 ? -95.439 -8.964 117.788 1.00 53.00 344 SER A N 1
ATOM 2753 C CA . SER A 1 344 ? -96.495 -7.998 118.159 1.00 53.00 344 SER A CA 1
ATOM 2754 C C . SER A 1 344 ? -96.813 -7.975 119.664 1.00 53.00 344 SER A C 1
ATOM 2756 O O . SER A 1 344 ? -97.545 -7.109 120.133 1.00 53.00 344 SER A O 1
ATOM 2758 N N . LYS A 1 345 ? -96.265 -8.923 120.435 1.00 58.56 345 LYS A N 1
ATOM 2759 C CA . LYS A 1 345 ? -96.364 -8.989 121.897 1.00 58.56 345 LYS A CA 1
ATOM 2760 C C . LYS A 1 345 ? -95.310 -8.122 122.601 1.00 58.56 345 LYS A C 1
ATOM 2762 O O . LYS A 1 345 ? -95.563 -7.635 123.695 1.00 58.56 345 LYS A O 1
ATOM 2767 N N . THR A 1 346 ? -94.167 -7.880 121.958 1.00 56.03 346 THR A N 1
ATOM 2768 C CA . THR A 1 346 ? -93.065 -7.030 122.457 1.00 56.03 346 THR A CA 1
ATOM 2769 C C . THR A 1 346 ? -93.282 -5.550 122.102 1.00 56.03 346 THR A C 1
ATOM 2771 O O . THR A 1 346 ? -92.687 -4.658 122.697 1.00 56.03 346 THR A O 1
ATOM 2774 N N . THR A 1 347 ? -94.204 -5.271 121.174 1.00 54.66 347 THR A N 1
ATOM 2775 C CA . THR A 1 347 ? -94.658 -3.927 120.774 1.00 54.66 347 THR A CA 1
ATOM 2776 C C . THR A 1 347 ? -95.412 -3.173 121.886 1.00 54.66 347 THR A C 1
ATOM 2778 O O . THR A 1 347 ? -95.476 -1.949 121.843 1.00 54.66 347 THR A O 1
ATOM 2781 N N . ASN A 1 348 ? -95.913 -3.860 122.920 1.00 52.44 348 ASN A N 1
ATOM 2782 C CA . ASN A 1 348 ? -96.686 -3.244 124.011 1.00 52.44 348 ASN A CA 1
ATOM 2783 C C . ASN A 1 348 ? -95.840 -2.664 125.162 1.00 52.44 348 ASN A C 1
ATOM 2785 O O . ASN A 1 348 ? -96.391 -2.025 126.051 1.00 52.44 348 ASN A O 1
ATOM 2789 N N . GLU A 1 349 ? -94.516 -2.837 125.155 1.00 55.69 349 GLU A N 1
ATOM 2790 C CA . GLU A 1 349 ? -93.636 -2.287 126.204 1.00 55.69 349 GLU A CA 1
ATOM 2791 C C . GLU A 1 349 ? -92.997 -0.939 125.817 1.00 55.69 349 GLU A C 1
ATOM 2793 O O . GLU A 1 349 ? -92.483 -0.232 126.681 1.00 55.69 349 GLU A O 1
ATOM 2798 N N . LEU A 1 350 ? -93.087 -0.525 124.545 1.00 42.91 350 LEU A N 1
ATOM 2799 C CA . LEU A 1 350 ? -92.499 0.732 124.053 1.00 42.91 350 LEU A CA 1
ATOM 2800 C C . LEU A 1 350 ? -93.476 1.930 124.071 1.00 42.91 350 LEU A C 1
ATOM 2802 O O . LEU A 1 350 ? -93.082 3.060 123.780 1.00 42.91 350 LEU A O 1
ATOM 2806 N N . GLU A 1 351 ? -94.740 1.702 124.458 1.00 52.88 351 GLU A N 1
ATOM 2807 C CA . GLU A 1 351 ? -95.801 2.718 124.609 1.00 52.88 351 GLU A CA 1
ATOM 2808 C C . GLU A 1 351 ? -95.543 3.728 125.752 1.00 52.88 351 GLU A C 1
ATOM 2810 O O . GLU A 1 351 ? -96.333 4.642 125.977 1.00 52.88 351 GLU A O 1
ATOM 2815 N N . THR A 1 352 ? -94.410 3.623 126.446 1.00 52.31 352 THR A N 1
ATOM 2816 C CA . THR A 1 352 ? -93.898 4.625 127.393 1.00 52.31 352 THR A CA 1
ATOM 2817 C C . THR A 1 352 ? -93.195 5.806 126.717 1.00 52.31 352 THR A C 1
ATOM 2819 O O . THR A 1 352 ? -93.017 6.843 127.350 1.00 52.31 352 THR A O 1
ATOM 2822 N N . VAL A 1 353 ? -92.875 5.728 125.419 1.00 51.06 353 VAL A N 1
ATOM 2823 C CA . VAL A 1 353 ? -92.305 6.859 124.647 1.00 51.06 353 VAL A CA 1
ATOM 2824 C C . VAL A 1 353 ? -93.401 7.650 123.903 1.00 51.06 353 VAL A C 1
ATOM 2826 O O . VAL A 1 353 ? -93.157 8.455 123.009 1.00 51.06 353 VAL A O 1
ATOM 2829 N N . LYS A 1 354 ? -94.649 7.485 124.357 1.00 49.50 354 LYS A N 1
ATOM 2830 C CA . LYS A 1 354 ? -95.865 8.240 124.013 1.00 49.50 354 LYS A CA 1
ATOM 2831 C C . LYS A 1 354 ? -95.846 9.699 124.513 1.00 49.50 354 LYS A C 1
ATOM 2833 O O . LYS A 1 354 ? -96.901 10.277 124.746 1.00 49.50 354 LYS A O 1
ATOM 2838 N N . THR A 1 355 ? -94.675 10.323 124.666 1.00 49.53 355 THR A N 1
ATOM 2839 C CA . THR A 1 355 ? -94.567 11.615 125.374 1.00 49.53 355 THR A CA 1
ATOM 2840 C C . THR A 1 355 ? -93.674 12.666 124.720 1.00 49.53 355 THR A C 1
ATOM 2842 O O . THR A 1 355 ? -93.331 13.638 125.377 1.00 49.53 355 THR A O 1
ATOM 2845 N N . GLU A 1 356 ? -93.321 12.537 123.437 1.00 46.47 356 GLU A N 1
ATOM 2846 C CA . GLU A 1 356 ? -92.520 13.577 122.751 1.00 46.47 356 GLU A CA 1
ATOM 2847 C C . GLU A 1 356 ? -93.030 13.958 121.351 1.00 46.47 356 GLU A C 1
ATOM 2849 O O . GLU A 1 356 ? -92.433 14.783 120.664 1.00 46.47 356 GLU A O 1
ATOM 2854 N N . CYS A 1 357 ? -94.176 13.419 120.922 1.00 41.06 357 CYS A N 1
ATOM 2855 C CA . CYS A 1 357 ? -94.668 13.568 119.551 1.00 41.06 357 CYS A CA 1
ATOM 2856 C C . CYS A 1 357 ? -96.045 14.246 119.480 1.00 41.06 357 CYS A C 1
ATOM 2858 O O . CYS A 1 357 ? -97.009 13.656 118.998 1.00 41.06 357 CYS A O 1
ATOM 2860 N N . LEU A 1 358 ? -96.158 15.481 119.986 1.00 45.22 358 LEU A N 1
ATOM 2861 C CA . LEU A 1 358 ? -97.410 16.245 119.876 1.00 45.22 358 LEU A CA 1
ATOM 2862 C C . LEU A 1 358 ? -97.249 17.770 119.749 1.00 45.22 358 LEU A C 1
ATOM 2864 O O . LEU A 1 358 ? -98.095 18.502 120.247 1.00 45.22 358 LEU A O 1
ATOM 2868 N N . GLN A 1 359 ? -96.210 18.264 119.059 1.00 41.81 359 GLN A N 1
ATOM 2869 C CA . GLN A 1 359 ? -96.187 19.662 118.583 1.00 41.81 359 GLN A CA 1
ATOM 2870 C C . GLN A 1 359 ? -95.231 19.884 117.391 1.00 41.81 359 GLN A C 1
ATOM 2872 O O . GLN A 1 359 ? -94.269 20.648 117.438 1.00 41.81 359 GLN A O 1
ATOM 2877 N N . GLN A 1 360 ? -95.525 19.206 116.279 1.00 50.38 360 GLN A N 1
ATOM 2878 C CA . GLN A 1 360 ? -95.291 19.765 114.946 1.00 50.38 360 GLN A CA 1
ATOM 2879 C C . GLN A 1 360 ? -96.453 20.710 114.632 1.00 50.38 360 GLN A C 1
ATOM 2881 O O . GLN A 1 360 ? -97.593 20.284 114.740 1.00 50.38 360 GLN A O 1
ATOM 2886 N N . GLU A 1 361 ? -96.150 21.961 114.274 1.00 57.00 361 GLU A N 1
ATOM 2887 C CA . GLU A 1 361 ? -96.749 22.673 113.121 1.00 57.00 361 GLU A CA 1
ATOM 2888 C C . GLU A 1 361 ? -96.278 24.139 113.035 1.00 57.00 361 GLU A C 1
ATOM 2890 O O . GLU A 1 361 ? -96.296 24.724 111.956 1.00 57.00 361 GLU A O 1
ATOM 2895 N N . THR A 1 362 ? -95.710 24.723 114.099 1.00 55.44 362 THR A N 1
ATOM 2896 C CA . THR A 1 362 ? -95.139 26.090 114.045 1.00 55.44 362 THR A CA 1
ATOM 2897 C C . THR A 1 362 ? -93.649 26.146 113.663 1.00 55.44 362 THR A C 1
ATOM 2899 O O . THR A 1 362 ? -93.168 27.196 113.251 1.00 55.44 362 THR A O 1
ATOM 2902 N N . LEU A 1 363 ? -92.915 25.025 113.726 1.00 56.06 363 LEU A N 1
ATOM 2903 C CA . LEU A 1 363 ? -91.460 24.963 113.478 1.00 56.06 363 LEU A CA 1
ATOM 2904 C C . LEU A 1 363 ? -91.072 24.762 111.994 1.00 56.06 363 LEU A C 1
ATOM 2906 O O . LEU A 1 363 ? -89.907 24.905 111.629 1.00 56.06 363 LEU A O 1
ATOM 2910 N N . GLU A 1 364 ? -92.023 24.440 111.110 1.00 59.22 364 GLU A N 1
ATOM 2911 C CA . GLU A 1 364 ? -91.729 24.204 109.684 1.00 59.22 364 GLU A CA 1
ATOM 2912 C C . GLU A 1 364 ? -91.402 25.508 108.930 1.00 59.22 364 GLU A C 1
ATOM 2914 O O . GLU A 1 364 ? -90.653 25.505 107.948 1.00 59.22 364 GLU A O 1
ATOM 2919 N N . ARG A 1 365 ? -91.918 26.648 109.409 1.00 59.72 365 ARG A N 1
ATOM 2920 C CA . ARG A 1 365 ? -91.751 27.951 108.751 1.00 59.72 365 ARG A CA 1
ATOM 2921 C C . ARG A 1 365 ? -90.445 28.656 109.143 1.00 59.72 365 ARG A C 1
ATOM 2923 O O . ARG A 1 365 ? -89.777 29.178 108.258 1.00 59.72 365 ARG A O 1
ATOM 2930 N N . ASP A 1 366 ? -90.000 28.538 110.395 1.00 55.53 366 ASP A N 1
ATOM 2931 C CA . ASP A 1 366 ? -88.726 29.123 110.863 1.00 55.53 366 ASP A CA 1
ATOM 2932 C C . ASP A 1 366 ? -87.476 28.339 110.394 1.00 55.53 366 ASP A C 1
ATOM 2934 O O . ASP A 1 366 ? -86.360 28.870 110.349 1.00 55.53 366 ASP A O 1
ATOM 2938 N N . LEU A 1 367 ? -87.644 27.072 109.988 1.00 58.09 367 LEU A N 1
ATOM 2939 C CA . LEU A 1 367 ? -86.564 26.229 109.453 1.00 58.09 367 LEU A CA 1
ATOM 2940 C C . LEU A 1 367 ? -86.337 26.391 107.939 1.00 58.09 367 LEU A C 1
ATOM 2942 O O . LEU A 1 367 ? -85.256 26.042 107.456 1.00 58.09 367 LEU A O 1
ATOM 2946 N N . LYS A 1 368 ? -87.294 26.949 107.181 1.00 67.31 368 LYS A N 1
ATOM 2947 C CA . LYS A 1 368 ? -87.099 27.247 105.748 1.00 67.31 368 LYS A CA 1
ATOM 2948 C C . LYS A 1 368 ? -86.180 28.456 105.537 1.00 67.31 368 LYS A C 1
ATOM 2950 O O . LYS A 1 368 ? -85.235 28.344 104.756 1.00 67.31 368 LYS A O 1
ATOM 2955 N N . ASP A 1 369 ? -86.351 29.520 106.319 1.00 61.06 369 ASP A N 1
ATOM 2956 C CA . ASP A 1 369 ? -85.553 30.749 106.178 1.00 61.06 369 ASP A CA 1
ATOM 2957 C C . ASP A 1 369 ? -84.101 30.574 106.682 1.00 61.06 369 ASP A C 1
ATOM 2959 O O . ASP A 1 369 ? -83.151 31.074 106.076 1.00 61.06 369 ASP A O 1
ATOM 2963 N N . ASN A 1 370 ? -83.873 29.753 107.716 1.00 62.06 370 ASN A N 1
ATOM 2964 C CA . ASN A 1 370 ? -82.516 29.420 108.185 1.00 62.06 370 ASN A CA 1
ATOM 2965 C C . ASN A 1 370 ? -81.752 28.448 107.260 1.00 62.06 370 ASN A C 1
ATOM 2967 O O . ASN A 1 370 ? -80.516 28.443 107.241 1.00 62.06 370 ASN A O 1
ATOM 2971 N N . ARG A 1 371 ? -82.457 27.628 106.468 1.00 67.81 371 ARG A N 1
ATOM 2972 C CA . ARG A 1 371 ? -81.841 26.705 105.498 1.00 67.81 371 ARG A CA 1
ATOM 2973 C C . ARG A 1 371 ? -81.266 27.454 104.297 1.00 67.81 371 ARG A C 1
ATOM 2975 O O . ARG A 1 371 ? -80.200 27.086 103.805 1.00 67.81 371 ARG A O 1
ATOM 2982 N N . GLU A 1 372 ? -81.925 28.519 103.853 1.00 68.94 372 GLU A N 1
ATOM 2983 C CA . GLU A 1 372 ? -81.477 29.316 102.708 1.00 68.94 372 GLU A CA 1
ATOM 2984 C C . GLU A 1 372 ? -80.255 30.190 103.056 1.00 68.94 372 GLU A C 1
ATOM 2986 O O . GLU A 1 372 ? -79.306 30.265 102.269 1.00 68.94 372 GLU A O 1
ATOM 2991 N N . LEU A 1 373 ? -80.187 30.715 104.288 1.00 70.31 373 LEU A N 1
ATOM 2992 C CA . LEU A 1 373 ? -79.011 31.430 104.803 1.00 70.31 373 LEU A CA 1
ATOM 2993 C C . LEU A 1 373 ? -77.766 30.520 104.905 1.00 70.31 373 LEU A C 1
ATOM 2995 O O . LEU A 1 373 ? -76.680 30.917 104.475 1.00 70.31 373 LEU A O 1
ATOM 2999 N N . LYS A 1 374 ? -77.914 29.276 105.397 1.00 65.94 374 LYS A N 1
ATOM 3000 C CA . LYS A 1 374 ? -76.811 28.294 105.484 1.00 65.94 374 LYS A CA 1
ATOM 3001 C C . LYS A 1 374 ? -76.328 27.813 104.110 1.00 65.94 374 LYS A C 1
ATOM 3003 O O . LYS A 1 374 ? -75.123 27.716 103.897 1.00 65.94 374 LYS A O 1
ATOM 3008 N N . ILE A 1 375 ? -77.232 27.587 103.149 1.00 72.88 375 ILE A N 1
ATOM 3009 C CA . ILE A 1 375 ? -76.861 27.196 101.773 1.00 72.88 375 ILE A CA 1
ATOM 3010 C C . ILE A 1 375 ? -76.078 28.316 101.066 1.00 72.88 375 ILE A C 1
ATOM 3012 O O . ILE A 1 375 ? -75.139 28.036 100.316 1.00 72.88 375 ILE A O 1
ATOM 3016 N N . LEU A 1 376 ? -76.432 29.585 101.296 1.00 67.81 376 LEU A N 1
ATOM 3017 C CA . LEU A 1 376 ? -75.710 30.729 100.728 1.00 67.81 376 LEU A CA 1
ATOM 3018 C C . LEU A 1 376 ? -74.359 30.979 101.425 1.00 67.81 376 LEU A C 1
ATOM 3020 O O . LEU A 1 376 ? -73.395 31.346 100.748 1.00 67.81 376 LEU A O 1
ATOM 3024 N N . GLN A 1 377 ? -74.245 30.711 102.730 1.00 67.94 377 GLN A N 1
ATOM 3025 C CA . GLN A 1 377 ? -72.972 30.762 103.463 1.00 67.94 377 GLN A CA 1
ATOM 3026 C C . GLN A 1 377 ? -72.005 29.635 103.051 1.00 67.94 377 GLN A C 1
ATOM 3028 O O . GLN A 1 377 ? -70.833 29.921 102.796 1.00 67.94 377 GLN A O 1
ATOM 3033 N N . ASP A 1 378 ? -72.485 28.401 102.860 1.00 70.25 378 ASP A N 1
ATOM 3034 C CA . ASP A 1 378 ? -71.670 27.280 102.359 1.00 70.25 378 ASP A CA 1
ATOM 3035 C C . ASP A 1 378 ? -71.237 27.487 100.898 1.00 70.25 378 ASP A C 1
ATOM 3037 O O . ASP A 1 378 ? -70.096 27.196 100.525 1.00 70.25 378 ASP A O 1
ATOM 3041 N N . LYS A 1 379 ? -72.102 28.071 100.055 1.00 72.31 379 LYS A N 1
ATOM 3042 C CA . LYS A 1 379 ? -71.724 28.452 98.684 1.00 72.31 379 LYS A CA 1
ATOM 3043 C C . LYS A 1 379 ? -70.652 29.540 98.675 1.00 72.31 379 LYS A C 1
ATOM 3045 O O . LYS A 1 379 ? -69.698 29.402 97.910 1.00 72.31 379 LYS A O 1
ATOM 3050 N N . LYS A 1 380 ? -70.752 30.562 99.536 1.00 73.50 380 LYS A N 1
ATOM 3051 C CA . LYS A 1 380 ? -69.728 31.612 99.668 1.00 73.50 380 LYS A CA 1
ATOM 3052 C C . LYS A 1 380 ? -68.389 31.036 100.140 1.00 73.50 380 LYS A C 1
ATOM 3054 O O . LYS A 1 380 ? -67.373 31.320 99.516 1.00 73.50 380 LYS A O 1
ATOM 3059 N N . ALA A 1 381 ? -68.394 30.149 101.137 1.00 73.00 381 ALA A N 1
ATOM 3060 C CA . ALA A 1 381 ? -67.186 29.463 101.598 1.00 73.00 381 ALA A CA 1
ATOM 3061 C C . ALA A 1 381 ? -66.563 28.566 100.506 1.00 73.00 381 ALA A C 1
ATOM 3063 O O . ALA A 1 381 ? -65.350 28.589 100.304 1.00 73.00 381 ALA A O 1
ATOM 3064 N N . SER A 1 382 ? -67.374 27.830 99.733 1.00 71.75 382 SER A N 1
ATOM 3065 C CA . SER A 1 382 ? -66.870 27.001 98.622 1.00 71.75 382 SER A CA 1
ATOM 3066 C C . SER A 1 382 ? -66.297 27.829 97.462 1.00 71.75 382 SER A C 1
ATOM 3068 O O . SER A 1 382 ? -65.341 27.409 96.803 1.00 71.75 382 SER A O 1
ATOM 3070 N N . ILE A 1 383 ? -66.860 29.017 97.218 1.00 71.56 383 ILE A N 1
ATOM 3071 C CA . ILE A 1 383 ? -66.401 29.938 96.178 1.00 71.56 383 ILE A CA 1
ATOM 3072 C C . ILE A 1 383 ? -65.129 30.659 96.635 1.00 71.56 383 ILE A C 1
ATOM 3074 O O . ILE A 1 383 ? -64.207 30.744 95.834 1.00 71.56 383 ILE A O 1
ATOM 3078 N N . ASP A 1 384 ? -64.999 31.062 97.903 1.00 70.94 384 ASP A N 1
ATOM 3079 C CA . ASP A 1 384 ? -63.753 31.638 98.439 1.00 70.94 384 ASP A CA 1
ATOM 3080 C C . ASP A 1 384 ? -62.599 30.621 98.438 1.00 70.94 384 ASP A C 1
ATOM 3082 O O . ASP A 1 384 ? -61.476 30.958 98.056 1.00 70.94 384 ASP A O 1
ATOM 3086 N N . VAL A 1 385 ? -62.870 29.345 98.744 1.00 74.56 385 VAL A N 1
ATOM 3087 C CA . VAL A 1 385 ? -61.879 28.260 98.613 1.00 74.56 385 VAL A CA 1
ATOM 3088 C C . VAL A 1 385 ? -61.496 28.028 97.147 1.00 74.56 385 VAL A C 1
ATOM 3090 O O . VAL A 1 385 ? -60.317 27.835 96.846 1.00 74.56 385 VAL A O 1
ATOM 3093 N N . ARG A 1 386 ? -62.446 28.105 96.203 1.00 70.50 386 ARG A N 1
ATOM 3094 C CA . ARG A 1 386 ? -62.156 28.003 94.760 1.00 70.50 386 ARG A CA 1
ATOM 3095 C C . ARG A 1 386 ? -61.409 29.216 94.217 1.00 70.50 386 ARG A C 1
ATOM 3097 O O . ARG A 1 386 ? -60.511 29.034 93.403 1.00 70.50 386 ARG A O 1
ATOM 3104 N N . VAL A 1 387 ? -61.727 30.429 94.662 1.00 68.06 387 VAL A N 1
ATOM 3105 C CA . VAL A 1 387 ? -61.029 31.658 94.263 1.00 68.06 387 VAL A CA 1
ATOM 3106 C C . VAL A 1 387 ? -59.613 31.655 94.828 1.00 68.06 387 VAL A C 1
ATOM 3108 O O . VAL A 1 387 ? -58.678 31.926 94.081 1.00 68.06 387 VAL A O 1
ATOM 3111 N N . GLN A 1 388 ? -59.399 31.241 96.081 1.00 67.06 388 GLN A N 1
ATOM 3112 C CA . GLN A 1 388 ? -58.048 31.059 96.619 1.00 67.06 388 GLN A CA 1
ATOM 3113 C C . GLN A 1 388 ? -57.292 29.922 95.923 1.00 67.06 388 GLN A C 1
ATOM 3115 O O . GLN A 1 388 ? -56.107 30.087 95.644 1.00 67.06 388 GLN A O 1
ATOM 3120 N N . ALA A 1 389 ? -57.944 28.808 95.568 1.00 67.56 389 ALA A N 1
ATOM 3121 C CA . ALA A 1 389 ? -57.320 27.720 94.810 1.00 67.56 389 ALA A CA 1
ATOM 3122 C C . ALA A 1 389 ? -56.913 28.156 93.393 1.00 67.56 389 ALA A C 1
ATOM 3124 O O . ALA A 1 389 ? -55.791 27.881 92.970 1.00 67.56 389 ALA A O 1
ATOM 3125 N N . ILE A 1 390 ? -57.774 28.899 92.692 1.00 63.53 390 ILE A N 1
ATOM 3126 C CA . ILE A 1 390 ? -57.500 29.450 91.360 1.00 63.53 390 ILE A CA 1
ATOM 3127 C C . ILE A 1 390 ? -56.440 30.562 91.442 1.00 63.53 390 ILE A C 1
ATOM 3129 O O . ILE A 1 390 ? -55.552 30.605 90.599 1.00 63.53 390 ILE A O 1
ATOM 3133 N N . THR A 1 391 ? -56.420 31.379 92.502 1.00 62.12 391 THR A N 1
ATOM 3134 C CA . THR A 1 391 ? -55.376 32.400 92.737 1.00 62.12 391 THR A CA 1
ATOM 3135 C C . THR A 1 391 ? -54.019 31.761 93.074 1.00 62.12 391 THR A C 1
ATOM 3137 O O . THR A 1 391 ? -52.980 32.237 92.622 1.00 62.12 391 THR A O 1
ATOM 3140 N N . LYS A 1 392 ? -54.000 30.617 93.779 1.00 62.28 392 LYS A N 1
ATOM 3141 C CA . LYS A 1 392 ? -52.789 29.806 94.029 1.00 62.28 392 LYS A CA 1
ATOM 3142 C C . LYS A 1 392 ? -52.319 29.021 92.798 1.00 62.28 392 LYS A C 1
ATOM 3144 O O . LYS A 1 392 ? -51.128 28.729 92.702 1.00 62.28 392 LYS A O 1
ATOM 3149 N N . GLN A 1 393 ? -53.221 28.660 91.882 1.00 60.97 393 GLN A N 1
ATOM 3150 C CA . GLN A 1 393 ? -52.883 28.027 90.601 1.00 60.97 393 GLN A CA 1
ATOM 3151 C C . GLN A 1 393 ? -52.404 29.057 89.562 1.00 60.97 393 GLN A C 1
ATOM 3153 O O . GLN A 1 393 ? -51.440 28.783 88.853 1.00 60.97 393 GLN A O 1
ATOM 3158 N N . LEU A 1 394 ? -52.979 30.266 89.539 1.00 54.91 394 LEU A N 1
ATOM 3159 C CA . LEU A 1 394 ? -52.541 31.381 88.685 1.00 54.91 394 LEU A CA 1
ATOM 3160 C C . LEU A 1 394 ? -51.231 32.019 89.171 1.00 54.91 394 LEU A C 1
ATOM 3162 O O . LEU A 1 394 ? -50.387 32.357 88.350 1.00 54.91 394 LEU A O 1
ATOM 3166 N N . GLY A 1 395 ? -50.996 32.103 90.486 1.00 58.12 395 GLY A N 1
ATOM 3167 C CA . GLY A 1 395 ? -49.732 32.597 91.054 1.00 58.12 395 GLY A CA 1
ATOM 3168 C C . GLY A 1 395 ? -48.530 31.657 90.882 1.00 58.12 395 GLY A C 1
ATOM 3169 O O . GLY A 1 395 ? -47.409 32.036 91.210 1.00 58.12 395 GLY A O 1
ATOM 3170 N N . LYS A 1 396 ? -48.743 30.431 90.379 1.00 55.97 396 LYS A N 1
ATOM 3171 C CA . LYS A 1 396 ? -47.688 29.433 90.115 1.00 55.97 396 LYS A CA 1
ATOM 3172 C C . LYS A 1 396 ? -47.334 29.270 88.636 1.00 55.97 396 LYS A C 1
ATOM 3174 O O . LYS A 1 396 ? -46.401 28.530 88.334 1.00 55.97 396 LYS A O 1
ATOM 3179 N N . MET A 1 397 ? -48.040 29.933 87.719 1.00 58.34 397 MET A N 1
ATOM 3180 C CA . MET A 1 397 ? -47.720 29.882 86.292 1.00 58.34 397 MET A CA 1
ATOM 3181 C C . MET A 1 397 ? -47.014 31.162 85.852 1.00 58.34 397 MET A C 1
ATOM 3183 O O . MET A 1 397 ? -47.614 32.220 85.688 1.00 58.34 397 MET A O 1
ATOM 3187 N N . ASP A 1 398 ? -45.705 31.039 85.656 1.00 59.38 398 ASP A N 1
ATOM 3188 C CA . ASP A 1 398 ? -44.813 32.093 85.178 1.00 59.38 398 ASP A CA 1
ATOM 3189 C C . ASP A 1 398 ? -45.010 32.279 83.654 1.00 59.38 398 ASP A C 1
ATOM 3191 O O . ASP A 1 398 ? -44.258 31.751 82.830 1.00 59.38 398 ASP A O 1
ATOM 3195 N N . PHE A 1 399 ? -46.091 32.969 83.265 1.00 62.44 399 PHE A N 1
ATOM 3196 C CA . PHE A 1 399 ? -46.465 33.244 81.865 1.00 62.44 399 PHE A CA 1
ATOM 3197 C C . PHE A 1 399 ? -45.315 33.801 80.993 1.00 62.44 399 PHE A C 1
ATOM 3199 O O . PHE A 1 399 ? -45.202 33.383 79.834 1.00 62.44 399 PHE A O 1
ATOM 3206 N N . PRO A 1 400 ? -44.424 34.678 81.500 1.00 66.69 400 PRO A N 1
ATOM 3207 C CA . PRO A 1 400 ? -43.232 35.102 80.770 1.00 66.69 400 PRO A CA 1
ATOM 3208 C C . PRO A 1 400 ? -42.279 33.946 80.441 1.00 66.69 400 PRO A C 1
ATOM 3210 O O . PRO A 1 400 ? -41.851 33.829 79.292 1.00 66.69 400 PRO A O 1
ATOM 3213 N N . LYS A 1 401 ? -41.986 33.050 81.396 1.00 70.12 401 LYS A N 1
ATOM 3214 C CA . LYS A 1 401 ? -41.106 31.891 81.151 1.00 70.12 401 LYS A CA 1
ATOM 3215 C C . LYS A 1 401 ? -41.706 30.913 80.148 1.00 70.12 401 LYS A C 1
ATOM 3217 O O . LYS A 1 401 ? -40.998 30.485 79.241 1.00 70.12 401 LYS A O 1
ATOM 3222 N N . LEU A 1 402 ? -43.004 30.625 80.245 1.00 70.69 402 LEU A N 1
ATOM 3223 C CA . LEU A 1 402 ? -43.682 29.721 79.308 1.00 70.69 402 LEU A CA 1
ATOM 3224 C C . LEU A 1 402 ? -43.718 30.284 77.875 1.00 70.69 402 LEU A C 1
ATOM 3226 O O . LEU A 1 402 ? -43.599 29.545 76.900 1.00 70.69 402 LEU A O 1
ATOM 3230 N N . SER A 1 403 ? -43.849 31.607 77.733 1.00 74.69 403 SER A N 1
ATOM 3231 C CA . SER A 1 403 ? -43.794 32.288 76.434 1.00 74.69 403 SER A CA 1
ATOM 3232 C C . SER A 1 403 ? -42.378 32.280 75.839 1.00 74.69 403 SER A C 1
ATOM 3234 O O . SER A 1 403 ? -42.202 32.024 74.645 1.00 74.69 403 SER A O 1
ATOM 3236 N N . VAL A 1 404 ? -41.348 32.477 76.671 1.00 79.00 404 VAL A N 1
ATOM 3237 C CA . VAL A 1 404 ? -39.939 32.338 76.265 1.00 79.00 404 VAL A CA 1
ATOM 3238 C C . VAL A 1 404 ? -39.625 30.897 75.857 1.00 79.00 404 VAL A C 1
ATOM 3240 O O . VAL A 1 404 ? -38.970 30.688 74.835 1.00 79.00 404 VAL A O 1
ATOM 3243 N N . GLU A 1 405 ? -40.134 29.903 76.581 1.00 79.94 405 GLU A N 1
ATOM 3244 C CA . GLU A 1 405 ? -39.957 28.485 76.262 1.00 79.94 405 GLU A CA 1
ATOM 3245 C C . GLU A 1 405 ? -40.665 28.108 74.953 1.00 79.94 405 GLU A C 1
ATOM 3247 O O . GLU A 1 405 ? -40.038 27.544 74.056 1.00 79.94 405 GLU A O 1
ATOM 3252 N N . LYS A 1 406 ? -41.922 28.532 74.762 1.00 81.69 406 LYS A N 1
ATOM 3253 C CA . LYS A 1 406 ? -42.658 28.370 73.497 1.00 81.69 406 LYS A CA 1
ATOM 3254 C C . LYS A 1 406 ? -41.909 28.994 72.319 1.00 81.69 406 LYS A C 1
ATOM 3256 O O . LYS A 1 406 ? -41.756 28.353 71.282 1.00 81.69 406 LYS A O 1
ATOM 3261 N N . ASN A 1 407 ? -41.417 30.223 72.465 1.00 83.50 407 ASN A N 1
ATOM 3262 C CA . ASN A 1 407 ? -40.670 30.902 71.405 1.00 83.50 407 ASN A CA 1
ATOM 3263 C C . ASN A 1 407 ? -39.315 30.231 71.136 1.00 83.50 407 ASN A C 1
ATOM 3265 O O . ASN A 1 407 ? -38.876 30.164 69.988 1.00 83.50 407 ASN A O 1
ATOM 3269 N N . THR A 1 408 ? -38.668 29.686 72.168 1.00 83.69 408 THR A N 1
ATOM 3270 C CA . THR A 1 408 ? -37.446 28.882 72.025 1.00 83.69 408 THR A CA 1
ATOM 3271 C C . THR A 1 408 ? -37.718 27.592 71.253 1.00 83.69 408 THR A C 1
ATOM 3273 O O . THR A 1 408 ? -36.989 27.284 70.310 1.00 83.69 408 THR A O 1
ATOM 3276 N N . LEU A 1 409 ? -38.795 26.878 71.584 1.00 84.88 409 LEU A N 1
ATOM 3277 C CA . LEU A 1 409 ? -39.209 25.652 70.899 1.00 84.88 409 LEU A CA 1
ATOM 3278 C C . LEU A 1 409 ? -39.626 25.910 69.444 1.00 84.88 409 LEU A C 1
ATOM 3280 O O . LEU A 1 409 ? -39.261 25.138 68.559 1.00 84.88 409 LEU A O 1
ATOM 3284 N N . ILE A 1 410 ? -40.312 27.024 69.161 1.00 86.50 410 ILE A N 1
ATOM 3285 C CA . ILE A 1 410 ? -40.638 27.443 67.787 1.00 86.50 410 ILE A CA 1
ATOM 3286 C C . ILE A 1 410 ? -39.357 27.721 66.994 1.00 86.50 410 ILE A C 1
ATOM 3288 O O . ILE A 1 410 ? -39.193 27.180 65.905 1.00 86.50 410 ILE A O 1
ATOM 3292 N N . LYS A 1 411 ? -38.392 28.459 67.561 1.00 88.25 411 LYS A N 1
ATOM 3293 C CA . LYS A 1 411 ? -37.091 28.689 66.909 1.00 88.25 411 LYS A CA 1
ATOM 3294 C C . LYS A 1 411 ? -36.327 27.388 66.652 1.00 88.25 411 LYS A C 1
ATOM 3296 O O . LYS A 1 411 ? -35.672 27.261 65.621 1.00 88.25 411 LYS A O 1
ATOM 3301 N N . GLN A 1 412 ? -36.390 26.419 67.566 1.00 87.25 412 GLN A N 1
ATOM 3302 C CA . GLN A 1 412 ? -35.774 25.102 67.365 1.00 87.25 412 GLN A CA 1
ATOM 3303 C C . GLN A 1 412 ? -36.471 24.305 66.253 1.00 87.25 412 GLN A C 1
ATOM 3305 O O . GLN A 1 412 ? -35.793 23.724 65.407 1.00 87.25 412 GLN A O 1
ATOM 3310 N N . ARG A 1 413 ? -37.808 24.326 66.203 1.00 89.25 413 ARG A N 1
ATOM 3311 C CA . ARG A 1 413 ? -38.598 23.721 65.121 1.00 89.25 413 ARG A CA 1
ATOM 3312 C C . ARG A 1 413 ? -38.273 24.351 63.768 1.00 89.25 413 ARG A C 1
ATOM 3314 O O . ARG A 1 413 ? -38.103 23.630 62.786 1.00 89.25 413 ARG A O 1
ATOM 3321 N N . ASP A 1 414 ? -38.176 25.674 63.713 1.00 89.94 414 ASP A N 1
ATOM 3322 C CA . ASP A 1 414 ? -37.919 26.404 62.472 1.00 89.94 414 ASP A CA 1
ATOM 3323 C C . ASP A 1 414 ? -36.499 26.120 61.966 1.00 89.94 414 ASP A C 1
ATOM 3325 O O . ASP A 1 414 ? -36.344 25.754 60.803 1.00 89.94 414 ASP A O 1
ATOM 3329 N N . LYS A 1 415 ? -35.492 26.094 62.854 1.00 90.62 415 LYS A N 1
ATOM 3330 C CA . LYS A 1 415 ? -34.134 25.614 62.523 1.00 90.62 415 LYS A CA 1
ATOM 3331 C C . LYS A 1 415 ? -34.125 24.167 62.023 1.00 90.62 415 LYS A C 1
ATOM 3333 O O . LYS A 1 415 ? -33.421 23.841 61.070 1.00 90.62 415 LYS A O 1
ATOM 3338 N N . GLY A 1 416 ? -34.906 23.285 62.648 1.00 87.31 416 GLY A N 1
ATOM 3339 C CA . GLY A 1 416 ? -35.054 21.901 62.190 1.00 87.31 416 GLY A CA 1
ATOM 3340 C C . GLY A 1 416 ? -35.702 21.807 60.804 1.00 87.31 416 GLY A C 1
ATOM 3341 O O . GLY A 1 416 ? -35.312 20.973 59.987 1.00 87.31 416 GLY A O 1
ATOM 3342 N N . THR A 1 417 ? -36.655 22.690 60.513 1.00 89.62 417 THR A N 1
ATOM 3343 C CA . THR A 1 417 ? -37.370 22.747 59.231 1.00 89.62 417 THR A CA 1
ATOM 3344 C C . THR A 1 417 ? -36.487 23.306 58.118 1.00 89.62 417 THR A C 1
ATOM 3346 O O . THR A 1 417 ? -36.454 22.731 57.032 1.00 89.62 417 THR A O 1
ATOM 3349 N N . GLU A 1 418 ? -35.719 24.357 58.404 1.00 90.56 418 GLU A N 1
ATOM 3350 C CA . GLU A 1 418 ? -34.707 24.924 57.509 1.00 90.56 418 GLU A CA 1
ATOM 3351 C C . GLU A 1 418 ? -33.637 23.880 57.176 1.00 90.56 418 GLU A C 1
ATOM 3353 O O . GLU A 1 418 ? -33.399 23.577 56.006 1.00 90.56 418 GLU A O 1
ATOM 3358 N N . ARG A 1 419 ? -33.092 23.202 58.197 1.00 90.94 419 ARG A N 1
ATOM 3359 C CA . ARG A 1 419 ? -32.107 22.135 57.994 1.00 90.94 419 ARG A CA 1
ATOM 3360 C C . ARG A 1 419 ? -32.665 20.965 57.186 1.00 90.94 419 ARG A C 1
ATOM 3362 O O . ARG A 1 419 ? -31.952 20.382 56.371 1.00 90.94 419 ARG A O 1
ATOM 3369 N N . ARG A 1 420 ? -33.938 20.615 57.383 1.00 90.31 420 ARG A N 1
ATOM 3370 C CA . ARG A 1 420 ? -34.624 19.609 56.563 1.00 90.31 420 ARG A CA 1
ATOM 3371 C C . ARG A 1 420 ? -34.726 20.065 55.105 1.00 90.31 420 ARG A C 1
ATOM 3373 O O . ARG A 1 420 ? -34.461 19.257 54.221 1.00 90.31 420 ARG A O 1
ATOM 3380 N N . GLY A 1 421 ? -35.055 21.333 54.857 1.00 89.56 421 GLY A N 1
ATOM 3381 C CA . GLY A 1 421 ? -35.069 21.930 53.518 1.00 89.56 421 GLY A CA 1
ATOM 3382 C C . GLY A 1 421 ? -33.702 21.867 52.831 1.00 89.56 421 GLY A C 1
ATOM 3383 O O . GLY A 1 421 ? -33.605 21.360 51.716 1.00 89.56 421 GLY A O 1
ATOM 3384 N N . GLU A 1 422 ? -32.633 22.271 53.524 1.00 92.25 422 GLU A N 1
ATOM 3385 C CA . GLU A 1 422 ? -31.256 22.180 53.014 1.00 92.25 422 GLU A CA 1
ATOM 3386 C C . GLU A 1 422 ? -30.856 20.743 52.656 1.00 92.25 422 GLU A C 1
ATOM 3388 O O . GLU A 1 422 ? -30.255 20.494 51.609 1.00 92.25 422 GLU A O 1
ATOM 3393 N N . LEU A 1 423 ? -31.169 19.780 53.530 1.00 90.50 423 LEU A N 1
ATOM 3394 C CA . LEU A 1 423 ? -30.841 18.373 53.305 1.00 90.50 423 LEU A CA 1
ATOM 3395 C C . LEU A 1 423 ? -31.637 17.789 52.134 1.00 90.50 423 LEU A C 1
ATOM 3397 O O . LEU A 1 423 ? -31.069 17.041 51.343 1.00 90.50 423 LEU A O 1
ATOM 3401 N N . ILE A 1 424 ? -32.913 18.153 51.980 1.00 93.12 424 ILE A N 1
ATOM 3402 C CA . ILE A 1 424 ? -33.727 17.754 50.822 1.00 93.12 424 ILE A CA 1
ATOM 3403 C C . ILE A 1 424 ? -33.145 18.339 49.529 1.00 93.12 424 ILE A C 1
ATOM 3405 O O . ILE A 1 424 ? -33.027 17.607 48.547 1.00 93.12 424 ILE A O 1
ATOM 3409 N N . GLY A 1 425 ? -32.719 19.606 49.540 1.00 91.75 425 GLY A N 1
ATOM 3410 C CA . GLY A 1 425 ? -32.041 20.239 48.404 1.00 91.75 425 GLY A CA 1
ATOM 3411 C C . GLY A 1 425 ? -30.766 19.494 48.004 1.00 91.75 425 GLY A C 1
ATOM 3412 O O . GLY A 1 425 ? -30.623 19.092 46.851 1.00 91.75 425 GLY A O 1
ATOM 3413 N N . LYS A 1 426 ? -29.895 19.193 48.977 1.00 93.31 426 LYS A N 1
ATOM 3414 C CA . LYS A 1 426 ? -28.668 18.406 48.752 1.00 93.31 426 LYS A CA 1
ATOM 3415 C C . LYS A 1 426 ? -28.957 17.000 48.229 1.00 93.31 426 LYS A C 1
ATOM 3417 O O . LYS A 1 426 ? -28.265 16.526 47.335 1.00 93.31 426 LYS A O 1
ATOM 3422 N N . ILE A 1 427 ? -29.983 16.327 48.753 1.00 93.06 427 ILE A N 1
ATOM 3423 C CA . ILE A 1 427 ? -30.411 15.012 48.249 1.00 93.06 427 ILE A CA 1
ATOM 3424 C C . ILE A 1 427 ? -30.892 15.124 46.797 1.00 93.06 427 ILE A C 1
ATOM 3426 O O . ILE A 1 427 ? -30.580 14.250 45.991 1.00 93.06 427 ILE A O 1
ATOM 3430 N N . GLY A 1 428 ? -31.635 16.180 46.456 1.00 92.81 428 GLY A N 1
ATOM 3431 C CA . GLY A 1 428 ? -32.079 16.453 45.089 1.00 92.81 428 GLY A CA 1
ATOM 3432 C C . GLY A 1 428 ? -30.911 16.661 44.126 1.00 92.81 428 GLY A C 1
ATOM 3433 O O . GLY A 1 428 ? -30.870 16.031 43.071 1.00 92.81 428 GLY A O 1
ATOM 3434 N N . GLU A 1 429 ? -29.928 17.469 44.518 1.00 93.75 429 GLU A N 1
ATOM 3435 C CA . GLU A 1 429 ? -28.723 17.739 43.728 1.00 93.75 429 GLU A CA 1
ATOM 3436 C C . GLU A 1 429 ? -27.884 16.472 43.519 1.00 93.75 429 GLU A C 1
ATOM 3438 O O . GLU A 1 429 ? -27.555 16.125 42.385 1.00 93.75 429 GLU A O 1
ATOM 3443 N N . VAL A 1 430 ? -27.637 15.704 44.586 1.00 93.44 430 VAL A N 1
ATOM 3444 C CA . VAL A 1 430 ? -26.921 14.423 44.501 1.00 93.44 430 VAL A CA 1
ATOM 3445 C C . VAL A 1 430 ? -27.668 13.432 43.607 1.00 93.44 430 VAL A C 1
ATOM 3447 O O . VAL A 1 430 ? -27.044 12.780 42.774 1.00 93.44 430 VAL A O 1
ATOM 3450 N N . LYS A 1 431 ? -29.000 13.334 43.711 1.00 93.31 431 LYS A N 1
ATOM 3451 C CA . LYS A 1 431 ? -29.804 12.476 42.822 1.00 93.31 431 LYS A CA 1
ATOM 3452 C C . LYS A 1 431 ? -29.729 12.920 41.362 1.00 93.31 431 LYS A C 1
ATOM 3454 O O . LYS A 1 431 ? -29.645 12.069 40.481 1.00 93.31 431 LYS A O 1
ATOM 3459 N N . SER A 1 432 ? -29.745 14.226 41.101 1.00 93.50 432 SER A N 1
ATOM 3460 C CA . SER A 1 432 ? -29.566 14.769 39.752 1.00 93.50 432 SER A CA 1
ATOM 3461 C C . SER A 1 432 ? -28.184 14.417 39.195 1.00 93.50 432 SER A C 1
ATOM 3463 O O . SER A 1 432 ? -28.071 13.971 38.054 1.00 93.50 432 SER A O 1
ATOM 3465 N N . GLN A 1 433 ? -27.142 14.532 40.021 1.00 93.94 433 GLN A N 1
ATOM 3466 C CA . GLN A 1 433 ? -25.775 14.179 39.647 1.00 93.94 433 GLN A CA 1
ATOM 3467 C C . GLN A 1 433 ? -25.625 12.680 39.364 1.00 93.94 433 GLN A C 1
ATOM 3469 O O . GLN A 1 433 ? -25.013 12.311 38.366 1.00 93.94 433 GLN A O 1
ATOM 3474 N N . ILE A 1 434 ? -26.226 11.820 40.197 1.00 93.50 434 ILE A N 1
ATOM 3475 C CA . ILE A 1 434 ? -26.270 10.367 39.974 1.00 93.50 434 ILE A CA 1
ATOM 3476 C C . ILE A 1 434 ? -26.928 10.074 38.628 1.00 93.50 434 ILE A C 1
ATOM 3478 O O . ILE A 1 434 ? -26.332 9.389 37.808 1.00 93.50 434 ILE A O 1
ATOM 3482 N N . LYS A 1 435 ? -28.097 10.661 38.353 1.00 94.00 435 LYS A N 1
ATOM 3483 C CA . LYS A 1 435 ? -28.815 10.439 37.092 1.00 94.00 435 LYS A CA 1
ATOM 3484 C C . LYS A 1 435 ? -28.009 10.899 35.873 1.00 94.00 435 LYS A C 1
ATOM 3486 O O . LYS A 1 435 ? -28.046 10.251 34.830 1.00 94.00 435 LYS A O 1
ATOM 3491 N N . LYS A 1 436 ? -27.264 12.001 36.002 1.00 94.12 436 LYS A N 1
ATOM 3492 C CA . LYS A 1 436 ? -26.362 12.484 34.951 1.00 94.12 436 LYS A CA 1
ATOM 3493 C C . LYS A 1 436 ? -25.214 11.500 34.706 1.00 94.12 436 LYS A C 1
ATOM 3495 O O . LYS A 1 436 ? -25.001 11.105 33.566 1.00 94.12 436 LYS A O 1
ATOM 3500 N N . LEU A 1 437 ? -24.537 11.053 35.765 1.00 92.81 437 LEU A N 1
ATOM 3501 C CA . LEU A 1 437 ? -23.438 10.085 35.680 1.00 92.81 437 LEU A CA 1
ATOM 3502 C C . LEU A 1 437 ? -23.905 8.712 35.173 1.00 92.81 437 LEU A C 1
ATOM 3504 O O . LEU A 1 437 ? -23.204 8.077 34.395 1.00 92.81 437 LEU A O 1
ATOM 3508 N N . GLU A 1 438 ? -25.098 8.260 35.559 1.00 92.06 438 GLU A N 1
ATOM 3509 C CA . GLU A 1 438 ? -25.722 7.046 35.019 1.00 92.06 438 GLU A CA 1
ATOM 3510 C C . GLU A 1 438 ? -26.028 7.180 33.522 1.00 92.06 438 GLU A C 1
ATOM 3512 O O . GLU A 1 438 ? -25.886 6.210 32.776 1.00 92.06 438 GLU A O 1
ATOM 3517 N N . GLY A 1 439 ? -26.424 8.375 33.072 1.00 91.19 439 GLY A N 1
ATOM 3518 C CA . GLY A 1 439 ? -26.566 8.697 31.653 1.00 91.19 439 GLY A CA 1
ATOM 3519 C C . GLY A 1 439 ? -25.229 8.622 30.916 1.00 91.19 439 GLY A C 1
ATOM 3520 O O . GLY A 1 439 ? -25.135 7.935 29.902 1.00 91.19 439 GLY A O 1
ATOM 3521 N N . GLU A 1 440 ? -24.189 9.251 31.468 1.00 91.25 440 GLU A N 1
ATOM 3522 C CA . GLU A 1 440 ? -22.834 9.242 30.906 1.00 91.25 440 GLU A CA 1
ATOM 3523 C C . GLU A 1 440 ? -22.267 7.815 30.829 1.00 91.25 440 GLU A C 1
ATOM 3525 O O . GLU A 1 440 ? -21.827 7.394 29.767 1.00 91.25 440 GLU A O 1
ATOM 3530 N N . ILE A 1 441 ? -22.350 7.010 31.894 1.00 90.62 441 ILE A N 1
ATOM 3531 C CA . ILE A 1 441 ? -21.862 5.615 31.905 1.00 90.62 441 ILE A CA 1
ATOM 3532 C C . ILE A 1 441 ? -22.596 4.740 30.877 1.00 90.62 441 ILE A C 1
ATOM 3534 O O . ILE A 1 441 ? -21.999 3.822 30.309 1.00 90.62 441 ILE A O 1
ATOM 3538 N N . ASN A 1 442 ? -23.874 5.020 30.615 1.00 90.25 442 ASN A N 1
ATOM 3539 C CA . ASN A 1 442 ? -24.656 4.299 29.613 1.00 90.25 442 ASN A CA 1
ATOM 3540 C C . ASN A 1 442 ? -24.350 4.712 28.171 1.00 90.25 442 ASN A C 1
ATOM 3542 O O . ASN A 1 442 ? -24.802 4.024 27.249 1.00 90.25 442 ASN A O 1
ATOM 3546 N N . GLU A 1 443 ? -23.581 5.780 27.944 1.00 92.38 443 GLU A N 1
ATOM 3547 C CA . GLU A 1 443 ? -23.137 6.113 26.598 1.00 92.38 443 GLU A CA 1
ATOM 3548 C C . GLU A 1 443 ? -22.314 4.955 26.003 1.00 92.38 443 GLU A C 1
ATOM 3550 O O . GLU A 1 443 ? -21.456 4.382 26.687 1.00 92.38 443 GLU A O 1
ATOM 3555 N N . PRO A 1 444 ? -22.493 4.626 24.708 1.00 87.38 444 PRO A N 1
ATOM 3556 C CA . PRO A 1 444 ? -21.830 3.484 24.073 1.00 87.38 444 PRO A CA 1
ATOM 3557 C C . PRO A 1 444 ? -20.302 3.483 24.211 1.00 87.38 444 PRO A C 1
ATOM 3559 O O . PRO A 1 444 ? -19.687 2.420 24.281 1.00 87.38 444 PRO A O 1
ATOM 3562 N N . LYS A 1 445 ? -19.680 4.667 24.283 1.00 86.44 445 LYS A N 1
ATOM 3563 C CA . LYS A 1 445 ? -18.226 4.821 24.434 1.00 86.44 445 LYS A CA 1
ATOM 3564 C C . LYS A 1 445 ? -17.705 4.294 25.777 1.00 86.44 445 LYS A C 1
ATOM 3566 O O . LYS A 1 445 ? -16.615 3.727 25.814 1.00 86.44 445 LYS A O 1
ATOM 3571 N N . TYR A 1 446 ? -18.489 4.425 26.850 1.00 87.25 446 TYR A N 1
ATOM 3572 C CA . TYR A 1 446 ? -18.130 3.944 28.187 1.00 87.25 446 TYR A CA 1
ATOM 3573 C C . TYR A 1 446 ? -18.694 2.549 28.452 1.00 87.25 446 TYR A C 1
ATOM 3575 O O . TYR A 1 446 ? -17.947 1.661 28.871 1.00 87.25 446 TYR A O 1
ATOM 3583 N N . LYS A 1 447 ? -19.970 2.325 28.117 1.00 89.75 447 LYS A N 1
ATOM 3584 C CA . LYS A 1 447 ? -20.655 1.037 28.281 1.00 89.75 447 LYS A CA 1
ATOM 3585 C C . LYS A 1 447 ? -19.956 -0.098 27.530 1.00 89.75 447 LYS A C 1
ATOM 3587 O O . LYS A 1 447 ? -19.723 -1.157 28.103 1.00 89.75 447 LYS A O 1
ATOM 3592 N N . ASN A 1 448 ? -19.558 0.150 26.281 1.00 92.81 448 ASN A N 1
ATOM 3593 C CA . ASN A 1 448 ? -18.887 -0.837 25.429 1.00 92.81 448 ASN A CA 1
ATOM 3594 C C . ASN A 1 448 ? -17.376 -0.574 25.336 1.00 92.81 448 ASN A C 1
ATOM 3596 O O . ASN A 1 448 ? -16.735 -0.962 24.363 1.00 92.81 448 ASN A O 1
ATOM 3600 N N . SER A 1 449 ? -16.785 0.107 26.323 1.00 91.50 449 SER A N 1
ATOM 3601 C CA . SER A 1 449 ? -15.367 0.503 26.309 1.00 91.50 449 SER A CA 1
ATOM 3602 C C . SER A 1 449 ? -14.413 -0.671 26.059 1.00 91.50 449 SER A C 1
ATOM 3604 O O . SER A 1 449 ? -13.497 -0.550 25.248 1.00 91.50 449 SER A O 1
ATOM 3606 N N . LEU A 1 450 ? -14.655 -1.827 26.685 1.00 92.50 450 LEU A N 1
ATOM 3607 C CA . LEU A 1 450 ? -13.839 -3.029 26.495 1.00 92.50 450 LEU A CA 1
ATOM 3608 C C . LEU A 1 450 ? -13.956 -3.602 25.076 1.00 92.50 450 LEU A C 1
ATOM 3610 O O . LEU A 1 450 ? -12.958 -4.026 24.499 1.00 92.50 450 LEU A O 1
ATOM 3614 N N . GLU A 1 451 ? -15.162 -3.621 24.512 1.00 92.75 451 GLU A N 1
ATOM 3615 C CA . GLU A 1 451 ? -15.404 -4.108 23.152 1.00 92.75 451 GLU A CA 1
ATOM 3616 C C . GLU A 1 451 ? -14.799 -3.156 22.114 1.00 92.75 451 GLU A C 1
ATOM 3618 O O . GLU A 1 451 ? -14.092 -3.598 21.211 1.00 92.75 451 GLU A O 1
ATOM 3623 N N . ASN A 1 452 ? -14.967 -1.845 22.311 1.00 91.81 452 ASN A N 1
ATOM 3624 C CA . ASN A 1 452 ? -14.334 -0.807 21.499 1.00 91.81 452 ASN A CA 1
ATOM 3625 C C . ASN A 1 452 ? -12.805 -0.907 21.544 1.00 91.81 452 ASN A C 1
ATOM 3627 O O . ASN A 1 452 ? -12.164 -0.852 20.497 1.00 91.81 452 ASN A O 1
ATOM 3631 N N . TYR A 1 453 ? -12.223 -1.102 22.733 1.00 94.69 453 TYR A N 1
ATOM 3632 C CA . TYR A 1 453 ? -10.785 -1.314 22.895 1.00 94.69 453 TYR A CA 1
ATOM 3633 C C . TYR A 1 453 ? -10.315 -2.578 22.174 1.00 94.69 453 TYR A C 1
ATOM 3635 O O . TYR A 1 453 ? -9.328 -2.531 21.446 1.00 94.69 453 TYR A O 1
ATOM 3643 N N . ARG A 1 454 ? -11.025 -3.703 22.335 1.00 94.25 454 ARG A N 1
ATOM 3644 C CA . ARG A 1 454 ? -10.686 -4.960 21.651 1.00 94.25 454 ARG A CA 1
ATOM 3645 C C . ARG A 1 454 ? -10.734 -4.796 20.140 1.00 94.25 454 ARG A C 1
ATOM 3647 O O . ARG A 1 454 ? -9.773 -5.175 19.482 1.00 94.25 454 ARG A O 1
ATOM 3654 N N . ARG A 1 455 ? -11.797 -4.189 19.605 1.00 94.12 455 ARG A N 1
ATOM 3655 C CA . ARG A 1 455 ? -11.929 -3.901 18.173 1.00 94.12 455 ARG A CA 1
ATOM 3656 C C . ARG A 1 455 ? -10.773 -3.039 17.674 1.00 94.12 455 ARG A C 1
ATOM 3658 O O . ARG A 1 455 ? -10.089 -3.460 16.753 1.00 94.12 455 ARG A O 1
ATOM 3665 N N . ALA A 1 456 ? -10.497 -1.911 18.327 1.00 93.75 456 ALA A N 1
ATOM 3666 C CA . ALA A 1 456 ? -9.389 -1.038 17.944 1.00 93.75 456 ALA A CA 1
ATOM 3667 C C . ALA A 1 456 ? -8.030 -1.757 18.029 1.00 93.75 456 ALA A C 1
ATOM 3669 O O . ALA A 1 456 ? -7.186 -1.610 17.151 1.00 93.75 456 ALA A O 1
ATOM 3670 N N . ASN A 1 457 ? -7.814 -2.583 19.055 1.00 95.56 457 ASN A N 1
ATOM 3671 C CA . ASN A 1 457 ? -6.585 -3.357 19.200 1.00 95.56 457 ASN A CA 1
ATOM 3672 C C . ASN A 1 457 ? -6.435 -4.419 18.098 1.00 95.56 457 ASN A C 1
ATOM 3674 O O . ASN A 1 457 ? -5.337 -4.606 17.578 1.00 95.56 457 ASN A O 1
ATOM 3678 N N . TYR A 1 458 ? -7.526 -5.087 17.714 1.00 95.06 458 TYR A N 1
ATOM 3679 C CA . TYR A 1 458 ? -7.526 -6.013 16.583 1.00 95.06 458 TYR A CA 1
ATOM 3680 C C . TYR A 1 458 ? -7.304 -5.287 15.257 1.00 95.06 458 TYR A C 1
ATOM 3682 O O . TYR A 1 458 ? -6.464 -5.726 14.483 1.00 95.06 458 TYR A O 1
ATOM 3690 N N . GLU A 1 459 ? -7.970 -4.158 15.015 1.00 95.25 459 GLU A N 1
ATOM 3691 C CA . GLU A 1 459 ? -7.769 -3.333 13.817 1.00 95.25 459 GLU A CA 1
ATOM 3692 C C . GLU A 1 459 ? -6.314 -2.873 13.692 1.00 95.25 459 GLU A C 1
ATOM 3694 O O . GLU A 1 459 ? -5.711 -3.015 12.628 1.00 95.25 459 GLU A O 1
ATOM 3699 N N . VAL A 1 460 ? -5.709 -2.398 14.784 1.00 96.44 460 VAL A N 1
ATOM 3700 C CA . VAL A 1 460 ? -4.291 -2.012 14.811 1.00 96.44 460 VAL A CA 1
ATOM 3701 C C . VAL A 1 460 ? -3.386 -3.222 14.584 1.00 96.44 460 VAL A C 1
ATOM 3703 O O . VAL A 1 460 ? -2.422 -3.125 13.826 1.00 96.44 460 VAL A O 1
ATOM 3706 N N . GLY A 1 461 ? -3.676 -4.362 15.217 1.00 95.81 461 GLY A N 1
ATOM 3707 C CA . GLY A 1 461 ? -2.911 -5.597 15.036 1.00 95.81 461 GLY A CA 1
ATOM 3708 C C . GLY A 1 461 ? -2.944 -6.098 13.591 1.00 95.81 461 GLY A C 1
ATOM 3709 O O . GLY A 1 461 ? -1.893 -6.365 13.011 1.00 95.81 461 GLY A O 1
ATOM 3710 N N . MET A 1 462 ? -4.133 -6.154 12.990 1.00 94.56 462 MET A N 1
ATOM 3711 C CA . MET A 1 462 ? -4.333 -6.557 11.596 1.00 94.56 462 MET A CA 1
ATOM 3712 C C . MET A 1 462 ? -3.703 -5.566 10.624 1.00 94.56 462 MET A C 1
ATOM 3714 O O . MET A 1 462 ? -3.013 -5.984 9.702 1.00 94.56 462 MET A O 1
ATOM 3718 N N . SER A 1 463 ? -3.844 -4.261 10.865 1.00 93.88 463 SER A N 1
ATOM 3719 C CA . SER A 1 463 ? -3.221 -3.235 10.020 1.00 93.88 463 SER A CA 1
ATOM 3720 C C . SER A 1 463 ? -1.696 -3.327 10.053 1.00 93.88 463 SER A C 1
ATOM 3722 O O . SER A 1 463 ? -1.054 -3.249 9.011 1.00 93.88 463 SER A O 1
ATOM 3724 N N . LYS A 1 464 ? -1.094 -3.547 11.231 1.00 96.25 464 LYS A N 1
ATOM 3725 C CA . LYS A 1 464 ? 0.359 -3.745 11.355 1.00 96.25 464 LYS A CA 1
ATOM 3726 C C 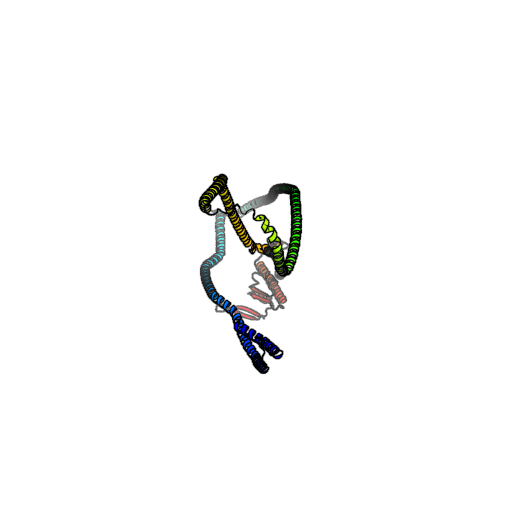. LYS A 1 464 ? 0.837 -4.982 10.599 1.00 96.25 464 LYS A C 1
ATOM 3728 O O . LYS A 1 464 ? 1.869 -4.914 9.936 1.00 96.25 464 LYS A O 1
ATOM 3733 N N . GLN A 1 465 ? 0.096 -6.084 10.690 1.00 95.06 465 GLN A N 1
ATOM 3734 C CA . GLN A 1 465 ? 0.426 -7.309 9.970 1.00 95.06 465 GLN A CA 1
ATOM 3735 C C . GLN A 1 465 ? 0.295 -7.119 8.451 1.00 95.06 465 GLN A C 1
ATOM 3737 O O . GLN A 1 465 ? 1.217 -7.464 7.721 1.00 95.06 465 GLN A O 1
ATOM 3742 N N . ALA A 1 466 ? -0.776 -6.470 7.987 1.00 95.62 466 ALA A N 1
ATOM 3743 C CA . ALA A 1 466 ? -0.969 -6.151 6.575 1.00 95.62 466 ALA A CA 1
ATOM 3744 C C . ALA A 1 466 ? 0.141 -5.237 6.028 1.00 95.62 466 ALA A C 1
ATOM 3746 O O . ALA A 1 466 ? 0.671 -5.489 4.951 1.00 95.62 466 ALA A O 1
ATOM 3747 N N . ILE A 1 467 ? 0.550 -4.208 6.781 1.00 94.75 467 ILE A N 1
ATOM 3748 C CA . ILE A 1 467 ? 1.675 -3.335 6.401 1.00 94.75 467 ILE A CA 1
ATOM 3749 C C . ILE A 1 467 ? 2.967 -4.147 6.264 1.00 94.75 467 ILE A C 1
ATOM 3751 O O . ILE A 1 467 ? 3.720 -3.942 5.312 1.00 94.75 467 ILE A O 1
ATOM 3755 N N . LYS A 1 468 ? 3.221 -5.076 7.191 1.00 94.94 468 LYS A N 1
ATOM 3756 C CA . LYS A 1 468 ? 4.397 -5.948 7.138 1.00 94.94 468 LYS A CA 1
ATOM 3757 C C . LYS A 1 468 ? 4.376 -6.842 5.893 1.00 94.94 468 LYS A C 1
ATOM 3759 O O . LYS A 1 468 ? 5.361 -6.866 5.164 1.00 94.94 468 LYS A O 1
ATOM 3764 N N . GLU A 1 469 ? 3.260 -7.512 5.618 1.00 95.31 469 GLU A N 1
ATOM 3765 C CA . GLU A 1 469 ? 3.104 -8.402 4.456 1.00 95.31 469 GLU A CA 1
ATOM 3766 C C . GLU A 1 469 ? 3.203 -7.652 3.120 1.00 95.31 469 GLU A C 1
ATOM 3768 O O . GLU A 1 469 ? 3.857 -8.120 2.186 1.00 95.31 469 GLU A O 1
ATOM 3773 N N . LEU A 1 470 ? 2.613 -6.456 3.028 1.00 94.38 470 LEU A N 1
ATOM 3774 C CA . LEU A 1 470 ? 2.761 -5.584 1.860 1.00 94.38 470 LEU A CA 1
ATOM 3775 C C . LEU A 1 470 ? 4.213 -5.126 1.685 1.00 94.38 470 LEU A C 1
ATOM 3777 O O . LEU A 1 470 ? 4.715 -5.092 0.561 1.00 94.38 470 LEU A O 1
ATOM 3781 N N . GLY A 1 471 ? 4.904 -4.816 2.785 1.00 89.62 471 GLY A N 1
ATOM 3782 C CA . GLY A 1 471 ? 6.326 -4.479 2.778 1.00 89.62 471 GLY A CA 1
ATOM 3783 C C . GLY A 1 471 ? 7.199 -5.626 2.265 1.00 89.62 471 GLY A C 1
ATOM 3784 O O . GLY A 1 471 ? 8.036 -5.412 1.389 1.00 89.62 471 GLY A O 1
ATOM 3785 N N . GLU A 1 472 ? 6.973 -6.848 2.750 1.00 90.69 472 GLU A N 1
ATOM 3786 C CA . GLU A 1 472 ? 7.677 -8.055 2.295 1.00 90.69 472 GLU A CA 1
ATOM 3787 C C . GLU A 1 472 ? 7.381 -8.365 0.818 1.00 90.69 472 GLU A C 1
ATOM 3789 O O . GLU A 1 472 ? 8.300 -8.637 0.043 1.00 90.69 472 GLU A O 1
ATOM 3794 N N . SER A 1 473 ? 6.120 -8.234 0.393 1.00 90.94 473 SER A N 1
ATOM 3795 C CA . SER A 1 473 ? 5.708 -8.429 -1.005 1.00 90.94 473 SER A CA 1
ATOM 3796 C C . SER A 1 473 ? 6.363 -7.413 -1.943 1.00 90.94 473 SER A C 1
ATOM 3798 O O . SER A 1 473 ? 6.816 -7.777 -3.028 1.00 90.94 473 SER A O 1
ATOM 3800 N N . ARG A 1 474 ? 6.477 -6.148 -1.516 1.00 86.62 474 ARG A N 1
ATOM 3801 C CA . ARG A 1 474 ? 7.193 -5.103 -2.263 1.00 86.62 474 ARG A CA 1
ATOM 3802 C C . ARG A 1 474 ? 8.663 -5.466 -2.456 1.00 86.62 474 ARG A C 1
ATOM 3804 O O . ARG A 1 474 ? 9.160 -5.396 -3.576 1.00 86.62 474 ARG A O 1
ATOM 3811 N N . ILE A 1 475 ? 9.340 -5.881 -1.383 1.00 86.25 475 ILE A N 1
ATOM 3812 C CA . ILE A 1 475 ? 10.756 -6.279 -1.433 1.00 86.25 475 ILE A CA 1
ATOM 3813 C C . ILE A 1 475 ? 10.943 -7.474 -2.377 1.00 86.25 475 ILE A C 1
ATOM 3815 O O . ILE A 1 475 ? 11.853 -7.474 -3.203 1.00 86.25 475 ILE A O 1
ATOM 3819 N N . SER A 1 476 ? 10.062 -8.475 -2.297 1.00 88.19 476 SER A N 1
ATOM 3820 C CA . SER A 1 476 ? 10.112 -9.653 -3.169 1.00 88.19 476 SER A CA 1
ATOM 3821 C C . SER A 1 476 ? 9.889 -9.303 -4.646 1.00 88.19 476 SER A C 1
ATOM 3823 O O . SER A 1 476 ? 10.600 -9.816 -5.517 1.00 88.19 476 SER A O 1
ATOM 3825 N N . LEU A 1 477 ? 8.954 -8.393 -4.939 1.00 88.69 477 LEU A N 1
ATOM 3826 C CA . LEU A 1 477 ? 8.704 -7.905 -6.295 1.00 88.69 477 LEU A CA 1
ATOM 3827 C C . LEU A 1 477 ? 9.913 -7.147 -6.857 1.00 88.69 477 LEU A C 1
ATOM 3829 O O . LEU A 1 477 ? 10.314 -7.400 -7.992 1.00 88.69 477 LEU A O 1
ATOM 3833 N N . GLU A 1 478 ? 10.518 -6.253 -6.070 1.00 84.31 478 GLU A N 1
ATOM 3834 C CA . GLU A 1 478 ? 11.733 -5.541 -6.478 1.00 84.31 478 GLU A CA 1
ATOM 3835 C C . GLU A 1 478 ? 12.887 -6.497 -6.757 1.00 84.31 478 GLU A C 1
ATOM 3837 O O . GLU A 1 478 ? 13.530 -6.393 -7.800 1.00 84.31 478 GLU A O 1
ATOM 3842 N N . TRP A 1 479 ? 13.121 -7.456 -5.862 1.00 86.12 479 TRP A N 1
ATOM 3843 C CA . TRP A 1 479 ? 14.156 -8.463 -6.056 1.00 86.12 479 TRP A CA 1
ATOM 3844 C C . TRP A 1 479 ? 13.917 -9.269 -7.338 1.00 86.12 479 TRP A C 1
ATOM 3846 O O . TRP A 1 479 ? 14.836 -9.452 -8.133 1.00 86.12 479 TRP A O 1
ATOM 3856 N N . SER A 1 480 ? 12.671 -9.675 -7.593 1.00 90.25 480 SER A N 1
ATOM 3857 C CA . SER A 1 480 ? 12.300 -10.403 -8.813 1.00 90.25 480 SER A CA 1
ATOM 3858 C C . SER A 1 480 ? 12.532 -9.566 -10.075 1.00 90.25 480 SER A C 1
ATOM 3860 O O . SER A 1 480 ? 13.023 -10.086 -11.075 1.00 90.25 480 SER A O 1
ATOM 3862 N N . LEU A 1 481 ? 12.237 -8.262 -10.033 1.00 87.88 481 LEU A N 1
ATOM 3863 C CA . LEU A 1 481 ? 12.492 -7.347 -11.146 1.00 87.88 481 LEU A CA 1
ATOM 3864 C C . LEU A 1 481 ? 13.995 -7.163 -11.402 1.00 87.88 481 LEU A C 1
ATOM 3866 O O . LEU A 1 481 ? 14.416 -7.131 -12.557 1.00 87.88 481 LEU A O 1
ATOM 3870 N N . MET A 1 482 ? 14.804 -7.076 -10.342 1.00 86.06 482 MET A N 1
ATOM 3871 C CA . MET A 1 482 ? 16.263 -7.004 -10.454 1.00 86.06 482 MET A CA 1
ATOM 3872 C C . MET A 1 482 ? 16.843 -8.274 -11.071 1.00 86.06 482 MET A C 1
ATOM 3874 O O . MET A 1 482 ? 17.659 -8.184 -11.984 1.00 86.06 482 MET A O 1
ATOM 3878 N N . GLN A 1 483 ? 16.401 -9.443 -10.603 1.00 88.62 483 GLN A N 1
ATOM 3879 C CA . GLN A 1 483 ? 16.826 -10.728 -11.158 1.00 88.62 483 GLN A CA 1
ATOM 3880 C C . GLN A 1 483 ? 16.421 -10.855 -12.624 1.00 88.62 483 GLN A C 1
ATOM 3882 O O . GLN A 1 483 ? 17.251 -11.199 -13.460 1.00 88.62 483 GLN A O 1
ATOM 3887 N N . PHE A 1 484 ? 15.182 -10.487 -12.960 1.00 91.12 484 PHE A N 1
ATOM 3888 C CA . PHE A 1 484 ? 14.717 -10.479 -14.342 1.00 91.12 484 PHE A CA 1
ATOM 3889 C C . PHE A 1 484 ? 15.572 -9.559 -15.220 1.00 91.12 484 PHE A C 1
ATOM 3891 O O . PHE A 1 484 ? 16.010 -9.964 -16.293 1.00 91.12 484 PHE A O 1
ATOM 3898 N N . HIS A 1 485 ? 15.839 -8.325 -14.784 1.00 91.00 485 HIS A N 1
ATOM 3899 C CA . HIS A 1 485 ? 16.672 -7.389 -15.543 1.00 91.00 485 HIS A CA 1
ATOM 3900 C C . HIS A 1 485 ? 18.100 -7.921 -15.739 1.00 91.00 485 HIS A C 1
ATOM 3902 O O . HIS A 1 485 ? 18.586 -7.903 -16.871 1.00 91.00 485 HIS A O 1
ATOM 3908 N N . ALA A 1 486 ? 18.726 -8.459 -14.687 1.00 89.75 486 ALA A N 1
ATOM 3909 C CA . ALA A 1 486 ? 20.062 -9.051 -14.750 1.00 89.75 486 ALA A CA 1
ATOM 3910 C C . ALA A 1 486 ? 20.117 -10.245 -15.719 1.00 89.75 486 ALA A C 1
ATOM 3912 O O . ALA A 1 486 ? 20.958 -10.264 -16.617 1.00 89.75 486 ALA A O 1
ATOM 3913 N N . GLU A 1 487 ? 19.169 -11.182 -15.611 1.00 93.12 487 GLU A N 1
ATOM 3914 C CA . GLU A 1 487 ? 19.054 -12.345 -16.500 1.00 93.12 487 GLU A CA 1
ATOM 3915 C C . GLU A 1 487 ? 18.870 -11.914 -17.966 1.00 93.12 487 GLU A C 1
ATOM 3917 O O . GLU A 1 487 ? 19.504 -12.452 -18.880 1.00 93.12 487 GLU A O 1
ATOM 3922 N N . LYS A 1 488 ? 18.024 -10.904 -18.223 1.00 93.75 488 LYS A N 1
ATOM 3923 C CA . LYS A 1 488 ? 17.817 -10.387 -19.583 1.00 93.75 488 LYS A CA 1
ATOM 3924 C C . LYS A 1 488 ? 19.065 -9.706 -20.127 1.00 93.75 488 LYS A C 1
ATOM 3926 O O . LYS A 1 488 ? 19.401 -9.951 -21.282 1.00 93.75 488 LYS A O 1
ATOM 3931 N N . MET A 1 489 ? 19.762 -8.898 -19.331 1.00 93.62 489 MET A N 1
ATOM 3932 C CA . MET A 1 489 ? 21.000 -8.239 -19.762 1.00 93.62 489 MET A CA 1
ATOM 3933 C C . MET A 1 489 ? 22.118 -9.244 -20.043 1.00 93.62 489 MET A C 1
ATOM 3935 O O . MET A 1 489 ? 22.811 -9.109 -21.050 1.00 93.62 489 MET A O 1
ATOM 3939 N N . GLU A 1 490 ? 22.250 -10.293 -19.229 1.00 94.06 490 GLU A N 1
ATOM 3940 C CA . GLU A 1 490 ? 23.187 -11.388 -19.488 1.00 94.06 490 GLU A CA 1
ATOM 3941 C C . GLU A 1 490 ? 22.878 -12.078 -20.824 1.00 94.06 490 GLU A C 1
ATOM 3943 O O . GLU A 1 490 ? 23.764 -12.240 -21.669 1.00 94.06 490 GLU A O 1
ATOM 3948 N N . ARG A 1 491 ? 21.604 -12.415 -21.066 1.00 93.81 491 ARG A N 1
ATOM 3949 C CA . ARG A 1 491 ? 21.171 -13.039 -22.324 1.00 93.81 491 ARG A CA 1
ATOM 3950 C C . ARG A 1 491 ? 21.398 -12.135 -23.536 1.00 93.81 491 ARG A C 1
ATOM 3952 O O . ARG A 1 491 ? 21.902 -12.612 -24.553 1.00 93.81 491 ARG A O 1
ATOM 3959 N N . ILE A 1 492 ? 21.077 -10.845 -23.427 1.00 94.94 492 ILE A N 1
ATOM 3960 C CA . ILE A 1 492 ? 21.322 -9.849 -24.480 1.00 94.94 492 ILE A CA 1
ATOM 3961 C C . ILE A 1 492 ? 22.817 -9.777 -24.789 1.00 94.94 492 ILE A C 1
ATOM 3963 O O . ILE A 1 492 ? 23.204 -9.900 -25.947 1.00 94.94 492 ILE A O 1
ATOM 3967 N N . ASN A 1 493 ? 23.669 -9.649 -23.770 1.00 95.88 493 ASN A N 1
ATOM 3968 C CA . ASN A 1 493 ? 25.117 -9.571 -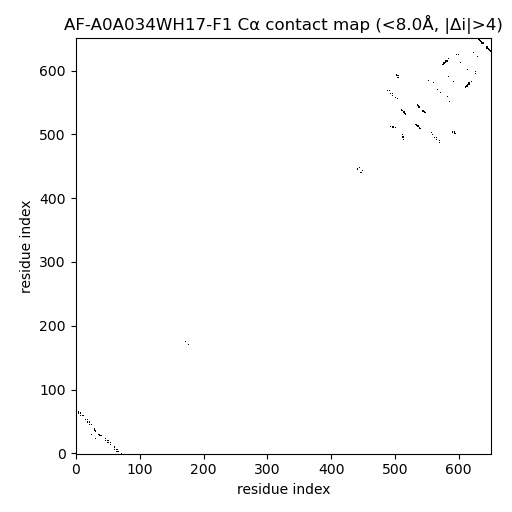23.954 1.00 95.88 493 ASN A CA 1
ATOM 3969 C C . ASN A 1 493 ? 25.705 -10.846 -24.555 1.00 95.88 493 ASN A C 1
ATOM 3971 O O . ASN A 1 493 ? 26.608 -10.765 -25.388 1.00 95.88 493 ASN A O 1
ATOM 3975 N N . LYS A 1 494 ? 25.178 -12.019 -24.198 1.00 95.38 494 LYS A N 1
ATOM 3976 C CA . LYS A 1 494 ? 25.579 -13.284 -24.817 1.00 95.38 494 LYS A CA 1
ATOM 3977 C C . LYS A 1 494 ? 25.296 -13.288 -26.324 1.00 95.38 494 LYS A C 1
ATOM 3979 O O . LYS A 1 494 ? 26.196 -13.603 -27.099 1.00 95.38 494 LYS A O 1
ATOM 3984 N N . LEU A 1 495 ? 24.091 -12.882 -26.730 1.00 91.81 495 LEU A N 1
ATOM 3985 C CA . LEU A 1 495 ? 23.700 -12.800 -28.143 1.00 91.81 495 LEU A CA 1
ATOM 3986 C C . LEU A 1 495 ? 24.486 -11.730 -28.901 1.00 91.81 495 LEU A C 1
ATOM 3988 O O . LEU A 1 495 ? 24.951 -11.979 -30.007 1.00 91.81 495 LEU A O 1
ATOM 3992 N N . ILE A 1 496 ? 24.689 -10.557 -28.299 1.00 95.50 496 ILE A N 1
ATOM 3993 C CA . ILE A 1 496 ? 25.503 -9.490 -28.890 1.00 95.50 496 ILE A CA 1
ATOM 3994 C C . ILE A 1 496 ? 26.922 -9.995 -29.173 1.00 95.50 496 ILE A C 1
ATOM 3996 O O . ILE A 1 496 ? 27.436 -9.775 -30.267 1.00 95.50 496 ILE A O 1
ATOM 4000 N N . ARG A 1 497 ? 27.554 -10.691 -28.218 1.00 94.62 497 ARG A N 1
ATOM 4001 C CA . ARG A 1 497 ? 28.904 -11.248 -28.396 1.00 94.62 497 ARG A CA 1
ATOM 4002 C C . ARG A 1 497 ? 28.952 -12.295 -29.510 1.00 94.62 497 ARG A C 1
ATOM 4004 O O . ARG A 1 497 ? 29.913 -12.306 -30.276 1.00 94.62 497 ARG A O 1
ATOM 4011 N N . GLU A 1 498 ? 27.941 -13.159 -29.608 1.00 91.44 498 GLU A N 1
ATOM 4012 C CA . GLU A 1 498 ? 27.838 -14.153 -30.684 1.00 91.44 498 GLU A CA 1
ATOM 4013 C C . GLU A 1 498 ? 27.674 -13.482 -32.054 1.00 91.44 498 GLU A C 1
ATOM 4015 O O . GLU A 1 498 ? 28.469 -13.734 -32.959 1.00 91.44 498 GLU A O 1
ATOM 4020 N N . TYR A 1 499 ? 26.704 -12.575 -32.193 1.00 91.25 499 TYR A N 1
ATOM 4021 C CA . TYR A 1 499 ? 26.440 -11.873 -33.448 1.00 91.25 499 TYR A CA 1
ATOM 4022 C C . TYR A 1 499 ? 27.596 -10.969 -33.878 1.00 91.25 499 TYR A C 1
ATOM 4024 O O . TYR A 1 499 ? 27.910 -10.915 -35.065 1.00 91.25 499 TYR A O 1
ATOM 4032 N N . TRP A 1 500 ? 28.274 -10.306 -32.936 1.00 93.69 500 TRP A N 1
ATOM 4033 C CA . TRP A 1 500 ? 29.458 -9.501 -33.242 1.00 93.69 500 TRP A CA 1
ATOM 4034 C C . TRP A 1 500 ? 30.558 -10.345 -33.868 1.00 93.69 500 TRP A C 1
ATOM 4036 O O . TRP A 1 500 ? 31.046 -10.007 -34.939 1.00 93.69 500 TRP A O 1
ATOM 4046 N N . ARG A 1 501 ? 30.890 -11.484 -33.253 1.00 90.00 501 ARG A N 1
ATOM 4047 C CA . ARG A 1 501 ? 31.915 -12.401 -33.772 1.00 90.00 501 ARG A CA 1
ATOM 4048 C C . ARG A 1 501 ? 31.529 -13.047 -35.100 1.00 90.00 501 ARG A C 1
ATOM 4050 O O . ARG A 1 501 ? 32.408 -13.428 -35.868 1.00 90.00 501 ARG A O 1
ATOM 4057 N N . LEU A 1 502 ? 30.231 -13.204 -35.351 1.00 87.56 502 LEU A N 1
ATOM 4058 C CA . LEU A 1 502 ? 29.727 -13.777 -36.592 1.00 87.56 502 LEU A CA 1
ATOM 4059 C C . LEU A 1 502 ? 29.789 -12.776 -37.754 1.00 87.56 502 LEU A C 1
ATOM 4061 O O . LEU A 1 502 ? 30.155 -13.158 -38.864 1.00 87.56 502 LEU A O 1
ATOM 4065 N N . ILE A 1 503 ? 29.432 -11.512 -37.505 1.00 89.44 503 ILE A N 1
ATOM 4066 C CA . ILE A 1 503 ? 29.223 -10.519 -38.566 1.00 89.44 503 ILE A CA 1
ATOM 4067 C C . ILE A 1 503 ? 30.438 -9.609 -38.762 1.00 89.44 503 ILE A C 1
ATOM 4069 O O . ILE A 1 503 ? 30.783 -9.294 -39.898 1.00 89.44 503 ILE A O 1
ATOM 4073 N N . TYR A 1 504 ? 31.083 -9.169 -37.681 1.00 91.06 504 TYR A N 1
ATOM 4074 C CA . TYR A 1 504 ? 32.204 -8.241 -37.772 1.00 91.06 504 TYR A CA 1
ATOM 4075 C C . TYR A 1 504 ? 33.486 -8.970 -38.178 1.00 91.06 504 TYR A C 1
ATOM 4077 O O . TYR A 1 504 ? 33.921 -9.907 -37.512 1.00 91.06 504 TYR A O 1
ATOM 4085 N N . ARG A 1 505 ? 34.112 -8.522 -39.269 1.00 87.06 505 ARG A N 1
ATOM 4086 C CA . ARG A 1 505 ? 35.366 -9.088 -39.798 1.00 87.06 505 ARG A CA 1
ATOM 4087 C C . ARG A 1 505 ? 36.601 -8.221 -39.530 1.00 87.06 505 ARG A C 1
ATOM 4089 O O . ARG A 1 505 ? 37.671 -8.517 -40.054 1.00 87.06 505 ARG A O 1
ATOM 4096 N N . GLY A 1 506 ? 36.468 -7.152 -38.743 1.00 83.75 506 GLY A N 1
ATOM 4097 C CA . GLY A 1 506 ? 37.604 -6.327 -38.324 1.00 83.75 506 GLY A CA 1
ATOM 4098 C C . GLY A 1 506 ? 38.376 -6.945 -37.153 1.00 83.75 506 GLY A C 1
ATOM 4099 O O . GLY A 1 506 ? 37.792 -7.581 -36.281 1.00 83.75 506 GLY A O 1
ATOM 4100 N N . ASN A 1 507 ? 39.693 -6.727 -37.115 1.00 84.12 507 ASN A N 1
ATOM 4101 C CA . ASN A 1 507 ? 40.593 -7.262 -36.077 1.00 84.12 507 ASN A CA 1
ATOM 4102 C C . ASN A 1 507 ? 40.809 -6.301 -34.892 1.00 84.12 507 ASN A C 1
ATOM 4104 O O . ASN A 1 507 ? 41.678 -6.516 -34.053 1.00 84.12 507 ASN A O 1
ATOM 4108 N N . ASP A 1 508 ? 40.095 -5.183 -34.859 1.00 88.31 508 ASP A N 1
ATOM 4109 C CA . ASP A 1 508 ? 40.293 -4.091 -33.908 1.00 88.31 508 ASP A CA 1
ATOM 4110 C C . ASP A 1 508 ? 39.362 -4.145 -32.688 1.00 88.31 508 ASP A C 1
ATOM 4112 O O . ASP A 1 508 ? 39.643 -3.449 -31.710 1.00 88.31 508 ASP A O 1
ATOM 4116 N N . ILE A 1 509 ? 38.284 -4.940 -32.733 1.00 92.50 509 ILE A N 1
ATOM 4117 C CA . ILE A 1 509 ? 37.303 -5.103 -31.647 1.00 92.50 509 ILE A CA 1
ATOM 4118 C C . ILE A 1 509 ? 36.932 -6.584 -31.498 1.00 92.50 509 ILE A C 1
ATOM 4120 O O . ILE A 1 509 ? 36.329 -7.168 -32.399 1.00 92.50 509 ILE A O 1
ATOM 4124 N N . ASP A 1 510 ? 37.206 -7.158 -30.326 1.00 91.50 510 ASP A N 1
ATOM 4125 C CA . ASP A 1 510 ? 36.976 -8.579 -30.030 1.00 91.50 510 ASP A CA 1
ATOM 4126 C C . ASP A 1 510 ? 35.488 -8.902 -29.824 1.00 91.50 510 ASP A C 1
ATOM 4128 O O . ASP A 1 510 ? 34.961 -9.916 -30.294 1.00 91.50 510 ASP A O 1
ATOM 4132 N N . TYR A 1 511 ? 34.805 -8.052 -29.057 1.00 93.69 511 TYR A N 1
ATOM 4133 C CA . TYR A 1 511 ? 33.365 -8.100 -28.830 1.00 93.69 511 TYR A CA 1
ATOM 4134 C C . TYR A 1 511 ? 32.861 -6.764 -28.289 1.00 93.69 511 TYR A C 1
ATOM 4136 O O . TYR A 1 511 ? 33.623 -5.965 -27.739 1.00 93.69 511 TYR A O 1
ATOM 4144 N N . ILE A 1 512 ? 31.552 -6.557 -28.394 1.00 95.38 512 ILE A N 1
ATOM 4145 C CA . ILE A 1 512 ? 30.852 -5.449 -27.748 1.00 95.38 512 ILE A CA 1
ATOM 4146 C C . ILE A 1 512 ? 29.880 -5.990 -26.690 1.00 95.38 512 ILE A C 1
ATOM 4148 O O . ILE A 1 512 ? 29.458 -7.148 -26.753 1.00 95.38 512 ILE A O 1
ATOM 4152 N N . GLN A 1 513 ? 29.536 -5.169 -25.704 1.00 95.19 513 GLN A N 1
ATOM 4153 C CA . GLN A 1 513 ? 28.553 -5.495 -24.671 1.00 95.19 513 GLN A CA 1
ATOM 4154 C C . GLN A 1 513 ? 27.855 -4.238 -24.157 1.00 95.19 513 GLN A C 1
ATOM 4156 O O . GLN A 1 513 ? 28.417 -3.144 -24.179 1.00 95.19 513 GLN A O 1
ATOM 4161 N N . ILE A 1 514 ? 26.639 -4.400 -23.656 1.00 95.88 514 ILE A N 1
ATOM 4162 C CA . ILE A 1 514 ? 25.919 -3.373 -22.914 1.00 95.88 514 ILE A CA 1
ATOM 4163 C C . ILE A 1 514 ? 26.252 -3.555 -21.437 1.00 95.88 514 ILE A C 1
ATOM 4165 O O . ILE A 1 514 ? 25.909 -4.569 -20.829 1.00 95.88 514 ILE A O 1
ATOM 4169 N N . GLN A 1 515 ? 26.915 -2.565 -20.859 1.00 92.94 515 GLN A N 1
ATOM 4170 C CA . GLN A 1 515 ? 27.165 -2.487 -19.433 1.00 92.94 515 GLN A CA 1
ATOM 4171 C C . GLN A 1 515 ? 26.085 -1.636 -18.771 1.00 92.94 515 GLN A C 1
ATOM 4173 O O . GLN A 1 515 ? 25.707 -0.573 -19.271 1.00 92.94 515 GLN A O 1
ATOM 4178 N N . THR A 1 516 ? 25.590 -2.120 -17.640 1.00 90.19 516 THR A N 1
ATOM 4179 C CA . THR A 1 516 ? 24.685 -1.386 -16.759 1.00 90.19 516 THR A CA 1
ATOM 4180 C C . THR A 1 516 ? 25.431 -1.006 -15.499 1.00 90.19 516 THR A C 1
ATOM 4182 O O . THR A 1 516 ? 26.176 -1.832 -14.973 1.00 90.19 516 THR A O 1
ATOM 4185 N N . ASP A 1 517 ? 25.229 0.217 -15.020 1.00 83.19 517 ASP A N 1
ATOM 4186 C CA . ASP A 1 517 ? 25.819 0.651 -13.753 1.00 83.19 517 ASP A CA 1
ATOM 4187 C C . ASP A 1 517 ? 25.389 -0.283 -12.609 1.00 83.19 517 ASP A C 1
ATOM 4189 O O . ASP A 1 517 ? 24.245 -0.753 -12.575 1.00 83.19 517 ASP A O 1
ATOM 4193 N N . GLU A 1 518 ? 26.308 -0.560 -11.678 1.00 64.00 518 GLU A N 1
ATOM 4194 C CA . GLU A 1 518 ? 25.988 -1.318 -10.469 1.00 64.00 518 GLU A CA 1
ATOM 4195 C C . GLU A 1 518 ? 24.944 -0.547 -9.660 1.00 64.00 518 GLU A C 1
ATOM 4197 O O . GLU A 1 518 ? 25.154 0.594 -9.244 1.00 64.00 518 GLU A O 1
ATOM 4202 N N . VAL A 1 519 ? 23.780 -1.165 -9.469 1.00 62.56 519 VAL A N 1
ATOM 4203 C CA . VAL A 1 519 ? 22.714 -0.574 -8.667 1.00 62.56 519 VAL A CA 1
ATOM 4204 C C . VAL A 1 519 ? 23.036 -0.835 -7.208 1.00 62.56 519 VAL A C 1
ATOM 4206 O O . VAL A 1 519 ? 23.077 -1.989 -6.783 1.00 62.56 519 VAL A O 1
ATOM 4209 N N . ASP A 1 520 ? 23.232 0.237 -6.447 1.00 60.91 520 ASP A N 1
ATOM 4210 C CA . ASP A 1 520 ? 23.480 0.164 -5.013 1.00 60.91 520 ASP A CA 1
ATOM 4211 C C . ASP A 1 520 ? 22.330 -0.597 -4.326 1.00 60.91 520 ASP A C 1
ATOM 4213 O O . ASP A 1 520 ? 21.176 -0.155 -4.306 1.00 60.91 520 ASP A O 1
ATOM 4217 N N . LEU A 1 521 ? 22.634 -1.790 -3.807 1.00 57.69 521 LEU A N 1
ATOM 4218 C CA . LEU A 1 521 ? 21.660 -2.699 -3.190 1.00 57.69 521 LEU A CA 1
ATOM 4219 C C . LEU A 1 521 ? 21.031 -2.099 -1.924 1.00 57.69 521 LEU A C 1
ATOM 4221 O O . LEU A 1 521 ? 19.974 -2.555 -1.493 1.00 57.69 521 LEU A O 1
ATOM 4225 N N . ASN A 1 522 ? 21.666 -1.065 -1.363 1.00 56.28 522 ASN A N 1
ATOM 4226 C CA . ASN A 1 522 ? 21.238 -0.364 -0.156 1.00 56.28 522 ASN A CA 1
ATOM 4227 C C . ASN A 1 522 ? 20.431 0.916 -0.439 1.00 56.28 522 ASN A C 1
ATOM 4229 O O . ASN A 1 522 ? 20.015 1.593 0.504 1.00 56.28 522 ASN A O 1
ATOM 4233 N N . ALA A 1 523 ? 20.208 1.281 -1.707 1.00 58.41 523 ALA A N 1
ATOM 4234 C CA . ALA A 1 523 ? 19.415 2.458 -2.042 1.00 58.41 523 ALA A CA 1
ATOM 4235 C C . ALA A 1 523 ? 17.942 2.259 -1.637 1.00 58.41 523 ALA A C 1
ATOM 4237 O O . ALA A 1 523 ? 17.337 1.226 -1.921 1.00 58.41 523 ALA A O 1
ATOM 4238 N N . ASN A 1 524 ? 17.365 3.269 -0.974 1.00 55.03 524 ASN A N 1
ATOM 4239 C CA . ASN A 1 524 ? 15.984 3.260 -0.484 1.00 55.03 524 ASN A CA 1
ATOM 4240 C C . ASN A 1 524 ? 14.988 2.771 -1.553 1.00 55.03 524 ASN A C 1
ATOM 4242 O O . ASN A 1 524 ? 14.838 3.404 -2.599 1.00 55.03 524 ASN A O 1
ATOM 4246 N N . ALA A 1 525 ? 14.235 1.720 -1.213 1.00 56.72 525 ALA A N 1
ATOM 4247 C CA . ALA A 1 525 ? 13.151 1.116 -2.003 1.00 56.72 525 ALA A CA 1
ATOM 4248 C C . ALA A 1 525 ? 12.019 2.094 -2.410 1.00 56.72 525 ALA A C 1
ATOM 4250 O O . ALA A 1 525 ? 11.144 1.762 -3.200 1.00 56.72 525 ALA A O 1
ATOM 4251 N N . ASP A 1 526 ? 12.011 3.319 -1.877 1.00 57.25 526 ASP A N 1
ATOM 4252 C CA . ASP A 1 526 ? 10.990 4.333 -2.173 1.00 57.25 526 ASP A CA 1
ATOM 4253 C C . ASP A 1 526 ? 11.258 5.144 -3.454 1.00 57.25 526 ASP A C 1
ATOM 4255 O O . ASP A 1 526 ? 10.406 5.931 -3.869 1.00 57.25 526 ASP A O 1
ATOM 4259 N N . ARG A 1 527 ? 12.414 4.983 -4.113 1.00 62.81 527 ARG A N 1
ATOM 4260 C CA . ARG A 1 527 ? 12.704 5.672 -5.382 1.00 62.81 527 ARG A CA 1
ATOM 4261 C C . ARG A 1 527 ? 12.726 4.704 -6.559 1.00 62.81 527 ARG A C 1
ATOM 4263 O O . ARG A 1 527 ? 13.353 3.651 -6.513 1.00 62.81 527 ARG A O 1
ATOM 4270 N N . ARG A 1 528 ? 12.082 5.117 -7.660 1.00 68.38 528 ARG A N 1
ATOM 4271 C CA . ARG A 1 528 ? 12.188 4.457 -8.969 1.00 68.38 528 ARG A CA 1
ATOM 4272 C C . ARG A 1 528 ? 13.671 4.302 -9.319 1.00 68.38 528 ARG A C 1
ATOM 4274 O O . ARG A 1 528 ? 14.404 5.289 -9.323 1.00 68.38 528 ARG A O 1
ATOM 4281 N N . ARG A 1 529 ? 14.106 3.066 -9.576 1.00 74.19 529 ARG A N 1
ATOM 4282 C CA . ARG A 1 529 ? 15.503 2.768 -9.912 1.00 74.19 529 ARG A CA 1
ATOM 4283 C C . ARG A 1 529 ? 15.837 3.362 -11.278 1.00 74.19 529 ARG A C 1
ATOM 4285 O O . ARG A 1 529 ? 15.104 3.146 -12.242 1.00 74.19 529 ARG A O 1
ATOM 4292 N N . ASN A 1 530 ? 16.951 4.080 -11.343 1.00 80.31 530 ASN A N 1
ATOM 4293 C CA . ASN A 1 530 ? 17.504 4.599 -12.586 1.00 80.31 530 ASN A CA 1
ATOM 4294 C C . ASN A 1 530 ? 18.647 3.686 -13.027 1.00 80.31 530 ASN A C 1
ATOM 4296 O O . ASN A 1 530 ? 19.589 3.471 -12.270 1.00 80.31 530 ASN A O 1
ATOM 4300 N N . TYR A 1 531 ? 18.549 3.163 -14.247 1.00 85.56 531 TYR A N 1
ATOM 4301 C CA . TYR A 1 531 ? 19.601 2.375 -14.880 1.00 85.56 531 TYR A CA 1
ATOM 4302 C C . TYR A 1 531 ? 20.248 3.213 -15.976 1.00 85.56 531 TYR A C 1
ATOM 4304 O O . TYR A 1 531 ? 19.557 3.667 -16.890 1.00 85.56 531 TYR A O 1
ATOM 4312 N N . ASN A 1 532 ? 21.566 3.381 -15.909 1.00 89.44 532 ASN A N 1
ATOM 4313 C CA . ASN A 1 532 ? 22.330 3.921 -17.026 1.00 89.44 532 ASN A CA 1
ATOM 4314 C C . ASN A 1 532 ? 22.919 2.763 -17.830 1.00 89.44 532 ASN A C 1
ATOM 4316 O O . ASN A 1 532 ? 23.465 1.814 -17.263 1.00 89.44 532 ASN A O 1
ATOM 4320 N N . TYR A 1 533 ? 22.812 2.863 -19.152 1.00 93.50 533 TYR A N 1
ATOM 4321 C CA . TYR A 1 533 ? 23.300 1.863 -20.096 1.00 93.50 533 TYR A CA 1
ATOM 4322 C C . TYR A 1 533 ? 24.436 2.457 -20.918 1.00 93.50 533 TYR A C 1
ATOM 4324 O O . TYR A 1 533 ? 24.300 3.550 -21.473 1.00 93.50 533 TYR A O 1
ATOM 4332 N N . ARG A 1 534 ? 25.543 1.724 -21.024 1.00 94.12 534 ARG A N 1
ATOM 4333 C CA . ARG A 1 534 ? 26.713 2.106 -21.819 1.00 94.12 534 ARG A CA 1
ATOM 4334 C C . ARG A 1 534 ? 27.122 0.952 -22.718 1.00 94.12 534 ARG A C 1
ATOM 4336 O O . ARG A 1 534 ? 27.155 -0.192 -22.282 1.00 94.12 534 ARG A O 1
ATOM 4343 N N . VAL A 1 535 ? 27.420 1.241 -23.982 1.00 95.50 535 VAL A N 1
ATOM 4344 C CA . VAL A 1 535 ? 27.930 0.225 -24.912 1.00 95.50 535 VAL A CA 1
ATOM 4345 C C . VAL A 1 535 ? 29.452 0.256 -24.865 1.00 95.50 535 VAL A C 1
ATOM 4347 O O . VAL A 1 535 ? 30.072 1.267 -25.200 1.00 95.50 535 VAL A O 1
ATOM 4350 N N . MET A 1 536 ? 30.037 -0.857 -24.443 1.00 94.69 536 MET A N 1
ATOM 4351 C CA . MET A 1 536 ? 31.471 -1.043 -24.277 1.00 94.69 536 MET A CA 1
ATOM 4352 C C . MET A 1 536 ? 31.999 -1.964 -25.376 1.00 94.69 536 MET A C 1
ATOM 4354 O O . MET A 1 536 ? 31.378 -2.979 -25.689 1.00 94.69 536 MET A O 1
ATOM 4358 N N . GLN A 1 537 ? 33.151 -1.624 -25.941 1.00 93.94 537 GLN A N 1
ATOM 4359 C CA . GLN A 1 537 ? 33.931 -2.485 -26.826 1.00 93.94 537 GLN A CA 1
ATOM 4360 C C . GLN A 1 537 ? 35.143 -3.029 -26.069 1.00 93.94 537 GLN A C 1
ATOM 4362 O O . GLN A 1 537 ? 35.789 -2.292 -25.324 1.00 93.94 537 GLN A O 1
ATOM 4367 N N . SER A 1 538 ? 35.460 -4.304 -26.274 1.00 93.19 538 SER A N 1
ATOM 4368 C CA . SER A 1 538 ? 36.686 -4.918 -25.768 1.00 93.19 538 SER A CA 1
ATOM 4369 C C . SER A 1 538 ? 37.728 -4.985 -26.878 1.00 93.19 538 SER A C 1
ATOM 4371 O O . SER A 1 538 ? 37.432 -5.431 -27.989 1.00 93.19 538 SER A O 1
ATOM 4373 N N . LYS A 1 539 ? 38.938 -4.514 -26.579 1.00 89.12 539 LYS A N 1
ATOM 4374 C CA . LYS A 1 539 ? 40.094 -4.546 -27.475 1.00 89.12 539 LYS A CA 1
ATOM 4375 C C . LYS A 1 539 ? 41.309 -5.041 -26.705 1.00 89.12 539 LYS A C 1
ATOM 4377 O O . LYS A 1 539 ? 41.799 -4.332 -25.825 1.00 89.12 539 LYS A O 1
ATOM 4382 N N . ASN A 1 540 ? 41.803 -6.235 -27.028 1.00 85.12 540 ASN A N 1
ATOM 4383 C CA . ASN A 1 540 ? 42.981 -6.835 -26.388 1.00 85.12 540 ASN A CA 1
ATOM 4384 C C . ASN A 1 540 ? 42.878 -6.864 -24.850 1.00 85.12 540 ASN A C 1
ATOM 4386 O O . ASN A 1 540 ? 43.837 -6.563 -24.141 1.00 85.12 540 ASN A O 1
ATOM 4390 N N . GLY A 1 541 ? 41.687 -7.163 -24.325 1.00 81.25 541 GLY A N 1
ATOM 4391 C CA . GLY A 1 541 ? 41.425 -7.199 -22.882 1.00 81.25 541 GLY A CA 1
ATOM 4392 C C . GLY A 1 541 ? 41.191 -5.835 -22.218 1.00 81.25 541 GLY A C 1
ATOM 4393 O O . GLY A 1 541 ? 40.957 -5.797 -21.014 1.00 81.25 541 GLY A O 1
ATOM 4394 N N . SER A 1 542 ? 41.213 -4.727 -22.968 1.00 89.12 542 SER A N 1
ATOM 4395 C CA . SER A 1 542 ? 40.828 -3.395 -22.475 1.00 89.12 542 SER A CA 1
ATOM 4396 C C . SER A 1 542 ? 39.392 -3.059 -22.881 1.00 89.12 542 SER A C 1
ATOM 4398 O O . SER A 1 542 ? 39.059 -3.120 -24.065 1.00 89.12 542 SER A O 1
ATOM 4400 N N . GLU A 1 543 ? 38.548 -2.671 -21.922 1.00 91.94 543 GLU A N 1
ATOM 4401 C CA . GLU A 1 543 ? 37.157 -2.270 -22.175 1.00 91.94 543 GLU A CA 1
ATOM 4402 C C . GLU A 1 543 ? 37.034 -0.744 -22.294 1.00 91.94 543 GLU A C 1
ATOM 4404 O O . GLU A 1 543 ? 37.427 0.001 -21.397 1.00 91.94 543 GLU A O 1
ATOM 4409 N N . ILE A 1 544 ? 36.495 -0.265 -23.417 1.00 92.88 544 ILE A N 1
ATOM 4410 C CA . ILE A 1 544 ? 36.385 1.163 -23.744 1.00 92.88 544 ILE A CA 1
ATOM 4411 C C . ILE A 1 544 ? 34.951 1.468 -24.180 1.00 92.88 544 ILE A C 1
ATOM 4413 O O . ILE A 1 544 ? 34.338 0.699 -24.913 1.00 92.88 544 ILE A O 1
ATOM 4417 N N . GLU A 1 545 ? 34.402 2.607 -23.763 1.00 94.06 545 GLU A N 1
ATOM 4418 C CA . GLU A 1 545 ? 33.076 3.043 -24.212 1.00 94.06 545 GLU A CA 1
ATOM 4419 C C . GLU A 1 545 ? 33.086 3.413 -25.704 1.00 94.06 545 GLU A C 1
ATOM 4421 O O . GLU A 1 545 ? 33.930 4.201 -26.143 1.00 94.06 545 GLU A O 1
ATOM 4426 N N . MET A 1 546 ? 32.126 2.879 -26.471 1.00 93.38 546 MET A N 1
ATOM 4427 C CA . MET A 1 546 ? 32.016 3.091 -27.923 1.00 93.38 546 MET A CA 1
ATOM 4428 C C . MET A 1 546 ? 31.546 4.501 -28.302 1.00 93.38 546 MET A C 1
ATOM 4430 O O . MET A 1 546 ? 31.773 4.958 -29.428 1.00 93.38 546 MET A O 1
ATOM 4434 N N . ARG A 1 547 ? 30.851 5.200 -27.397 1.00 92.31 547 ARG A N 1
ATOM 4435 C CA . ARG A 1 547 ? 30.282 6.526 -27.667 1.00 92.31 547 ARG A CA 1
ATOM 4436 C C . ARG A 1 547 ? 31.397 7.515 -28.018 1.00 92.31 547 ARG A C 1
ATOM 4438 O O . ARG A 1 547 ? 32.299 7.753 -27.225 1.00 92.31 547 ARG A O 1
ATOM 4445 N N . GLY A 1 548 ? 31.332 8.079 -29.225 1.00 90.12 548 GLY A N 1
ATOM 4446 C CA . GLY A 1 548 ? 32.340 9.017 -29.737 1.00 90.12 548 GLY A CA 1
ATOM 4447 C C . GLY A 1 548 ? 33.683 8.384 -30.127 1.00 90.12 548 GLY A C 1
ATOM 4448 O O . GLY A 1 548 ? 34.606 9.117 -30.459 1.00 90.12 548 GLY A O 1
ATOM 4449 N N . ARG A 1 549 ? 33.807 7.047 -30.094 1.00 91.31 549 ARG A N 1
ATOM 4450 C CA . ARG A 1 549 ? 35.064 6.319 -30.359 1.00 91.31 549 ARG A CA 1
ATOM 4451 C C . ARG A 1 549 ? 34.946 5.194 -31.395 1.00 91.31 549 ARG A C 1
ATOM 4453 O O . ARG A 1 549 ? 35.903 4.455 -31.592 1.00 91.31 549 ARG A O 1
ATOM 4460 N N . CYS A 1 550 ? 33.795 5.063 -32.052 1.00 89.94 550 CYS A N 1
ATOM 4461 C CA . CYS A 1 550 ? 33.549 4.071 -33.101 1.00 89.94 550 CYS A CA 1
ATOM 4462 C C . CYS A 1 550 ? 33.397 4.726 -34.481 1.00 89.94 550 CYS A C 1
ATOM 4464 O O . CYS A 1 550 ? 32.959 5.874 -34.598 1.00 89.94 550 CYS A O 1
ATOM 4466 N N . SER A 1 551 ? 33.745 3.984 -35.535 1.00 89.56 551 SER A N 1
ATOM 4467 C CA . SER A 1 551 ? 33.542 4.414 -36.920 1.00 89.56 551 SER A CA 1
ATOM 4468 C C . SER A 1 551 ? 32.057 4.408 -37.307 1.00 89.56 551 SER A C 1
ATOM 4470 O O . SER A 1 551 ? 31.216 3.796 -36.642 1.00 89.56 551 SER A O 1
ATOM 4472 N N . ALA A 1 552 ? 31.718 5.068 -38.418 1.00 87.06 552 ALA A N 1
ATOM 4473 C CA . ALA A 1 552 ? 30.344 5.092 -38.922 1.00 87.06 552 ALA A CA 1
ATOM 4474 C C . ALA A 1 552 ? 29.802 3.676 -39.201 1.00 87.06 552 ALA A C 1
ATOM 4476 O O . ALA A 1 552 ? 28.694 3.361 -38.768 1.00 87.06 552 ALA A O 1
ATOM 4477 N N . GLY A 1 553 ? 30.601 2.813 -39.842 1.00 87.44 553 GLY A N 1
ATOM 4478 C CA . GLY A 1 553 ? 30.234 1.420 -40.115 1.00 87.44 553 GLY A CA 1
ATOM 4479 C C . GLY A 1 553 ? 30.098 0.580 -38.843 1.00 87.44 553 GLY A C 1
ATOM 4480 O O . GLY A 1 553 ? 29.111 -0.134 -38.678 1.00 87.44 553 GLY A O 1
ATOM 4481 N N . GLN A 1 554 ? 31.017 0.736 -37.882 1.00 90.88 554 GLN A N 1
ATOM 4482 C CA . GLN A 1 554 ? 30.930 0.058 -36.580 1.00 90.88 554 GLN A CA 1
ATOM 4483 C C . GLN A 1 554 ? 29.662 0.448 -35.819 1.00 90.88 554 GLN A C 1
ATOM 4485 O O . GLN A 1 554 ? 29.016 -0.408 -35.221 1.00 90.88 554 GLN A O 1
ATOM 4490 N N . ARG A 1 555 ? 29.271 1.727 -35.864 1.00 91.56 555 ARG A N 1
ATOM 4491 C CA . ARG A 1 555 ? 28.051 2.215 -35.212 1.00 91.56 555 ARG A CA 1
ATOM 4492 C C . ARG A 1 555 ? 26.788 1.618 -35.832 1.00 91.56 555 ARG A C 1
ATOM 4494 O O . ARG A 1 555 ? 25.888 1.222 -35.089 1.00 91.56 555 ARG A O 1
ATOM 4501 N N . VAL A 1 556 ? 26.715 1.548 -37.164 1.00 90.38 556 VAL A N 1
ATOM 4502 C CA . VAL A 1 556 ? 25.586 0.916 -37.872 1.00 90.38 556 VAL A CA 1
ATOM 4503 C C . VAL A 1 556 ? 25.514 -0.565 -37.512 1.00 90.38 556 VAL A C 1
ATOM 4505 O O . VAL A 1 556 ? 24.463 -1.039 -37.078 1.00 90.38 556 VAL A O 1
ATOM 4508 N N . LEU A 1 557 ? 26.644 -1.272 -37.582 1.00 91.31 557 LEU A N 1
ATOM 4509 C CA . LEU A 1 557 ? 26.693 -2.700 -37.299 1.00 91.31 557 LEU A CA 1
ATOM 4510 C C . LEU A 1 557 ? 26.359 -3.028 -35.837 1.00 91.31 557 LEU A C 1
ATOM 4512 O O . LEU A 1 557 ? 25.538 -3.906 -35.577 1.00 91.31 557 LEU A O 1
ATOM 4516 N N . ALA A 1 558 ? 26.930 -2.291 -34.881 1.00 93.31 558 ALA A N 1
ATOM 4517 C CA . ALA A 1 558 ? 26.635 -2.444 -33.457 1.00 93.31 558 ALA A CA 1
ATOM 4518 C C . ALA A 1 558 ? 25.154 -2.185 -33.150 1.00 93.31 558 ALA A C 1
ATOM 4520 O O . ALA A 1 558 ? 24.557 -2.884 -32.332 1.00 93.31 558 ALA A O 1
ATOM 4521 N N . SER A 1 559 ? 24.536 -1.216 -33.830 1.00 92.38 559 SER A N 1
ATOM 4522 C CA . SER A 1 559 ? 23.106 -0.934 -33.676 1.00 92.38 559 SER A CA 1
ATOM 4523 C C . SER A 1 559 ? 22.238 -2.074 -34.216 1.00 92.38 559 SER A C 1
ATOM 4525 O O . SER A 1 559 ? 21.217 -2.402 -33.612 1.00 92.38 559 SER A O 1
ATOM 4527 N N . LEU A 1 560 ? 22.647 -2.693 -35.327 1.00 90.62 560 LEU A N 1
ATOM 4528 C CA . LEU A 1 560 ? 21.924 -3.775 -35.996 1.00 90.62 560 LEU A CA 1
ATOM 4529 C C . LEU A 1 560 ? 21.909 -5.063 -35.156 1.00 90.62 560 LEU A C 1
ATOM 4531 O O . LEU A 1 560 ? 20.869 -5.426 -34.613 1.00 90.62 560 LEU A O 1
ATOM 4535 N N . ILE A 1 561 ? 23.079 -5.674 -34.965 1.00 92.44 561 ILE A N 1
ATOM 4536 C CA . ILE A 1 561 ? 23.638 -5.865 -33.627 1.00 92.44 561 ILE A CA 1
ATOM 4537 C C . ILE A 1 561 ? 22.661 -6.073 -32.464 1.00 92.44 561 ILE A C 1
ATOM 4539 O O . ILE A 1 561 ? 21.974 -7.081 -32.271 1.00 92.44 561 ILE A O 1
ATOM 4543 N N . ILE A 1 562 ? 22.652 -5.023 -31.652 1.00 94.31 562 ILE A N 1
ATOM 4544 C CA . ILE A 1 562 ? 21.863 -4.871 -30.444 1.00 94.31 562 ILE A CA 1
ATOM 4545 C C . ILE A 1 562 ? 20.368 -5.042 -30.731 1.00 94.31 562 ILE A C 1
ATOM 4547 O O . ILE A 1 562 ? 19.686 -5.710 -29.958 1.00 94.31 562 ILE A O 1
ATOM 4551 N N . ARG A 1 563 ? 19.837 -4.503 -31.840 1.00 90.75 563 ARG A N 1
ATOM 4552 C CA . ARG A 1 563 ? 18.414 -4.665 -32.193 1.00 90.75 563 ARG A CA 1
ATOM 4553 C C . ARG A 1 563 ? 18.037 -6.128 -32.403 1.00 90.75 563 ARG A C 1
ATOM 4555 O O . ARG A 1 563 ? 16.989 -6.548 -31.921 1.00 90.75 563 ARG A O 1
ATOM 4562 N N . MET A 1 564 ? 18.891 -6.905 -33.065 1.00 85.69 564 MET A N 1
ATOM 4563 C CA . MET A 1 564 ? 18.676 -8.338 -33.279 1.00 85.69 564 MET A CA 1
ATOM 4564 C C . MET A 1 564 ? 18.664 -9.102 -31.948 1.00 85.69 564 MET A C 1
ATOM 4566 O O . MET A 1 564 ? 17.733 -9.865 -31.685 1.00 85.69 564 MET A O 1
ATOM 4570 N N . ALA A 1 565 ? 19.629 -8.825 -31.064 1.00 89.94 565 ALA A N 1
ATOM 4571 C CA . ALA A 1 565 ? 19.697 -9.432 -29.733 1.00 89.94 565 ALA A CA 1
ATOM 4572 C C . ALA A 1 565 ? 18.499 -9.059 -28.833 1.00 89.94 565 ALA A C 1
ATOM 4574 O O . ALA A 1 565 ? 17.968 -9.904 -28.105 1.00 89.94 565 ALA A O 1
ATOM 4575 N N . LEU A 1 566 ? 18.037 -7.805 -28.896 1.00 90.38 566 LEU A N 1
ATOM 4576 C CA . LEU A 1 566 ? 16.858 -7.331 -28.166 1.00 90.38 566 LEU A CA 1
ATOM 4577 C C . LEU A 1 566 ? 15.573 -7.977 -28.686 1.00 90.38 566 LEU A C 1
ATOM 4579 O O . LEU A 1 566 ? 14.777 -8.478 -27.891 1.00 90.38 566 LEU A O 1
ATOM 4583 N N . ALA A 1 567 ? 15.385 -8.001 -30.008 1.00 85.19 567 ALA A N 1
ATOM 4584 C CA . ALA A 1 567 ? 14.225 -8.624 -30.634 1.00 85.19 567 ALA A CA 1
ATOM 4585 C C . ALA A 1 567 ? 14.135 -10.108 -30.255 1.00 85.19 567 ALA A C 1
ATOM 4587 O O . ALA A 1 567 ? 13.068 -10.588 -29.884 1.00 85.19 567 ALA A O 1
ATOM 4588 N N . GLU A 1 568 ? 15.263 -10.815 -30.255 1.00 81.06 568 GLU A N 1
ATOM 4589 C CA . GLU A 1 568 ? 15.341 -12.203 -29.807 1.00 81.06 568 GLU A CA 1
ATOM 4590 C C . GLU A 1 568 ? 15.004 -12.399 -28.328 1.00 81.06 568 GLU A C 1
ATOM 4592 O O . GLU A 1 568 ? 14.282 -13.330 -27.969 1.00 81.06 568 GLU A O 1
ATOM 4597 N N . THR A 1 569 ? 15.527 -11.532 -27.463 1.00 87.12 569 THR A N 1
ATOM 4598 C CA . THR A 1 569 ? 15.381 -11.700 -26.015 1.00 87.12 569 THR A CA 1
ATOM 4599 C C . THR A 1 569 ? 13.976 -11.348 -25.526 1.00 87.12 569 THR A C 1
ATOM 4601 O O . THR A 1 569 ? 13.464 -12.013 -24.621 1.00 87.12 569 THR A O 1
ATOM 4604 N N . PHE A 1 570 ? 13.349 -10.319 -26.106 1.00 85.44 570 PHE A N 1
ATOM 4605 C CA . PHE A 1 570 ? 12.058 -9.797 -25.647 1.00 85.44 570 PHE A CA 1
ATOM 4606 C C . PHE A 1 570 ? 10.858 -10.233 -26.494 1.00 85.44 570 PHE A C 1
ATOM 4608 O O . PHE A 1 570 ? 9.745 -10.275 -25.976 1.00 85.44 570 PHE A O 1
ATOM 4615 N N . SER A 1 571 ? 11.049 -10.591 -27.767 1.00 73.56 571 SER A N 1
ATOM 4616 C CA . SER A 1 571 ? 9.933 -10.789 -28.709 1.00 73.56 571 SER A CA 1
ATOM 4617 C C . SER A 1 571 ? 9.659 -12.265 -28.999 1.00 73.56 571 SER A C 1
ATOM 4619 O O . SER A 1 571 ? 9.444 -12.662 -30.142 1.00 73.56 571 SER A O 1
ATOM 4621 N N . SER A 1 572 ? 9.624 -13.091 -27.949 1.00 67.81 572 SER A N 1
ATOM 4622 C CA . SER A 1 572 ? 9.419 -14.546 -28.053 1.00 67.81 572 SER A CA 1
ATOM 4623 C C . SER A 1 572 ? 8.112 -14.934 -28.768 1.00 67.81 572 SER A C 1
ATOM 4625 O O . SER A 1 572 ? 8.060 -15.973 -29.417 1.00 67.81 572 SER A O 1
ATOM 4627 N N . ASN A 1 573 ? 7.079 -14.081 -28.696 1.00 66.19 573 ASN A N 1
ATOM 4628 C CA . ASN A 1 573 ? 5.761 -14.309 -29.309 1.00 66.19 573 ASN A CA 1
ATOM 4629 C C . ASN A 1 573 ? 5.491 -13.446 -30.561 1.00 66.19 573 ASN A C 1
ATOM 4631 O O . ASN A 1 573 ? 4.470 -13.638 -31.217 1.00 66.19 573 ASN A O 1
ATOM 4635 N N . CYS A 1 574 ? 6.380 -12.504 -30.896 1.00 68.00 574 CYS A N 1
ATOM 4636 C CA . CYS A 1 574 ? 6.232 -11.575 -32.020 1.00 68.00 574 CYS A CA 1
ATOM 4637 C C . CYS A 1 574 ? 7.572 -11.447 -32.754 1.00 68.00 574 CYS A C 1
ATOM 4639 O O . CYS A 1 574 ? 8.336 -10.514 -32.527 1.00 68.00 574 CYS A O 1
ATOM 4641 N N . GLY A 1 575 ? 7.880 -12.401 -33.630 1.00 71.88 575 GLY A N 1
ATOM 4642 C CA . GLY A 1 575 ? 9.165 -12.479 -34.321 1.00 71.88 575 GLY A CA 1
ATOM 4643 C C . GLY A 1 575 ? 9.282 -11.549 -35.529 1.00 71.88 575 GLY A C 1
ATOM 4644 O O . GLY A 1 575 ? 9.833 -11.976 -36.536 1.00 71.88 575 GLY A O 1
ATOM 4645 N N . VAL A 1 576 ? 8.749 -10.326 -35.474 1.00 84.25 576 VAL A N 1
ATOM 4646 C CA . VAL A 1 576 ? 8.840 -9.367 -36.588 1.00 84.25 576 VAL A CA 1
ATOM 4647 C C . VAL A 1 576 ? 10.088 -8.500 -36.426 1.00 84.25 576 VAL A C 1
ATOM 4649 O O . VAL A 1 576 ? 10.217 -7.780 -35.438 1.00 84.25 576 VAL A O 1
ATOM 4652 N N . LEU A 1 577 ? 10.991 -8.539 -37.404 1.00 85.94 577 LEU A N 1
ATOM 4653 C CA . LEU A 1 577 ? 12.170 -7.677 -37.477 1.00 85.94 577 LEU A CA 1
ATOM 4654 C C . LEU A 1 577 ? 12.202 -6.981 -38.838 1.00 85.94 577 LEU A C 1
ATOM 4656 O O . LEU A 1 577 ? 12.193 -7.645 -39.869 1.00 85.94 577 LEU A O 1
ATOM 4660 N N . ALA A 1 578 ? 12.250 -5.650 -38.840 1.00 89.69 578 ALA A N 1
ATOM 4661 C CA . ALA A 1 578 ? 12.378 -4.848 -40.051 1.00 89.69 578 ALA A CA 1
ATOM 4662 C C . ALA A 1 578 ? 13.733 -4.135 -40.068 1.00 89.69 578 ALA A C 1
ATOM 4664 O O . ALA A 1 578 ? 14.078 -3.428 -39.119 1.00 89.69 578 ALA A O 1
ATOM 4665 N N . LEU A 1 579 ? 14.498 -4.343 -41.136 1.00 89.75 579 LEU A N 1
ATOM 4666 C CA . LEU A 1 579 ? 15.818 -3.769 -41.354 1.00 89.75 579 LEU A CA 1
ATOM 4667 C C . LEU A 1 579 ? 15.760 -2.859 -42.579 1.00 89.75 579 LEU A C 1
ATOM 4669 O O . LEU A 1 579 ? 15.621 -3.342 -43.700 1.00 89.75 579 LEU A O 1
ATOM 4673 N N . ASP A 1 580 ? 15.841 -1.553 -42.346 1.00 91.75 580 ASP A N 1
ATOM 4674 C CA . ASP A 1 580 ? 15.875 -0.546 -43.404 1.00 91.75 580 ASP A CA 1
ATOM 4675 C C . ASP A 1 580 ? 17.323 -0.140 -43.693 1.00 91.75 580 ASP A C 1
ATOM 4677 O O . ASP A 1 580 ? 18.046 0.278 -42.788 1.00 91.75 580 ASP A O 1
ATOM 4681 N N . GLU A 1 581 ? 17.744 -0.360 -44.933 1.00 90.94 581 GLU A N 1
ATOM 4682 C CA . GLU A 1 581 ? 19.091 -0.184 -45.471 1.00 90.94 581 GLU A CA 1
ATOM 4683 C C . GLU A 1 581 ? 20.229 -0.686 -44.556 1.00 90.94 581 GLU A C 1
ATOM 4685 O O . GLU A 1 581 ? 21.110 0.084 -44.146 1.00 90.94 581 GLU A O 1
ATOM 4690 N N . PRO A 1 582 ? 20.251 -1.992 -44.216 1.00 88.81 582 PRO A N 1
ATOM 4691 C CA . PRO A 1 582 ? 21.200 -2.536 -43.245 1.00 88.81 582 PRO A CA 1
ATOM 4692 C C . PRO A 1 582 ? 22.665 -2.512 -43.714 1.00 88.81 582 PRO A C 1
ATOM 4694 O O . PRO A 1 582 ? 23.558 -2.714 -42.896 1.00 88.81 582 PRO A O 1
ATOM 4697 N N . THR A 1 583 ? 22.923 -2.265 -45.001 1.00 87.81 583 THR A N 1
ATOM 4698 C CA . THR A 1 583 ? 24.263 -2.199 -45.611 1.00 87.81 583 THR A CA 1
ATOM 4699 C C . THR A 1 583 ? 24.896 -0.803 -45.555 1.00 87.81 583 THR A C 1
ATOM 4701 O O . THR A 1 583 ? 26.051 -0.632 -45.946 1.00 87.81 583 THR A O 1
ATOM 4704 N N . THR A 1 584 ? 24.184 0.200 -45.027 1.00 87.94 584 THR A N 1
ATOM 4705 C CA . THR A 1 584 ? 24.653 1.592 -44.954 1.00 87.94 584 THR A CA 1
ATOM 4706 C C . THR A 1 584 ? 26.028 1.703 -44.277 1.00 87.94 584 THR A C 1
ATOM 4708 O O . THR A 1 584 ? 26.185 1.352 -43.109 1.00 87.94 584 THR A O 1
ATOM 4711 N N . ASN A 1 585 ? 27.017 2.274 -44.975 1.00 84.56 585 ASN A N 1
ATOM 4712 C CA . ASN A 1 585 ? 28.393 2.469 -44.488 1.00 84.56 585 ASN A CA 1
ATOM 4713 C C . ASN A 1 585 ? 29.127 1.175 -44.062 1.00 84.56 585 ASN A C 1
ATOM 4715 O O . ASN A 1 585 ? 30.075 1.250 -43.275 1.00 84.56 585 ASN A O 1
ATOM 4719 N N . LEU A 1 586 ? 28.708 0.005 -44.557 1.00 86.12 586 LEU A N 1
ATOM 4720 C CA . LEU A 1 586 ? 29.422 -1.260 -44.368 1.00 86.12 586 LEU A CA 1
ATOM 4721 C C . LEU A 1 586 ? 30.327 -1.558 -45.570 1.00 86.12 586 LEU A C 1
ATOM 4723 O O . LEU A 1 586 ? 30.018 -1.214 -46.708 1.00 86.12 586 LEU A O 1
ATOM 4727 N N . ASP A 1 587 ? 31.462 -2.203 -45.317 1.00 87.19 587 ASP A N 1
ATOM 4728 C CA . ASP A 1 587 ? 32.324 -2.731 -46.370 1.00 87.19 587 ASP A CA 1
ATOM 4729 C C . ASP A 1 587 ? 31.790 -4.077 -46.887 1.00 87.19 587 ASP A C 1
ATOM 4731 O O . ASP A 1 587 ? 31.006 -4.770 -46.234 1.00 87.19 587 ASP A O 1
ATOM 4735 N N . ARG A 1 588 ? 32.256 -4.492 -48.069 1.00 86.38 588 ARG A N 1
ATOM 4736 C CA . ARG A 1 588 ? 31.777 -5.715 -48.729 1.00 86.38 588 ARG A CA 1
ATOM 4737 C C . ARG A 1 588 ? 31.905 -6.965 -47.847 1.00 86.38 588 ARG A C 1
ATOM 4739 O O . ARG A 1 588 ? 31.021 -7.814 -47.861 1.00 86.38 588 ARG A O 1
ATOM 4746 N N . ASN A 1 589 ? 32.969 -7.074 -47.052 1.00 87.12 589 ASN A N 1
ATOM 4747 C CA . ASN A 1 589 ? 33.195 -8.232 -46.184 1.00 87.12 589 ASN A CA 1
ATOM 4748 C C . ASN A 1 589 ? 32.183 -8.308 -45.030 1.00 87.12 589 ASN A C 1
ATOM 4750 O O . ASN A 1 589 ? 31.657 -9.392 -44.756 1.00 87.12 589 ASN A O 1
ATOM 4754 N N . ASN A 1 590 ? 31.873 -7.180 -44.375 1.00 85.38 590 ASN A N 1
ATOM 4755 C CA . ASN A 1 590 ? 30.840 -7.154 -43.339 1.00 85.38 590 ASN A CA 1
ATOM 4756 C C . ASN A 1 590 ? 29.436 -7.326 -43.943 1.00 85.38 590 ASN A C 1
ATOM 4758 O O . ASN A 1 590 ? 28.605 -7.980 -43.322 1.00 85.38 590 ASN A O 1
ATOM 4762 N N . ILE A 1 591 ? 29.178 -6.834 -45.163 1.00 87.88 591 ILE A N 1
ATOM 4763 C CA . ILE A 1 591 ? 27.917 -7.068 -45.896 1.00 87.88 591 ILE A CA 1
ATOM 4764 C C . ILE A 1 591 ? 27.693 -8.570 -46.145 1.00 87.88 591 ILE A C 1
ATOM 4766 O O . ILE A 1 591 ? 26.626 -9.096 -45.820 1.00 87.88 591 ILE A O 1
ATOM 4770 N N . LEU A 1 592 ? 28.700 -9.286 -46.661 1.00 87.81 592 LEU A N 1
ATOM 4771 C CA . LEU A 1 592 ? 28.614 -10.736 -46.893 1.00 87.81 592 LEU A CA 1
ATOM 4772 C C . LEU A 1 592 ? 28.391 -11.511 -45.584 1.00 87.81 592 LEU A C 1
ATOM 4774 O O . LEU A 1 592 ? 27.545 -12.401 -45.513 1.00 87.81 592 LEU A O 1
ATOM 4778 N N . SER A 1 593 ? 29.113 -11.136 -44.528 1.00 87.12 593 SER A N 1
ATOM 4779 C CA . SER A 1 593 ? 29.011 -11.780 -43.211 1.00 87.12 593 SER A CA 1
ATOM 4780 C C . SER A 1 593 ? 27.666 -11.499 -42.536 1.00 87.12 593 SER A C 1
ATOM 4782 O O . SER A 1 593 ? 27.104 -12.359 -41.859 1.00 87.12 593 SER A O 1
ATOM 4784 N N . LEU A 1 594 ? 27.101 -10.314 -42.771 1.00 88.19 594 LEU A N 1
ATOM 4785 C CA . LEU A 1 594 ? 25.755 -9.967 -42.337 1.00 88.19 594 LEU A CA 1
ATOM 4786 C C . LEU A 1 594 ? 24.704 -10.810 -43.068 1.00 88.19 594 LEU A C 1
ATOM 4788 O O . LEU A 1 594 ? 23.781 -11.307 -42.425 1.00 88.19 594 LEU A O 1
ATOM 4792 N N . CYS A 1 595 ? 24.854 -11.023 -44.379 1.00 87.25 595 CYS A N 1
ATOM 4793 C CA . CYS A 1 595 ? 23.976 -11.919 -45.139 1.00 87.25 595 CYS A CA 1
ATOM 4794 C C . CYS A 1 595 ? 24.002 -13.344 -44.573 1.00 87.25 595 CYS A C 1
ATOM 4796 O O . CYS A 1 595 ? 22.949 -13.956 -44.396 1.00 87.25 595 CYS A O 1
ATOM 4798 N N . GLU A 1 596 ? 25.191 -13.864 -44.259 1.00 85.12 596 GLU A N 1
ATOM 4799 C CA . GLU A 1 596 ? 25.367 -15.188 -43.653 1.00 85.12 596 GLU A CA 1
ATOM 4800 C C . GLU A 1 596 ? 24.659 -15.284 -42.292 1.00 85.12 596 GLU A C 1
ATOM 4802 O O . GLU A 1 596 ? 23.890 -16.219 -42.051 1.00 85.12 596 GLU A O 1
ATOM 4807 N N . ALA A 1 597 ? 24.838 -14.280 -41.431 1.00 84.19 597 ALA A N 1
ATOM 4808 C CA . ALA A 1 597 ? 24.187 -14.229 -40.127 1.00 84.19 597 ALA A CA 1
ATOM 4809 C C . ALA A 1 597 ? 22.656 -14.139 -40.228 1.00 84.19 597 ALA A C 1
ATOM 4811 O O . ALA A 1 597 ? 21.949 -14.866 -39.528 1.00 84.19 597 ALA A O 1
ATOM 4812 N N . LEU A 1 598 ? 22.129 -13.296 -41.121 1.00 85.88 598 LEU A N 1
ATOM 4813 C CA . LEU A 1 598 ? 20.686 -13.188 -41.359 1.00 85.88 598 LEU A CA 1
ATOM 4814 C C . LEU A 1 598 ? 20.111 -14.503 -41.897 1.00 85.88 598 LEU A C 1
ATOM 4816 O O . LEU A 1 598 ? 19.058 -14.943 -41.439 1.00 85.88 598 LEU A O 1
ATOM 4820 N N . ASN A 1 599 ? 20.819 -15.172 -42.809 1.00 84.50 599 ASN A N 1
ATOM 4821 C CA . ASN A 1 599 ? 20.420 -16.478 -43.328 1.00 84.50 599 ASN A CA 1
ATOM 4822 C C . ASN A 1 599 ? 20.389 -17.561 -42.251 1.00 84.50 599 ASN A C 1
ATOM 4824 O O . ASN A 1 599 ? 19.474 -18.387 -42.258 1.00 84.50 599 ASN A O 1
ATOM 4828 N N . ARG A 1 600 ? 21.350 -17.547 -41.322 1.00 81.62 600 ARG A N 1
ATOM 4829 C CA . ARG A 1 600 ? 21.368 -18.457 -40.174 1.00 81.62 600 ARG A CA 1
ATOM 4830 C C . ARG A 1 600 ? 20.176 -18.218 -39.248 1.00 81.62 600 ARG A C 1
ATOM 4832 O O . ARG A 1 600 ? 19.507 -19.174 -38.870 1.00 81.62 600 ARG A O 1
ATOM 4839 N N . ILE A 1 601 ? 19.849 -16.959 -38.953 1.00 79.31 601 ILE A N 1
ATOM 4840 C CA . ILE A 1 601 ? 18.678 -16.613 -38.128 1.00 79.31 601 ILE A CA 1
ATOM 4841 C C . ILE A 1 601 ? 17.381 -17.067 -38.796 1.00 79.31 601 ILE A C 1
ATOM 4843 O O . ILE A 1 601 ? 16.504 -17.621 -38.132 1.00 79.31 601 ILE A O 1
ATOM 4847 N N . VAL A 1 602 ? 17.255 -16.850 -40.108 1.00 80.31 602 VAL A N 1
ATOM 4848 C CA . VAL A 1 602 ? 16.102 -17.326 -40.880 1.00 80.31 602 VAL A CA 1
ATOM 4849 C C . VAL A 1 602 ? 15.995 -18.847 -40.796 1.00 80.31 602 VAL A C 1
ATOM 4851 O O . VAL A 1 602 ? 14.895 -19.336 -40.572 1.00 80.31 602 VAL A O 1
ATOM 4854 N N . ASP A 1 603 ? 17.095 -19.597 -40.915 1.00 81.12 603 ASP A N 1
ATOM 4855 C CA . ASP A 1 603 ? 17.075 -21.065 -40.820 1.00 81.12 603 ASP A CA 1
ATOM 4856 C C . ASP A 1 603 ? 16.679 -21.567 -39.433 1.00 81.12 603 ASP A C 1
ATOM 4858 O O . ASP A 1 603 ? 15.789 -22.411 -39.318 1.00 81.12 603 ASP A O 1
ATOM 4862 N N . GLU A 1 604 ? 17.299 -21.025 -38.383 1.00 77.50 604 GLU A N 1
ATOM 4863 C CA . GLU A 1 604 ? 17.022 -21.400 -36.993 1.00 77.50 604 GLU A CA 1
ATOM 4864 C C . GLU A 1 604 ? 15.558 -21.121 -36.617 1.00 77.50 604 GLU A C 1
ATOM 4866 O O . GLU A 1 604 ? 14.949 -21.867 -35.847 1.00 77.50 604 GLU A O 1
ATOM 4871 N N . ARG A 1 605 ? 14.959 -20.076 -37.201 1.00 74.94 605 ARG A N 1
ATOM 4872 C CA . ARG A 1 605 ? 13.581 -19.657 -36.908 1.00 74.94 605 ARG A CA 1
ATOM 4873 C C . ARG A 1 605 ? 12.560 -20.059 -37.958 1.00 74.94 605 ARG A C 1
ATOM 4875 O O . ARG A 1 605 ? 11.374 -19.827 -37.749 1.00 74.94 605 ARG A O 1
ATOM 4882 N N . ARG A 1 606 ? 12.963 -20.728 -39.040 1.00 73.00 606 ARG A N 1
ATOM 4883 C CA . ARG A 1 606 ? 12.052 -21.163 -40.112 1.00 73.00 606 ARG A CA 1
ATOM 4884 C C . ARG A 1 606 ? 10.959 -22.106 -39.610 1.00 73.00 606 ARG A C 1
ATOM 4886 O O . ARG A 1 606 ? 9.876 -22.144 -40.185 1.00 73.00 606 ARG A O 1
ATOM 4893 N N . MET A 1 607 ? 11.245 -22.877 -38.558 1.00 69.81 607 MET A N 1
ATOM 4894 C CA . MET A 1 607 ? 10.269 -23.775 -37.929 1.00 69.81 607 MET A CA 1
ATOM 4895 C C . MET A 1 607 ? 9.294 -23.055 -36.986 1.00 69.81 607 MET A C 1
ATOM 4897 O O . MET A 1 607 ? 8.274 -23.629 -36.615 1.00 69.81 607 MET A O 1
ATOM 4901 N N . GLN A 1 608 ? 9.579 -21.811 -36.594 1.00 71.06 608 GLN A N 1
ATOM 4902 C CA . GLN A 1 608 ? 8.677 -21.009 -35.773 1.00 71.06 608 GLN A CA 1
ATOM 4903 C C . GLN A 1 608 ? 7.623 -20.357 -36.675 1.00 71.06 608 GLN A C 1
ATOM 4905 O O . GLN A 1 608 ? 7.954 -19.647 -37.620 1.00 71.06 608 GLN A O 1
ATOM 4910 N N . SER A 1 609 ? 6.338 -20.550 -36.370 1.00 66.25 609 SER A N 1
ATOM 4911 C CA . SER A 1 609 ? 5.232 -20.038 -37.198 1.00 66.25 609 SER A CA 1
ATOM 4912 C C . SER A 1 609 ? 5.107 -18.507 -37.219 1.00 66.25 609 SER A C 1
ATOM 4914 O O . SER A 1 609 ? 4.389 -17.970 -38.057 1.00 66.25 609 SER A O 1
ATOM 4916 N N . ASN A 1 610 ? 5.786 -17.804 -36.304 1.00 73.00 610 ASN A N 1
ATOM 4917 C CA . ASN A 1 610 ? 5.552 -16.385 -36.009 1.00 73.00 610 ASN A CA 1
ATOM 4918 C C . ASN A 1 610 ? 6.785 -15.491 -36.270 1.00 73.00 610 ASN A C 1
ATOM 4920 O O . ASN A 1 610 ? 6.888 -14.413 -35.680 1.00 73.00 610 ASN A O 1
ATOM 4924 N N . PHE A 1 611 ? 7.735 -15.929 -37.105 1.00 81.56 611 PHE A N 1
ATOM 4925 C CA . PHE A 1 611 ? 8.915 -15.139 -37.475 1.00 81.56 611 PHE A CA 1
ATOM 4926 C C . PHE A 1 611 ? 8.747 -14.476 -38.850 1.00 81.56 611 PHE A C 1
ATOM 4928 O O . PHE A 1 611 ? 8.393 -15.128 -39.830 1.00 81.56 611 PHE A O 1
ATOM 4935 N N . MET A 1 612 ? 9.023 -13.175 -38.927 1.00 84.75 612 MET A N 1
ATOM 4936 C CA . MET A 1 612 ? 8.970 -12.369 -40.142 1.00 84.75 612 MET A CA 1
ATOM 4937 C C . MET A 1 612 ? 10.166 -11.416 -40.170 1.00 84.75 612 MET A C 1
ATOM 4939 O O . MET A 1 612 ? 10.281 -10.530 -39.328 1.00 84.75 612 MET A O 1
ATOM 4943 N N . LEU A 1 613 ? 11.033 -11.569 -41.167 1.00 86.12 613 LEU A N 1
ATOM 4944 C CA . LEU A 1 613 ? 12.141 -10.655 -41.428 1.00 86.12 613 LEU A CA 1
ATOM 4945 C C . LEU A 1 613 ? 11.822 -9.824 -42.674 1.00 86.12 613 LEU A C 1
ATOM 4947 O O . LEU A 1 613 ? 11.629 -10.375 -43.757 1.00 86.12 613 LEU A O 1
ATOM 4951 N N . ILE A 1 614 ? 11.757 -8.506 -42.515 1.00 89.44 614 ILE A N 1
ATOM 4952 C CA . ILE A 1 614 ? 11.549 -7.541 -43.595 1.00 89.44 614 ILE A CA 1
ATOM 4953 C C . ILE A 1 614 ? 12.874 -6.821 -43.815 1.00 89.44 614 ILE A C 1
ATOM 4955 O O . ILE A 1 614 ? 13.431 -6.268 -42.871 1.00 89.44 614 ILE A O 1
ATOM 4959 N N . ILE A 1 615 ? 13.377 -6.816 -45.046 1.00 89.88 615 ILE A N 1
ATOM 4960 C CA . ILE A 1 615 ? 14.585 -6.072 -45.404 1.00 89.88 615 ILE A CA 1
ATOM 4961 C C . ILE A 1 615 ? 14.241 -5.108 -46.533 1.00 89.88 615 ILE A C 1
ATOM 4963 O O . ILE A 1 615 ? 13.649 -5.513 -47.536 1.00 89.88 615 ILE A O 1
ATOM 4967 N N . ILE A 1 616 ? 14.605 -3.844 -46.354 1.00 92.31 616 ILE A N 1
ATOM 4968 C CA . ILE A 1 616 ? 14.529 -2.797 -47.368 1.00 92.31 616 ILE A CA 1
ATOM 4969 C C . ILE A 1 616 ? 15.970 -2.450 -47.722 1.00 92.31 616 ILE A C 1
ATOM 4971 O O . ILE A 1 616 ? 16.774 -2.181 -46.834 1.00 92.31 616 ILE A O 1
ATOM 4975 N N . THR A 1 617 ? 16.316 -2.529 -49.001 1.00 90.75 617 THR A N 1
ATOM 4976 C CA . THR A 1 617 ? 17.651 -2.164 -49.477 1.00 90.75 617 THR A CA 1
ATOM 4977 C C . THR A 1 617 ? 17.608 -1.735 -50.939 1.00 90.75 617 THR A C 1
ATOM 4979 O O . THR A 1 617 ? 16.720 -2.163 -51.686 1.00 90.75 617 THR A O 1
ATOM 4982 N N . HIS A 1 618 ? 18.569 -0.908 -51.342 1.00 90.12 618 HIS A N 1
ATOM 4983 C CA . HIS A 1 618 ? 18.877 -0.614 -52.743 1.00 90.12 618 HIS A CA 1
ATOM 4984 C C . HIS A 1 618 ? 20.139 -1.339 -53.251 1.00 90.12 618 HIS A C 1
ATOM 4986 O O . HIS A 1 618 ? 20.539 -1.123 -54.393 1.00 90.12 618 HIS A O 1
ATOM 4992 N N . ASP A 1 619 ? 20.762 -2.181 -52.423 1.00 86.94 619 ASP A N 1
ATOM 4993 C CA . ASP A 1 619 ? 21.962 -2.946 -52.759 1.00 86.94 619 ASP A CA 1
ATOM 4994 C C . ASP A 1 619 ? 21.591 -4.268 -53.463 1.00 86.94 619 ASP A C 1
ATOM 4996 O O . ASP A 1 619 ? 21.146 -5.240 -52.842 1.00 86.94 619 ASP A O 1
ATOM 5000 N N . ASP A 1 620 ? 21.763 -4.299 -54.788 1.00 80.56 620 ASP A N 1
ATOM 5001 C CA . ASP A 1 620 ? 21.490 -5.481 -55.615 1.00 80.56 620 ASP A CA 1
ATOM 5002 C C . ASP A 1 620 ? 22.430 -6.662 -55.277 1.00 80.56 620 ASP A C 1
ATOM 5004 O O . ASP A 1 620 ? 22.004 -7.825 -55.309 1.00 80.56 620 ASP A O 1
ATOM 5008 N N . ASP A 1 621 ? 23.683 -6.387 -54.887 1.00 80.50 621 ASP A N 1
ATOM 5009 C CA . ASP A 1 621 ? 24.656 -7.416 -54.504 1.00 80.50 621 ASP A CA 1
ATOM 5010 C C . ASP A 1 621 ? 24.236 -8.081 -53.183 1.00 80.50 621 ASP A C 1
ATOM 5012 O O . ASP A 1 621 ? 24.306 -9.309 -53.053 1.00 80.50 621 ASP A O 1
ATOM 5016 N N . PHE A 1 622 ? 23.714 -7.306 -52.229 1.00 84.81 622 PHE A N 1
ATOM 5017 C CA . PHE A 1 622 ? 23.149 -7.829 -50.981 1.00 84.81 622 PHE A CA 1
ATOM 5018 C C . PHE A 1 622 ? 21.936 -8.739 -51.231 1.00 84.81 622 PHE A C 1
ATOM 5020 O O . PHE A 1 622 ? 21.859 -9.834 -50.666 1.00 84.81 622 PHE A O 1
ATOM 5027 N N . ILE A 1 623 ? 21.015 -8.340 -52.120 1.00 83.12 623 ILE A N 1
ATOM 5028 C CA . ILE A 1 623 ? 19.846 -9.160 -52.492 1.00 83.12 623 ILE A CA 1
ATOM 5029 C C . ILE A 1 623 ? 20.295 -10.488 -53.113 1.00 83.12 623 ILE A C 1
ATOM 5031 O O . ILE A 1 623 ? 19.758 -11.542 -52.759 1.00 83.12 623 ILE A O 1
ATOM 5035 N N . SER A 1 624 ? 21.287 -10.448 -54.009 1.00 79.62 624 SER A N 1
ATOM 5036 C CA . SER A 1 624 ? 21.819 -11.654 -54.656 1.00 79.62 624 SER A CA 1
ATOM 5037 C C . SER A 1 624 ? 22.502 -12.599 -53.658 1.00 79.62 624 SER A C 1
ATOM 5039 O O . SER A 1 624 ? 22.314 -13.815 -53.722 1.00 79.62 624 SER A O 1
ATOM 5041 N N . THR A 1 625 ? 23.217 -12.042 -52.675 1.00 81.44 625 THR A N 1
ATOM 5042 C CA . THR A 1 625 ? 23.950 -12.797 -51.648 1.00 81.44 625 THR A CA 1
ATOM 5043 C C . THR A 1 625 ? 23.014 -13.455 -50.635 1.00 81.44 625 THR A C 1
ATOM 5045 O O . THR A 1 625 ? 23.307 -14.545 -50.138 1.00 81.44 625 THR A O 1
ATOM 5048 N N . LEU A 1 626 ? 21.859 -12.844 -50.334 1.00 80.81 626 LEU A N 1
ATOM 5049 C CA . LEU A 1 626 ? 20.905 -13.414 -49.381 1.00 80.81 626 LEU A CA 1
ATOM 5050 C C . LEU A 1 626 ? 20.400 -14.801 -49.832 1.00 80.81 626 LEU A C 1
ATOM 5052 O O . LEU A 1 626 ? 20.030 -15.609 -48.986 1.00 80.81 626 LEU A O 1
ATOM 5056 N N . GLY A 1 627 ? 20.428 -15.116 -51.135 1.00 66.56 627 GLY A N 1
ATOM 5057 C CA . GLY A 1 627 ? 20.386 -16.479 -51.700 1.00 66.56 627 GLY A CA 1
ATOM 5058 C C . GLY A 1 627 ? 19.103 -17.305 -51.495 1.00 66.56 627 GLY A C 1
ATOM 5059 O O . GLY A 1 627 ? 18.904 -18.307 -52.175 1.00 66.56 627 GLY A O 1
ATOM 5060 N N . LYS A 1 628 ? 18.209 -16.903 -50.582 1.00 70.25 628 LYS A N 1
ATOM 5061 C CA . LYS A 1 628 ? 16.990 -17.638 -50.184 1.00 70.25 628 LYS A CA 1
ATOM 5062 C C . LYS A 1 628 ? 15.688 -16.892 -50.481 1.00 70.25 628 LYS A C 1
ATOM 5064 O O . LYS A 1 628 ? 14.617 -17.294 -50.024 1.00 70.25 628 LYS A O 1
ATOM 5069 N N . ILE A 1 629 ? 15.757 -15.802 -51.240 1.00 77.81 629 ILE A N 1
ATOM 5070 C CA . ILE A 1 629 ? 14.588 -15.002 -51.611 1.00 77.81 629 ILE A CA 1
ATOM 5071 C C . ILE A 1 629 ? 13.993 -15.566 -52.903 1.00 77.81 629 ILE A C 1
ATOM 5073 O O . ILE A 1 629 ? 14.645 -15.571 -53.937 1.00 77.81 629 ILE A O 1
ATOM 5077 N N . THR A 1 630 ? 12.733 -16.001 -52.869 1.00 83.75 630 THR A N 1
ATOM 5078 C CA . THR A 1 630 ? 12.002 -16.438 -54.076 1.00 83.75 630 THR A CA 1
ATOM 5079 C C . THR A 1 630 ? 11.350 -15.266 -54.808 1.00 83.75 630 THR A C 1
ATOM 5081 O O . THR A 1 630 ? 11.295 -15.220 -56.037 1.00 83.75 630 THR A O 1
ATOM 5084 N N . THR A 1 631 ? 10.833 -14.294 -54.054 1.00 87.50 631 THR A N 1
ATOM 5085 C CA . THR A 1 631 ? 10.190 -13.089 -54.585 1.00 87.50 631 THR A CA 1
ATOM 5086 C C . THR A 1 631 ? 10.474 -11.894 -53.690 1.00 87.50 631 THR A C 1
ATOM 5088 O O . THR A 1 631 ? 10.422 -12.039 -52.471 1.00 87.50 631 THR A O 1
ATOM 5091 N N . TYR A 1 632 ? 10.669 -10.717 -54.280 1.00 90.12 632 TYR A N 1
ATOM 5092 C CA . TYR A 1 632 ? 10.775 -9.448 -53.558 1.00 90.12 632 TYR A CA 1
ATOM 5093 C C . TYR A 1 632 ? 9.804 -8.406 -54.127 1.00 90.12 632 TYR A C 1
ATOM 5095 O O . TYR A 1 632 ? 9.255 -8.563 -55.222 1.00 90.12 632 TYR A O 1
ATOM 5103 N N . HIS A 1 633 ? 9.559 -7.342 -53.366 1.00 92.69 633 HIS A N 1
ATOM 5104 C CA . HIS A 1 633 ? 8.743 -6.211 -53.797 1.00 92.69 633 HIS A CA 1
ATOM 5105 C C . HIS A 1 633 ? 9.662 -5.048 -54.166 1.00 92.69 633 HIS A C 1
ATOM 5107 O O . HIS A 1 633 ? 10.400 -4.554 -53.322 1.00 92.69 633 HIS A O 1
ATOM 5113 N N . ARG A 1 634 ? 9.615 -4.609 -55.426 1.00 91.25 634 ARG A N 1
ATOM 5114 C CA . ARG A 1 634 ? 10.327 -3.422 -55.904 1.00 91.25 634 ARG A CA 1
ATOM 5115 C C . ARG A 1 634 ? 9.407 -2.212 -55.802 1.00 91.25 634 ARG A C 1
ATOM 5117 O O . ARG A 1 634 ? 8.319 -2.217 -56.382 1.00 91.25 634 ARG A O 1
ATOM 5124 N N . VAL A 1 635 ? 9.857 -1.184 -55.091 1.00 92.88 635 VAL A N 1
ATOM 5125 C CA . VAL A 1 635 ? 9.167 0.105 -54.974 1.00 92.88 635 VAL A CA 1
ATOM 5126 C C . VAL A 1 635 ? 9.837 1.099 -55.919 1.00 92.88 635 VAL A C 1
ATOM 5128 O O . VAL A 1 635 ? 11.052 1.257 -55.881 1.00 92.88 635 VAL A O 1
ATOM 5131 N N . PHE A 1 636 ? 9.065 1.744 -56.792 1.00 92.50 636 PHE A N 1
ATOM 5132 C CA . PHE A 1 636 ? 9.563 2.756 -57.732 1.00 92.50 636 PHE A CA 1
ATOM 5133 C C . PHE A 1 636 ? 8.528 3.872 -57.923 1.00 92.50 636 PHE A C 1
ATOM 5135 O O . PHE A 1 636 ? 7.356 3.698 -57.586 1.00 92.50 636 PHE A O 1
ATOM 5142 N N . ARG A 1 637 ? 8.947 5.029 -58.447 1.00 94.06 637 ARG A N 1
ATOM 5143 C CA . ARG A 1 637 ? 8.028 6.118 -58.817 1.00 94.06 637 ARG A CA 1
ATOM 5144 C C . ARG A 1 637 ? 7.569 5.948 -60.263 1.00 94.06 637 ARG A C 1
ATOM 5146 O O . ARG A 1 637 ? 8.399 5.688 -61.129 1.00 94.06 637 ARG A O 1
ATOM 5153 N N . ASN A 1 638 ? 6.267 6.066 -60.512 1.00 92.62 638 ASN A N 1
ATOM 5154 C CA . ASN A 1 638 ? 5.728 6.113 -61.874 1.00 92.62 638 ASN A CA 1
ATOM 5155 C C . ASN A 1 638 ? 5.895 7.515 -62.496 1.00 92.62 638 ASN A C 1
ATOM 5157 O O . ASN A 1 638 ? 6.371 8.439 -61.835 1.00 92.62 638 ASN A O 1
ATOM 5161 N N . ASP A 1 639 ? 5.447 7.681 -63.742 1.00 93.31 639 ASP A N 1
ATOM 5162 C CA . ASP A 1 639 ? 5.533 8.950 -64.486 1.00 93.31 639 ASP A CA 1
ATOM 5163 C C . ASP A 1 639 ? 4.745 10.104 -63.828 1.00 93.31 639 ASP A C 1
ATOM 5165 O O . ASP A 1 639 ? 5.012 11.273 -64.085 1.00 93.31 639 ASP A O 1
ATOM 5169 N N . GLU A 1 640 ? 3.808 9.790 -62.927 1.00 92.69 640 GLU A N 1
ATOM 5170 C CA . GLU A 1 640 ? 3.052 10.759 -62.119 1.00 92.69 640 GLU A CA 1
ATOM 5171 C C . GLU A 1 640 ? 3.715 11.060 -60.760 1.00 92.69 640 GLU A C 1
ATOM 5173 O O . GLU A 1 640 ? 3.084 11.638 -59.873 1.00 92.69 640 GLU A O 1
ATOM 5178 N N . CYS A 1 641 ? 4.963 10.630 -60.549 1.00 88.81 641 CYS A N 1
ATOM 5179 C CA . CYS A 1 641 ? 5.694 10.739 -59.282 1.00 88.81 641 CYS A CA 1
ATOM 5180 C C . CYS A 1 641 ? 5.029 10.031 -58.080 1.00 88.81 641 CYS A C 1
ATOM 5182 O O . CYS A 1 641 ? 5.392 10.302 -56.932 1.00 88.81 641 CYS A O 1
ATOM 5184 N N . LYS A 1 642 ? 4.101 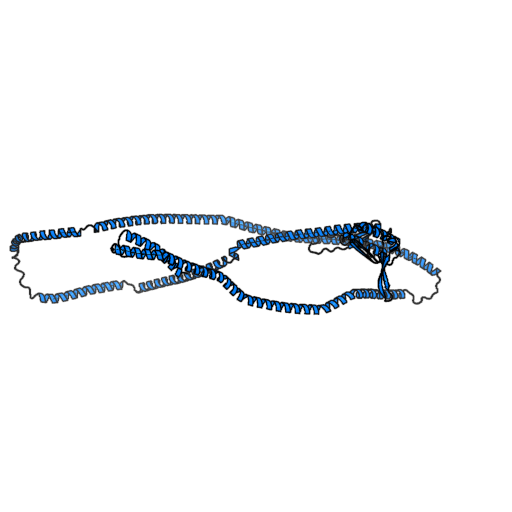9.092 -58.307 1.00 91.88 642 LYS A N 1
ATOM 5185 C CA . LYS A 1 642 ? 3.467 8.271 -57.261 1.00 91.88 642 LYS A CA 1
ATOM 5186 C C . LYS A 1 642 ? 4.265 6.989 -57.019 1.00 91.88 642 LYS A C 1
ATOM 5188 O O . LYS A 1 642 ? 4.762 6.369 -57.959 1.00 91.88 642 LYS A O 1
ATOM 5193 N N . SER A 1 643 ? 4.361 6.569 -55.759 1.00 95.12 643 SER A N 1
ATOM 5194 C CA . SER A 1 643 ? 5.007 5.307 -55.376 1.00 95.12 643 SER A CA 1
ATOM 5195 C C . SER A 1 643 ? 4.162 4.107 -55.810 1.00 95.12 643 SER A C 1
ATOM 5197 O O . SER A 1 643 ? 3.000 3.989 -55.425 1.00 95.12 643 SER A O 1
ATOM 5199 N N . VAL A 1 644 ? 4.755 3.199 -56.583 1.00 94.00 644 VAL A N 1
ATOM 5200 C CA . VAL A 1 644 ? 4.132 1.959 -57.063 1.00 94.00 644 VAL A CA 1
ATOM 5201 C C . VAL A 1 644 ? 4.963 0.764 -56.603 1.00 94.00 644 VAL A C 1
ATOM 5203 O O . VAL A 1 644 ? 6.193 0.787 -56.645 1.00 94.00 644 VAL A O 1
ATOM 5206 N N . ILE A 1 645 ? 4.281 -0.297 -56.167 1.00 95.69 645 ILE A N 1
ATOM 5207 C CA . ILE A 1 645 ? 4.898 -1.544 -55.706 1.00 95.69 645 ILE A CA 1
ATOM 5208 C C . ILE A 1 645 ? 4.690 -2.618 -56.773 1.00 95.69 645 ILE A C 1
ATOM 5210 O O . ILE A 1 645 ? 3.558 -2.912 -57.157 1.00 95.69 645 ILE A O 1
ATOM 5214 N N . ARG A 1 646 ? 5.775 -3.238 -57.242 1.00 93.44 646 ARG A N 1
ATOM 5215 C CA . ARG A 1 646 ? 5.735 -4.368 -58.180 1.00 93.44 646 ARG A CA 1
ATOM 5216 C C . ARG A 1 646 ? 6.423 -5.581 -57.570 1.00 93.44 646 ARG A C 1
ATOM 5218 O O . ARG A 1 646 ? 7.565 -5.502 -57.131 1.00 93.44 646 ARG A O 1
ATOM 5225 N N . LYS A 1 647 ? 5.742 -6.727 -57.587 1.00 92.38 647 LYS A N 1
ATOM 5226 C CA . LYS A 1 647 ? 6.327 -8.008 -57.179 1.00 92.38 647 LYS A CA 1
ATOM 5227 C C . LYS A 1 647 ? 7.241 -8.544 -58.284 1.00 92.38 647 LYS A C 1
ATOM 5229 O O . LYS A 1 647 ? 6.814 -8.648 -59.433 1.00 92.38 647 LYS A O 1
ATOM 5234 N N . VAL A 1 648 ? 8.472 -8.896 -57.931 1.00 88.56 648 VAL A N 1
ATOM 5235 C CA . VAL A 1 648 ? 9.491 -9.450 -58.833 1.00 88.56 648 VAL A CA 1
ATOM 5236 C C . VAL A 1 648 ? 9.875 -10.848 -58.344 1.00 88.56 648 VAL A C 1
ATOM 5238 O O . VAL A 1 648 ? 10.015 -11.073 -57.141 1.00 88.56 648 VAL A O 1
ATOM 5241 N N . LYS A 1 649 ? 9.996 -11.810 -59.266 1.00 83.50 649 LYS A N 1
ATOM 5242 C CA . LYS A 1 649 ? 10.509 -13.157 -58.969 1.00 83.50 649 LYS A CA 1
ATOM 5243 C C . LYS A 1 649 ? 12.026 -13.156 -59.151 1.00 83.50 649 LYS A C 1
ATOM 5245 O O . LYS A 1 649 ? 12.500 -12.632 -60.155 1.00 83.50 649 LYS A O 1
ATOM 5250 N N . VAL A 1 650 ? 12.751 -13.710 -58.183 1.00 76.44 650 VAL A N 1
ATOM 5251 C CA . VAL A 1 650 ? 14.195 -13.962 -58.306 1.00 76.44 650 VAL A CA 1
ATOM 5252 C C . VAL A 1 650 ? 14.355 -15.225 -59.158 1.00 76.44 650 VAL A C 1
ATOM 5254 O O . VAL A 1 650 ? 13.603 -16.179 -58.946 1.00 76.44 650 VAL A O 1
ATOM 5257 N N . ALA A 1 651 ? 15.219 -15.174 -60.174 1.00 58.91 651 ALA A N 1
ATOM 5258 C CA . ALA A 1 651 ? 15.439 -16.268 -61.124 1.00 58.91 651 ALA A CA 1
ATOM 5259 C C . ALA A 1 651 ? 16.361 -17.344 -60.548 1.00 58.91 651 ALA A C 1
ATOM 5261 O O . ALA A 1 651 ? 17.335 -16.954 -59.865 1.00 58.91 651 ALA A O 1
#